Protein AF-A0A9J6EVU9-F1 (afdb_monomer_lite)

Secondary structure (DSSP, 8-state):
----HHHHHHHHHHHHHHHHHHHHHH-HHHHHHHHHHHHHHHHHHHHHHHHS--EEEPPB-S-EEEEESS-HHHHTTS-SEEEEES--HHHHHHHHHHHHHHHHT-SSSPPEEEE-SSHHHHHHHHHHHHHHHHHHHHHHHHHHHHHHHHHHHHHHTT-TTTHHHHHHHHHHHHHHHHHHHHHTTSS--STTTSGGG--SS--EEEEEESS-HHHH-EEEEE--TTTS--TT-----TTSS--TTTTT---TTT-HHHHHHHTSHHHHHHHHHHHHHHHHH-S-PPPP--EEEEPPB--EEE--HHHHHHHHHHHHHTTHHHHHHHHHHHHHHHHTTHHHHHHHTT--HHHHHHHHHHHHHHHHHHHHHHHHHHHHHTTSSTTS-HHHHHHHHHHHHHHHHHHHHHHGGG-SSHHHHHHHHHHHHHHHHHHHHHHHHHTTTS-HHHHHHHTTSHHHHHHHHHHHHHHHHHHT---GGGG-

Radius of gyration: 32.22 Å; chains: 1; bounding box: 67×65×93 Å

InterPro domains:
  IPR013525 ABC-2 type transporter, transmembrane domain [PF12698] (309-465)
  IPR026082 ABC transporter A [PTHR19229] (17-478)

Sequence (480 aa):
MAVPRRSMFWTQLMALIWRNYLLKKTEKAKTFWEVVMPLLMVASLMSIRSGLKPSSKPPHYTPIGHVRLVTPSHLSQLTNEIMAAPSTPQTRRFMQDVIGYLNANTYTSGFNYSMYNTSRDMEEVRHVICYAKLSIYLSIYLSIYLSIYLSIYLSIYLSIYIYIYIYIYIYIYCSYFYFALLSHACLRPLRAQAFRQNSTRSLVGVVFEGDDLTKNGSYQLRFPLRHLPSPELKDVGIEMCRVKHFVHSSDPTLCPAGSYYSSGFSVLQAAIDYTFIKLWTRSDVRLPEVVVRLLPKPGYVDPGTTWRTLVPLYLTLAFSPFVSVLCVNIVLEKERKIKEGMLMMGMMPSAYWTAWSVVEAIVVTNVAAIMTFMVYVLHILPNTDIFIVFVLSLLYGLTIVTFSFMATPFFNKSKVAGSVVGLMMLFFSFFYMLAVFLRGRVAAWVFYAVALLSPAAFTLGIEKVSQMDVRGAMHWADRL

pLDDT: mean 73.61, std 16.4, range [30.53, 93.69]

Structure (mmCIF, N/CA/C/O backbone):
data_AF-A0A9J6EVU9-F1
#
_entry.id   AF-A0A9J6EVU9-F1
#
loop_
_atom_site.group_PDB
_atom_site.id
_atom_site.type_symbol
_atom_site.label_atom_id
_atom_site.label_alt_id
_atom_site.label_comp_id
_atom_site.label_asym_id
_atom_site.label_entity_id
_atom_site.label_seq_id
_atom_site.pdbx_PDB_ins_code
_atom_site.Cartn_x
_atom_site.Cartn_y
_atom_site.Cartn_z
_atom_site.occupancy
_atom_site.B_iso_or_equiv
_atom_site.auth_seq_id
_atom_site.auth_comp_id
_atom_site.auth_asym_id
_atom_site.auth_atom_id
_atom_site.pdbx_PDB_model_num
ATOM 1 N N . MET A 1 1 ? -13.291 -30.890 46.977 1.00 45.00 1 MET A N 1
ATOM 2 C CA . MET A 1 1 ? -12.784 -31.338 45.660 1.00 45.00 1 MET A CA 1
ATOM 3 C C . MET A 1 1 ? -12.065 -30.169 45.005 1.00 45.00 1 MET A C 1
ATOM 5 O O . MET A 1 1 ? -12.699 -29.151 44.762 1.00 45.00 1 MET A O 1
ATOM 9 N N . ALA A 1 2 ? -10.749 -30.258 44.800 1.00 53.00 2 ALA A N 1
ATOM 10 C CA . ALA A 1 2 ? -9.992 -29.202 44.130 1.00 53.00 2 ALA A CA 1
ATOM 11 C C . ALA A 1 2 ? -10.266 -29.269 42.620 1.00 53.00 2 ALA A C 1
ATOM 13 O O . ALA A 1 2 ? -9.857 -30.211 41.946 1.00 53.00 2 ALA A O 1
ATOM 14 N N . VAL A 1 3 ? -11.002 -28.288 42.101 1.00 59.62 3 VAL A N 1
ATOM 15 C CA . VAL A 1 3 ? -11.264 -28.141 40.665 1.00 59.62 3 VAL A CA 1
ATOM 16 C C . VAL A 1 3 ? -9.919 -27.907 39.952 1.00 59.62 3 VAL A C 1
ATOM 18 O O . VAL A 1 3 ? -9.171 -27.015 40.363 1.00 59.62 3 VAL A O 1
ATOM 21 N N . PRO A 1 4 ? -9.551 -28.684 38.915 1.00 67.75 4 PRO A N 1
ATOM 22 C CA . PRO A 1 4 ? -8.242 -28.559 38.282 1.00 67.75 4 PRO A CA 1
ATOM 23 C C . PRO A 1 4 ? -8.056 -27.156 37.690 1.00 67.75 4 PRO A C 1
ATOM 25 O O . PRO A 1 4 ? -8.954 -26.634 37.028 1.00 67.75 4 PRO A O 1
ATOM 28 N N . ARG A 1 5 ? -6.873 -26.551 37.885 1.00 63.25 5 ARG A N 1
ATOM 29 C CA . ARG A 1 5 ? -6.535 -25.160 37.491 1.00 63.25 5 ARG A CA 1
ATOM 30 C C . ARG A 1 5 ? -6.947 -24.802 36.053 1.00 63.25 5 ARG A C 1
ATOM 32 O O . ARG A 1 5 ? -7.380 -23.684 35.797 1.00 63.25 5 ARG A O 1
ATOM 39 N N . ARG A 1 6 ? -6.861 -25.768 35.128 1.00 62.38 6 ARG A N 1
ATOM 40 C CA . ARG A 1 6 ? -7.272 -25.627 33.719 1.00 62.38 6 ARG A CA 1
ATOM 41 C C . ARG A 1 6 ? -8.788 -25.472 33.552 1.00 62.38 6 ARG A C 1
ATOM 43 O O . ARG A 1 6 ? -9.219 -24.679 32.728 1.00 62.38 6 ARG A O 1
ATOM 50 N N . SER A 1 7 ? -9.590 -26.186 34.340 1.00 68.06 7 SER A N 1
ATOM 51 C CA . SER A 1 7 ? -11.056 -26.078 34.303 1.00 68.06 7 SER A CA 1
ATOM 52 C C . SER A 1 7 ? -11.572 -24.777 34.931 1.00 68.06 7 SER A C 1
ATOM 54 O O . SER A 1 7 ? -12.549 -24.227 34.435 1.00 68.06 7 SER A O 1
ATOM 56 N N . MET A 1 8 ? -10.868 -24.223 35.930 1.00 79.44 8 MET A N 1
ATOM 57 C CA . MET A 1 8 ? -11.160 -22.886 36.473 1.00 79.44 8 MET A CA 1
ATOM 58 C C . MET A 1 8 ? -10.896 -21.762 35.464 1.00 79.44 8 MET A C 1
ATOM 60 O O . MET A 1 8 ? -11.650 -20.798 35.417 1.00 79.44 8 MET A O 1
ATOM 64 N N . PHE A 1 9 ? -9.852 -21.875 34.636 1.00 86.31 9 PHE A N 1
ATOM 65 C CA . PHE A 1 9 ? -9.556 -20.858 33.623 1.00 86.31 9 PHE A CA 1
ATOM 66 C C . PHE A 1 9 ? -10.694 -20.713 32.604 1.00 86.31 9 PHE A C 1
ATOM 68 O O . PHE A 1 9 ? -11.143 -19.602 32.340 1.00 86.31 9 PHE A O 1
ATOM 75 N N . TRP A 1 10 ? -11.190 -21.826 32.053 1.00 86.38 10 TRP A N 1
ATOM 76 C CA . TRP A 1 10 ? -12.245 -21.797 31.035 1.00 86.38 10 TRP A CA 1
ATOM 77 C C . TRP A 1 10 ? -13.593 -21.326 31.584 1.00 86.38 10 TRP A C 1
ATOM 79 O O . TRP A 1 10 ? -14.289 -20.573 30.907 1.00 86.38 10 TRP A O 1
ATOM 89 N N . THR A 1 11 ? -13.954 -21.710 32.812 1.00 88.00 11 THR A N 1
ATOM 90 C CA . THR A 1 11 ? -15.187 -21.222 33.451 1.00 88.00 11 THR A CA 1
ATOM 91 C C . THR A 1 11 ? -15.112 -19.727 33.748 1.00 88.00 11 THR A C 1
ATOM 93 O O . THR A 1 11 ? -16.052 -18.999 33.428 1.00 88.00 11 THR A O 1
ATOM 96 N N . GLN A 1 12 ? -13.977 -19.243 34.267 1.00 89.25 12 GLN A N 1
ATOM 97 C CA . GLN A 1 12 ? -13.734 -17.809 34.458 1.00 89.25 12 GLN A CA 1
ATOM 98 C C . GLN A 1 12 ? -13.762 -17.047 33.125 1.00 89.25 12 GLN A C 1
ATOM 100 O O . GLN A 1 12 ? -14.399 -15.999 33.033 1.00 89.25 12 GLN A O 1
ATOM 105 N N . LEU A 1 13 ? -13.123 -17.581 32.079 1.00 90.25 13 LEU A N 1
ATOM 106 C CA . LEU A 1 13 ? -13.093 -16.978 30.747 1.00 90.25 13 LEU A CA 1
ATOM 107 C C . LEU A 1 13 ? -14.503 -16.832 30.162 1.00 90.25 13 LEU A C 1
ATOM 109 O O . LEU A 1 13 ? -14.860 -15.745 29.718 1.00 90.25 13 LEU A O 1
ATOM 113 N N . MET A 1 14 ? -15.322 -17.886 30.196 1.00 90.75 14 MET A N 1
ATOM 114 C CA . MET A 1 14 ? -16.688 -17.837 29.659 1.00 90.75 14 MET A CA 1
ATOM 115 C C . MET A 1 14 ? -17.581 -16.866 30.435 1.00 90.75 14 MET A C 1
ATOM 117 O O . MET A 1 14 ? -18.326 -16.098 29.826 1.00 90.75 14 MET A O 1
ATOM 121 N N . ALA A 1 15 ? -17.461 -16.830 31.766 1.00 90.12 15 ALA A N 1
ATOM 122 C CA . ALA A 1 15 ? -18.184 -15.867 32.592 1.00 90.12 15 ALA A CA 1
ATOM 123 C C . ALA A 1 15 ? -17.786 -14.415 32.267 1.00 90.12 15 ALA A C 1
ATOM 125 O O . ALA A 1 15 ? -18.647 -13.539 32.167 1.00 90.12 15 ALA A O 1
ATOM 126 N N . LEU A 1 16 ? -16.491 -14.156 32.054 1.00 91.38 16 LEU A N 1
ATOM 127 C CA . LEU A 1 16 ? -15.986 -12.833 31.685 1.00 91.38 16 LEU A CA 1
ATOM 128 C C . LEU A 1 16 ? -16.382 -12.432 30.260 1.00 91.38 16 LEU A C 1
ATOM 130 O O . LEU A 1 16 ? -16.750 -11.280 30.048 1.00 91.38 16 LEU A O 1
ATOM 134 N N . ILE A 1 17 ? -16.373 -13.362 29.301 1.00 91.62 17 ILE A N 1
ATOM 135 C CA . ILE A 1 17 ? -16.881 -13.121 27.941 1.00 91.62 17 ILE A CA 1
ATOM 136 C C . ILE A 1 17 ? -18.357 -12.722 28.003 1.00 91.62 17 ILE A C 1
ATOM 138 O O . ILE A 1 17 ? -18.747 -11.714 27.416 1.00 91.62 17 ILE A O 1
ATOM 142 N N . TRP A 1 18 ? -19.169 -13.462 28.763 1.00 91.69 18 TRP A N 1
ATOM 143 C CA . TRP A 1 18 ? -20.586 -13.152 28.940 1.00 91.69 18 TRP A CA 1
ATOM 144 C C . TRP A 1 18 ? -20.800 -11.787 29.604 1.00 91.69 18 TRP A C 1
ATOM 146 O O . TRP A 1 18 ? -21.596 -10.982 29.121 1.00 91.69 18 TRP A O 1
ATOM 156 N N . ARG A 1 19 ? -20.039 -11.476 30.662 1.00 91.50 19 ARG A N 1
ATOM 157 C CA . ARG A 1 19 ? -20.039 -10.156 31.313 1.00 91.50 19 ARG A CA 1
ATOM 158 C C . ARG A 1 19 ? -19.705 -9.042 30.320 1.00 91.50 19 ARG A C 1
ATOM 160 O O . ARG A 1 19 ? -20.435 -8.059 30.251 1.00 91.50 19 ARG A O 1
ATOM 167 N N . ASN A 1 20 ? -18.632 -9.190 29.549 1.00 88.62 20 ASN A N 1
ATOM 168 C CA . ASN A 1 20 ? -18.175 -8.184 28.588 1.00 88.62 20 ASN A CA 1
ATOM 169 C C . ASN A 1 20 ? -19.189 -7.983 27.451 1.00 88.62 20 ASN A C 1
ATOM 171 O O . ASN A 1 20 ? -19.468 -6.851 27.053 1.00 88.62 20 ASN A O 1
ATOM 175 N N . TYR A 1 21 ? -19.811 -9.066 26.982 1.00 87.69 21 TYR A N 1
ATOM 176 C CA . TYR A 1 21 ? -20.920 -9.001 26.035 1.00 87.69 21 TYR A CA 1
ATOM 177 C C . TYR A 1 21 ? -22.127 -8.248 26.616 1.00 87.69 21 TYR A C 1
ATOM 179 O O . TYR A 1 21 ? -22.679 -7.360 25.962 1.00 87.69 21 TYR A O 1
ATOM 187 N N . LEU A 1 22 ? -22.513 -8.543 27.863 1.00 86.44 22 LEU A N 1
ATOM 188 C CA . LEU A 1 22 ? -23.588 -7.828 28.552 1.00 86.44 22 LEU A CA 1
ATOM 189 C C . LEU A 1 22 ? -23.268 -6.340 28.721 1.00 86.44 22 LEU A C 1
ATOM 191 O O . LEU A 1 22 ? -24.147 -5.518 28.472 1.00 86.44 22 LEU A O 1
ATOM 195 N N . LEU A 1 23 ? -22.027 -5.978 29.065 1.00 84.56 23 LEU A N 1
ATOM 196 C CA . LEU A 1 23 ? -21.601 -4.577 29.158 1.00 84.56 23 LEU A CA 1
ATOM 197 C C . LEU A 1 23 ? -21.850 -3.842 27.833 1.00 84.56 23 LEU A C 1
ATOM 199 O O . LEU A 1 23 ? -22.554 -2.829 27.818 1.00 84.56 23 LEU A O 1
ATOM 203 N N . LYS A 1 24 ? -21.402 -4.408 26.704 1.00 82.25 24 LYS A N 1
ATOM 204 C CA . LYS A 1 24 ? -21.670 -3.846 25.368 1.00 82.25 24 LYS A CA 1
ATOM 205 C C . LYS A 1 24 ? -23.164 -3.789 25.024 1.00 82.25 24 LYS A C 1
ATOM 207 O O . LYS A 1 24 ? -23.615 -2.818 24.415 1.00 82.25 24 LYS A O 1
ATOM 212 N N . LYS A 1 25 ? -23.948 -4.790 25.438 1.00 83.75 25 LYS A N 1
ATOM 213 C CA . LYS A 1 25 ? -25.409 -4.822 25.244 1.00 83.75 25 LYS A CA 1
ATOM 214 C C . LYS A 1 25 ? -26.134 -3.747 26.061 1.00 83.75 25 LYS A C 1
ATOM 216 O O . LYS A 1 25 ? -27.147 -3.219 25.604 1.00 83.75 25 LYS A O 1
ATOM 221 N N . THR A 1 26 ? -25.652 -3.435 27.264 1.00 81.50 26 THR A N 1
ATOM 222 C CA . THR A 1 26 ? -26.237 -2.394 28.124 1.00 81.50 26 THR A CA 1
ATOM 223 C C . THR A 1 26 ? -25.892 -0.988 27.643 1.00 81.50 26 THR A C 1
ATOM 225 O O . THR A 1 26 ? -26.759 -0.118 27.625 1.00 81.50 26 THR A O 1
ATOM 228 N N . GLU A 1 27 ? -24.671 -0.767 27.152 1.00 80.94 27 GLU A N 1
ATOM 229 C CA . GLU A 1 27 ? -24.222 0.524 26.623 1.00 80.94 27 GLU A CA 1
ATOM 230 C C . GLU A 1 27 ? -24.604 0.724 25.144 1.00 80.94 27 GLU A C 1
ATOM 232 O O . GLU A 1 27 ? -23.765 1.070 24.310 1.00 80.94 27 GLU A O 1
ATOM 237 N N . LYS A 1 28 ? -25.895 0.542 24.821 1.00 75.56 28 LYS A N 1
ATOM 238 C CA . LYS A 1 28 ? -26.439 0.559 23.446 1.00 75.56 28 LYS A CA 1
ATOM 239 C C . LYS A 1 28 ? -26.020 1.778 22.626 1.00 75.56 28 LYS A C 1
ATOM 241 O O . LYS A 1 28 ? -25.788 1.658 21.432 1.00 75.56 28 LYS A O 1
ATOM 246 N N . ALA A 1 29 ? -25.923 2.951 23.253 1.00 76.50 29 ALA A N 1
ATOM 247 C CA . ALA A 1 29 ? -25.532 4.175 22.560 1.00 76.50 29 ALA A CA 1
ATOM 248 C C . ALA A 1 29 ? -24.081 4.116 22.053 1.00 76.50 29 ALA A C 1
ATOM 250 O O . ALA A 1 29 ? -23.817 4.512 20.922 1.00 76.50 29 ALA A O 1
ATOM 251 N N . LYS A 1 30 ? -23.142 3.592 22.853 1.00 76.44 30 LYS A N 1
ATOM 252 C CA . LYS A 1 30 ? -21.733 3.492 22.444 1.00 76.44 30 LYS A CA 1
ATOM 253 C C . LYS A 1 30 ? -21.556 2.448 21.347 1.00 76.44 30 LYS A C 1
ATOM 255 O O . LYS A 1 30 ? -20.931 2.741 20.337 1.00 76.44 30 LYS A O 1
ATOM 260 N N . THR A 1 31 ? -22.160 1.272 21.511 1.00 76.69 31 THR A N 1
ATOM 261 C CA . THR A 1 31 ? -22.106 0.195 20.511 1.00 76.69 31 THR A CA 1
ATOM 262 C C . THR A 1 31 ? -22.823 0.556 19.212 1.00 76.69 31 THR A C 1
ATOM 264 O O . THR A 1 31 ? -22.361 0.186 18.136 1.00 76.69 31 THR A O 1
ATOM 267 N N . PHE A 1 32 ? -23.905 1.336 19.274 1.00 81.38 32 PHE A N 1
ATOM 268 C CA . PHE A 1 32 ? -24.546 1.886 18.081 1.00 81.38 32 PHE A CA 1
ATOM 269 C C . PHE A 1 32 ? -23.602 2.822 17.317 1.00 81.38 32 PHE A C 1
ATOM 271 O O . PHE A 1 32 ? -23.395 2.636 16.120 1.00 81.38 32 PHE A O 1
ATOM 278 N N . TRP A 1 33 ? -22.970 3.781 18.002 1.00 78.69 33 TRP A N 1
ATOM 279 C CA . TRP A 1 33 ? -22.018 4.697 17.368 1.00 78.69 33 TRP A CA 1
ATOM 280 C C . TRP A 1 33 ? -20.744 4.004 16.870 1.00 78.69 33 TRP A C 1
ATOM 282 O O . TRP A 1 33 ? -20.221 4.407 15.835 1.00 78.69 33 TRP A O 1
ATOM 292 N N . GLU A 1 34 ? -20.280 2.943 17.536 1.00 75.81 34 GLU A N 1
ATOM 293 C CA . GLU A 1 34 ? -19.181 2.094 17.052 1.00 75.81 34 GLU A CA 1
ATOM 294 C C . GLU A 1 34 ? -19.476 1.528 15.654 1.00 75.81 34 GLU A C 1
ATOM 296 O O . GLU A 1 34 ? -18.614 1.583 14.786 1.00 75.81 34 GLU A O 1
ATOM 301 N N . VAL A 1 35 ? -20.694 1.036 15.402 1.00 79.69 35 VAL A N 1
ATOM 302 C CA . VAL A 1 35 ? -21.071 0.435 14.107 1.00 79.69 35 VAL A CA 1
ATOM 303 C C . VAL A 1 35 ? -21.477 1.488 13.071 1.00 79.69 35 VAL A C 1
ATOM 305 O O . VAL A 1 35 ? -21.165 1.353 11.888 1.00 79.69 35 VAL A O 1
ATOM 308 N N . VAL A 1 36 ? -22.151 2.557 13.498 1.00 82.81 36 VAL A N 1
ATOM 309 C CA . VAL A 1 36 ? -22.648 3.613 12.602 1.00 82.81 36 VAL A CA 1
ATOM 310 C C . VAL A 1 36 ? -21.526 4.516 12.091 1.00 82.81 36 VAL A C 1
ATOM 312 O O . VAL A 1 36 ? -21.587 4.966 10.950 1.00 82.81 36 VAL A O 1
ATOM 315 N N . MET A 1 37 ? -20.474 4.762 12.875 1.00 80.62 37 MET A N 1
ATOM 316 C CA . MET A 1 37 ? -19.360 5.615 12.443 1.00 80.62 37 MET A CA 1
ATOM 317 C C . MET A 1 37 ? -18.631 5.105 11.185 1.00 80.62 37 MET A C 1
ATOM 319 O O . MET A 1 37 ? -18.444 5.907 10.269 1.00 80.62 37 MET A O 1
ATOM 323 N N . PRO A 1 38 ? -18.268 3.812 11.061 1.00 79.56 38 PRO A N 1
ATOM 324 C CA . PRO A 1 38 ? -17.772 3.245 9.809 1.00 79.56 38 PRO A CA 1
ATOM 325 C C . PRO A 1 38 ? -18.688 3.519 8.616 1.00 79.56 38 PRO A C 1
ATOM 327 O O . PRO A 1 38 ? -18.214 3.927 7.558 1.00 79.56 38 PRO A O 1
ATOM 330 N N . LEU A 1 39 ? -20.004 3.359 8.797 1.00 82.12 39 LEU A N 1
ATOM 331 C CA . LEU A 1 39 ? -20.989 3.615 7.745 1.00 82.12 39 LEU A CA 1
ATOM 332 C C . LEU A 1 39 ? -21.012 5.095 7.350 1.00 82.12 39 LEU A C 1
ATOM 334 O O . LEU A 1 39 ? -21.037 5.409 6.164 1.00 82.12 39 LEU A O 1
ATOM 338 N N . LEU A 1 40 ? -20.945 6.009 8.322 1.00 85.69 40 LEU A N 1
ATOM 339 C CA . LEU A 1 40 ? -20.868 7.449 8.066 1.00 85.69 40 LEU A CA 1
ATOM 340 C C . LEU A 1 40 ? -19.578 7.834 7.334 1.00 85.69 40 LEU A C 1
ATOM 342 O O . LEU A 1 40 ? -19.625 8.643 6.408 1.00 85.69 40 LEU A O 1
ATOM 346 N N . MET A 1 41 ? -18.440 7.237 7.699 1.00 85.56 41 MET A N 1
ATOM 347 C CA . MET A 1 41 ? -17.165 7.480 7.017 1.00 85.56 41 MET A CA 1
ATOM 348 C C . MET A 1 41 ? -17.235 7.046 5.553 1.00 85.56 41 MET A C 1
ATOM 350 O O . MET A 1 41 ? -16.895 7.825 4.664 1.00 85.56 41 MET A O 1
ATOM 354 N N . VAL A 1 42 ? -17.759 5.856 5.267 1.00 81.81 42 VAL A N 1
ATOM 355 C CA . VAL A 1 42 ? -17.906 5.394 3.881 1.00 81.81 42 VAL A CA 1
ATOM 356 C C . VAL A 1 42 ? -18.989 6.185 3.124 1.00 81.81 42 VAL A C 1
ATOM 358 O O . VAL A 1 42 ? -18.816 6.492 1.945 1.00 81.81 42 VAL A O 1
ATOM 361 N N . ALA A 1 43 ? -20.075 6.601 3.782 1.00 82.44 43 ALA A N 1
ATOM 362 C CA . ALA A 1 43 ? -21.088 7.466 3.173 1.00 82.44 43 ALA A CA 1
ATOM 363 C C . ALA A 1 43 ? -20.513 8.842 2.793 1.00 82.44 43 ALA A C 1
ATOM 365 O O . ALA A 1 43 ? -20.730 9.318 1.680 1.00 82.44 43 ALA A O 1
ATOM 366 N N . SER A 1 44 ? -19.719 9.457 3.675 1.00 85.06 44 SER A N 1
ATOM 367 C CA . SER A 1 44 ? -19.040 10.725 3.381 1.00 85.06 44 SER A CA 1
ATOM 368 C C . SER A 1 44 ? -18.052 10.599 2.217 1.00 85.06 44 SER A C 1
ATOM 370 O O . SER A 1 44 ? -17.975 11.493 1.374 1.00 85.06 44 SER A O 1
ATOM 372 N N . LEU A 1 45 ? -17.378 9.452 2.096 1.00 84.56 45 LEU A N 1
ATOM 373 C CA . LEU A 1 45 ? -16.528 9.142 0.953 1.00 84.56 45 LEU A CA 1
ATOM 374 C C . LEU A 1 45 ? -17.329 9.114 -0.364 1.00 84.56 45 LEU A C 1
ATOM 376 O O . LEU A 1 45 ? -16.858 9.637 -1.371 1.00 84.56 45 LEU A O 1
ATOM 380 N N . MET A 1 46 ? -18.561 8.598 -0.370 1.00 82.88 46 MET A N 1
ATOM 381 C CA . MET A 1 46 ? -19.432 8.642 -1.556 1.00 82.88 46 MET A CA 1
ATOM 382 C C . MET A 1 46 ? -19.919 10.050 -1.896 1.00 82.88 46 MET A C 1
ATOM 384 O O . MET A 1 46 ? -19.950 10.414 -3.073 1.00 82.88 46 MET A O 1
ATOM 388 N N . SER A 1 47 ? -20.225 10.871 -0.890 1.00 83.31 47 SER A N 1
ATOM 389 C CA . SER A 1 47 ? -20.522 12.290 -1.111 1.00 83.31 47 SER A CA 1
ATOM 390 C C . SER A 1 47 ? -19.342 12.997 -1.781 1.00 83.31 47 SER A C 1
ATOM 392 O O . SER A 1 47 ? -19.527 13.711 -2.765 1.00 83.31 47 SER A O 1
ATOM 394 N N . ILE A 1 48 ? -18.111 12.729 -1.333 1.00 83.56 48 ILE A N 1
ATOM 395 C CA . ILE A 1 48 ? -16.895 13.260 -1.966 1.00 83.56 48 ILE A CA 1
ATOM 396 C C . ILE A 1 48 ? -16.729 12.714 -3.392 1.00 83.56 48 ILE A C 1
ATOM 398 O O . ILE A 1 48 ? -16.395 13.477 -4.300 1.00 83.56 48 ILE A O 1
ATOM 402 N N . ARG A 1 49 ? -17.019 11.425 -3.625 1.00 80.88 49 ARG A N 1
ATOM 403 C CA . ARG A 1 49 ? -16.991 10.812 -4.966 1.00 80.88 49 ARG A CA 1
ATOM 404 C C . ARG A 1 49 ? -17.885 11.556 -5.948 1.00 80.88 49 ARG A C 1
ATOM 406 O O . ARG A 1 49 ? -17.480 11.776 -7.080 1.00 80.88 49 ARG A O 1
ATOM 413 N N . SER A 1 50 ? -19.082 11.951 -5.512 1.00 77.06 50 SER A N 1
ATOM 414 C CA . SER A 1 50 ? -20.050 12.658 -6.357 1.00 77.06 50 SER A CA 1
ATOM 415 C C . SER A 1 50 ? -19.536 14.018 -6.851 1.00 77.06 50 SER A C 1
ATOM 417 O O . SER A 1 50 ? -19.864 14.435 -7.960 1.00 77.06 50 SER A O 1
ATOM 419 N N . GLY A 1 51 ? -18.672 14.673 -6.067 1.00 75.94 51 GLY A N 1
ATOM 420 C CA . GLY A 1 51 ? -18.010 15.922 -6.448 1.00 75.94 51 GLY A CA 1
ATOM 421 C C . GLY A 1 51 ? -16.766 15.733 -7.324 1.00 75.94 51 GLY A C 1
ATOM 422 O O . GLY A 1 51 ? -16.388 16.642 -8.064 1.00 75.94 51 GLY A O 1
ATOM 423 N N . LEU A 1 52 ? -16.129 14.559 -7.278 1.00 78.12 52 LEU A N 1
ATOM 424 C CA . LEU A 1 52 ? -14.945 14.231 -8.072 1.00 78.12 52 LEU A CA 1
ATOM 425 C C . LEU A 1 52 ? -15.368 13.593 -9.403 1.00 78.12 52 LEU A C 1
ATOM 427 O O . LEU A 1 52 ? -15.661 12.402 -9.466 1.00 78.12 52 LEU A O 1
ATOM 431 N N . LYS A 1 53 ? -15.375 14.369 -10.496 1.00 69.88 53 LYS A N 1
ATOM 432 C CA . LYS A 1 53 ? -15.641 13.822 -11.839 1.00 69.88 53 LYS A CA 1
ATOM 433 C C . LYS A 1 53 ? -14.508 12.865 -12.255 1.00 69.88 53 LYS A C 1
ATOM 435 O O . LYS A 1 53 ? -13.378 13.334 -12.418 1.00 69.88 53 LYS A O 1
ATOM 440 N N . PRO A 1 54 ? -14.771 11.558 -12.452 1.00 69.38 54 PRO A N 1
ATOM 441 C CA . PRO A 1 54 ? -13.744 10.626 -12.900 1.00 69.38 54 PRO A CA 1
ATOM 442 C C . PRO A 1 54 ? -13.346 10.923 -14.351 1.00 69.38 54 PRO A C 1
ATOM 444 O O . PRO A 1 54 ? -14.180 11.307 -15.175 1.00 69.38 54 PRO A O 1
ATOM 447 N N . SER A 1 55 ? -12.067 10.736 -14.680 1.00 69.44 55 SER A N 1
ATOM 448 C CA . SER A 1 55 ? -11.560 10.974 -16.034 1.00 69.44 55 SER A CA 1
ATOM 449 C C . SER A 1 55 ? -11.675 9.694 -16.855 1.00 69.44 55 SER A C 1
ATOM 451 O O . SER A 1 55 ? -10.871 8.774 -16.716 1.00 69.44 55 SER A O 1
ATOM 453 N N . SER A 1 56 ? -12.705 9.609 -17.697 1.00 72.88 56 SER A N 1
ATOM 454 C CA . SER A 1 56 ? -12.880 8.474 -18.607 1.00 72.88 56 SER A CA 1
ATOM 455 C C . SER A 1 56 ? -11.972 8.622 -19.826 1.00 72.88 56 SER A C 1
ATOM 457 O O . SER A 1 56 ? -12.076 9.588 -20.584 1.00 72.88 56 SER A O 1
ATOM 459 N N . LYS A 1 57 ? -11.073 7.657 -20.024 1.00 73.31 57 LYS A N 1
ATOM 460 C CA . LYS A 1 57 ? -10.242 7.521 -21.220 1.00 73.31 57 LYS A CA 1
ATOM 461 C C . LYS A 1 57 ? -10.897 6.494 -22.155 1.00 73.31 57 LYS A C 1
ATOM 463 O O . LYS A 1 57 ? -11.121 5.353 -21.733 1.00 73.31 57 LYS A O 1
ATOM 468 N N . PRO A 1 58 ? -11.188 6.858 -23.418 1.00 73.44 58 PRO A N 1
ATOM 469 C CA . PRO A 1 58 ? -11.891 5.973 -24.335 1.00 73.44 58 PRO A CA 1
ATOM 470 C C . PRO A 1 58 ? -11.069 4.714 -24.667 1.00 73.44 58 PRO A C 1
ATOM 472 O O . PRO A 1 58 ? -9.834 4.741 -24.597 1.00 73.44 58 PRO A O 1
ATOM 475 N N . PRO A 1 59 ? -11.740 3.608 -25.035 1.00 75.19 59 PRO A N 1
ATOM 476 C CA . PRO A 1 59 ? -11.084 2.423 -25.573 1.00 75.19 59 PRO A CA 1
ATOM 477 C C . PRO A 1 59 ? -10.352 2.727 -26.884 1.00 75.19 59 PRO A C 1
ATOM 479 O O . PRO A 1 59 ? -10.725 3.608 -27.662 1.00 75.19 59 PRO A O 1
ATOM 482 N N . HIS A 1 60 ? -9.303 1.957 -27.135 1.00 71.00 60 HIS A N 1
ATOM 483 C CA . HIS A 1 60 ? -8.512 1.992 -28.353 1.00 71.00 60 HIS A CA 1
ATOM 484 C C . HIS A 1 60 ? -8.595 0.619 -29.010 1.00 71.00 60 HIS A C 1
ATOM 486 O O . HIS A 1 60 ? -7.927 -0.311 -28.571 1.00 71.00 60 HIS A O 1
ATOM 492 N N . TYR A 1 61 ? -9.440 0.492 -30.033 1.00 69.94 61 TYR A N 1
ATOM 493 C CA . TYR A 1 61 ? -9.682 -0.775 -30.735 1.00 69.94 61 TYR A CA 1
ATOM 494 C C . TYR A 1 61 ? -8.662 -1.058 -31.842 1.00 69.94 61 TYR A C 1
ATOM 496 O O . TYR A 1 61 ? -8.481 -2.201 -32.246 1.00 69.94 61 TYR A O 1
ATOM 504 N N . THR A 1 62 ? -7.969 -0.023 -32.314 1.00 71.81 62 THR A N 1
ATOM 505 C CA . THR A 1 62 ? -6.913 -0.126 -33.322 1.00 71.81 62 THR A CA 1
ATOM 506 C C . THR A 1 62 ? -5.561 0.210 -32.704 1.00 71.81 62 THR A C 1
ATOM 508 O O . THR A 1 62 ? -5.512 1.024 -31.777 1.00 71.81 62 THR A O 1
ATOM 511 N N . PRO A 1 63 ? -4.453 -0.342 -33.227 1.00 68.00 63 PRO A N 1
ATOM 512 C CA . PRO A 1 63 ? -3.124 0.064 -32.803 1.00 68.00 63 PRO A CA 1
ATOM 513 C C . PRO A 1 63 ? -2.925 1.574 -32.981 1.00 68.00 63 PRO A C 1
ATOM 515 O O . PRO A 1 63 ? -3.280 2.126 -34.025 1.00 68.00 63 PRO A O 1
ATOM 518 N N . ILE A 1 64 ? -2.383 2.246 -31.965 1.00 65.06 64 ILE A N 1
ATOM 519 C CA . ILE A 1 64 ? -2.235 3.709 -31.959 1.00 65.06 64 ILE A CA 1
ATOM 520 C C . ILE A 1 64 ? -0.791 4.114 -32.172 1.00 65.06 64 ILE A C 1
ATOM 522 O O . ILE A 1 64 ? 0.125 3.603 -31.527 1.00 65.06 64 ILE A O 1
ATOM 526 N N . GLY A 1 65 ? -0.641 5.111 -33.044 1.00 62.91 65 GLY A N 1
ATOM 527 C CA . GLY A 1 65 ? 0.633 5.677 -33.444 1.00 62.91 65 GLY A CA 1
ATOM 528 C C . GLY A 1 65 ? 1.437 4.699 -34.296 1.00 62.91 65 GLY A C 1
ATOM 529 O O . GLY A 1 65 ? 1.350 3.481 -34.165 1.00 62.91 65 GLY A O 1
ATOM 530 N N . HIS A 1 66 ? 2.192 5.255 -35.227 1.00 68.88 66 HIS A N 1
ATOM 531 C CA . HIS A 1 66 ? 3.163 4.520 -36.013 1.00 68.88 66 HIS A CA 1
ATOM 532 C C . HIS A 1 66 ? 4.463 5.283 -35.876 1.00 68.88 66 HIS A C 1
ATOM 534 O O . HIS A 1 66 ? 4.509 6.478 -36.157 1.00 68.88 66 HIS A O 1
ATOM 540 N N . VAL A 1 67 ? 5.500 4.608 -35.401 1.00 69.88 67 VAL A N 1
ATOM 541 C CA . VAL A 1 67 ? 6.830 5.198 -35.359 1.00 69.88 67 VAL A CA 1
ATOM 542 C C . VAL A 1 67 ? 7.788 4.280 -36.063 1.00 69.88 67 VAL A C 1
ATOM 544 O O . VAL A 1 67 ? 7.921 3.105 -35.724 1.00 69.88 67 VAL A O 1
ATOM 547 N N . ARG A 1 68 ? 8.425 4.852 -37.081 1.00 75.19 68 ARG A N 1
ATOM 548 C CA . ARG A 1 68 ? 9.572 4.257 -37.741 1.00 75.19 68 ARG A CA 1
ATOM 549 C C . ARG A 1 68 ? 10.717 4.280 -36.750 1.00 75.19 68 ARG A C 1
ATOM 551 O O . ARG A 1 68 ? 11.093 5.346 -36.262 1.00 75.19 68 ARG A O 1
ATOM 558 N N . LEU A 1 69 ? 11.241 3.097 -36.460 1.00 73.75 69 LEU A N 1
ATOM 559 C CA . LEU A 1 69 ? 12.304 2.921 -35.482 1.00 73.75 69 LEU A CA 1
ATOM 560 C C . LEU A 1 69 ? 13.525 3.779 -35.839 1.00 73.75 69 LEU A C 1
ATOM 562 O O . LEU A 1 69 ? 14.117 4.406 -34.972 1.00 73.75 69 LEU A O 1
ATOM 566 N N . VAL A 1 70 ? 13.835 3.901 -37.129 1.00 71.81 70 VAL A N 1
ATOM 567 C CA . VAL A 1 70 ? 14.910 4.758 -37.632 1.00 71.81 70 VAL A CA 1
ATOM 568 C C . VAL A 1 70 ? 14.314 6.086 -38.087 1.00 71.81 70 VAL A C 1
ATOM 570 O O . VAL A 1 70 ? 13.743 6.193 -39.171 1.00 71.81 70 VAL A O 1
ATOM 573 N N . THR A 1 71 ? 14.417 7.100 -37.233 1.00 68.31 71 THR A N 1
ATOM 574 C CA . THR A 1 71 ? 13.991 8.470 -37.534 1.00 68.31 71 THR A CA 1
ATOM 575 C C . THR A 1 71 ? 15.068 9.471 -37.099 1.00 68.31 71 THR A C 1
ATOM 577 O O . THR A 1 71 ? 15.579 9.375 -35.979 1.00 68.31 71 THR A O 1
ATOM 580 N N . PRO A 1 72 ? 15.411 10.463 -37.940 1.00 65.56 72 PRO A N 1
ATOM 581 C CA . PRO A 1 72 ? 16.502 11.408 -37.669 1.00 65.56 72 PRO A CA 1
ATOM 582 C C . PRO A 1 72 ? 16.359 12.193 -36.354 1.00 65.56 72 PRO A C 1
ATOM 584 O O . PRO A 1 72 ? 17.355 12.502 -35.708 1.00 65.56 72 PRO A O 1
ATOM 587 N N . SER A 1 73 ? 15.124 12.455 -35.911 1.00 66.06 73 SER A N 1
ATOM 588 C CA . SER A 1 73 ? 14.816 13.148 -34.650 1.00 66.06 73 SER A CA 1
ATOM 589 C C . SER A 1 73 ? 15.150 12.347 -33.385 1.00 66.06 73 SER A C 1
ATOM 591 O O . SER A 1 73 ? 15.334 12.928 -32.318 1.00 66.06 73 SER A O 1
ATOM 593 N N . HIS A 1 74 ? 15.199 11.017 -33.478 1.00 66.75 74 HIS A N 1
ATOM 594 C CA . HIS A 1 74 ? 15.556 10.137 -32.360 1.00 66.75 74 HIS A CA 1
ATOM 595 C C . HIS A 1 74 ? 17.065 9.943 -32.268 1.00 66.75 74 HIS A C 1
ATOM 597 O O . HIS A 1 74 ? 17.626 9.882 -31.176 1.00 66.75 74 HIS A O 1
ATOM 603 N N . LEU A 1 75 ? 17.729 9.922 -33.422 1.00 67.81 75 LEU A N 1
ATOM 604 C CA . LEU A 1 75 ? 19.181 9.858 -33.501 1.00 67.81 75 LEU A CA 1
ATOM 605 C C . LEU A 1 75 ? 19.832 11.116 -32.912 1.00 67.81 75 LEU A C 1
ATOM 607 O O . LEU A 1 75 ? 20.821 10.993 -32.204 1.00 67.81 75 LEU A O 1
ATOM 611 N N . SER A 1 76 ? 19.232 12.302 -33.074 1.00 63.22 76 SER A N 1
ATOM 612 C CA . SER A 1 76 ? 19.739 13.534 -32.447 1.00 63.22 76 SER A CA 1
ATOM 613 C C . SER A 1 76 ? 19.694 13.545 -30.909 1.00 63.22 76 SER A C 1
ATOM 615 O O . SER A 1 76 ? 20.270 14.442 -30.301 1.00 63.22 76 SER A O 1
ATOM 617 N N . GLN A 1 77 ? 18.995 12.597 -30.266 1.00 65.75 77 GLN A N 1
ATOM 618 C CA . GLN A 1 77 ? 18.990 12.455 -28.799 1.00 65.75 77 GLN A CA 1
ATOM 619 C C . GLN A 1 77 ? 20.105 11.533 -28.283 1.00 65.75 77 GLN A C 1
ATOM 621 O O . GLN A 1 77 ? 20.425 11.561 -27.091 1.00 65.75 77 GLN A O 1
ATOM 626 N N . LEU A 1 78 ? 20.696 10.719 -29.162 1.00 69.00 78 LEU A N 1
ATOM 627 C CA . LEU A 1 78 ? 21.840 9.879 -28.834 1.00 69.00 78 LEU A CA 1
ATOM 628 C C . LEU A 1 78 ? 23.106 10.750 -28.789 1.00 69.00 78 LEU A C 1
ATOM 630 O O . LEU A 1 78 ? 23.236 11.710 -29.546 1.00 69.00 78 LEU A O 1
ATOM 634 N N . THR A 1 79 ? 24.060 10.442 -27.909 1.00 66.62 79 THR A N 1
ATOM 635 C CA . THR A 1 79 ? 25.339 11.161 -27.924 1.00 66.62 79 THR A CA 1
ATOM 636 C C . THR A 1 79 ? 26.115 10.839 -29.186 1.00 66.62 79 THR A C 1
ATOM 638 O O . THR A 1 79 ? 26.227 9.677 -29.565 1.00 66.62 79 THR A O 1
ATOM 641 N N . ASN A 1 80 ? 26.764 11.851 -29.758 1.00 70.56 80 ASN A N 1
ATOM 642 C CA . ASN A 1 80 ? 27.668 11.679 -30.895 1.00 70.56 80 ASN A CA 1
ATOM 643 C C . ASN A 1 80 ? 28.897 10.810 -30.573 1.00 70.56 80 ASN A C 1
ATOM 645 O O . ASN A 1 80 ? 29.686 10.543 -31.467 1.00 70.56 80 ASN A O 1
ATOM 649 N N . GLU A 1 81 ? 29.100 10.395 -29.321 1.00 76.00 81 GLU A N 1
ATOM 650 C CA . GLU A 1 81 ? 30.180 9.496 -28.918 1.00 76.00 81 GLU A CA 1
ATOM 651 C C . GLU A 1 81 ? 29.607 8.248 -28.231 1.00 76.00 81 GLU A C 1
ATOM 653 O O . GLU A 1 81 ? 28.868 8.365 -27.246 1.00 76.00 81 GLU A O 1
ATOM 658 N N . ILE A 1 82 ? 29.944 7.065 -28.758 1.00 80.50 82 ILE A N 1
ATOM 659 C CA . ILE A 1 82 ? 29.546 5.749 -28.233 1.00 80.50 82 ILE A CA 1
ATOM 660 C C . ILE A 1 82 ? 30.791 4.999 -27.751 1.00 80.50 82 ILE A C 1
ATOM 662 O O . ILE A 1 82 ? 31.753 4.825 -28.494 1.00 80.50 82 ILE A O 1
ATOM 666 N N . MET A 1 83 ? 30.772 4.512 -26.515 1.00 84.50 83 MET A N 1
ATOM 667 C CA . MET A 1 83 ? 31.887 3.762 -25.931 1.00 84.50 83 MET A CA 1
ATOM 668 C C . MET A 1 83 ? 31.688 2.259 -26.163 1.00 84.50 83 MET A C 1
ATOM 670 O O . MET A 1 83 ? 30.596 1.756 -25.914 1.00 84.50 83 MET A O 1
ATOM 674 N N . ALA A 1 84 ? 32.716 1.518 -26.581 1.00 84.81 84 ALA A N 1
ATOM 675 C CA . ALA A 1 84 ? 32.634 0.070 -26.818 1.00 84.81 84 ALA A CA 1
ATOM 676 C C . ALA A 1 84 ? 33.828 -0.721 -26.233 1.00 84.81 84 ALA A C 1
ATOM 678 O O . ALA A 1 84 ? 34.946 -0.216 -26.167 1.00 84.81 84 ALA A O 1
ATOM 679 N N . ALA A 1 85 ? 33.578 -1.932 -25.720 1.00 84.44 85 ALA A N 1
ATOM 680 C CA . ALA A 1 85 ? 34.580 -2.821 -25.111 1.00 84.44 85 ALA A CA 1
ATOM 681 C C . ALA A 1 85 ? 34.184 -4.296 -25.303 1.00 84.44 85 ALA A C 1
ATOM 683 O O . ALA A 1 85 ? 32.985 -4.581 -25.328 1.00 84.44 85 ALA A O 1
ATOM 684 N N . PRO A 1 86 ? 35.142 -5.243 -25.378 1.00 86.38 86 PRO A N 1
ATOM 685 C CA . PRO A 1 86 ? 36.598 -5.047 -25.358 1.00 86.38 86 PRO A CA 1
ATOM 686 C C . PRO A 1 86 ? 37.157 -4.566 -26.709 1.00 86.38 86 PRO A C 1
ATOM 688 O O . PRO A 1 86 ? 36.552 -4.790 -27.756 1.00 86.38 86 PRO A O 1
ATOM 691 N N . SER A 1 87 ? 38.329 -3.922 -26.705 1.00 84.38 87 SER A N 1
ATOM 692 C CA . SER A 1 87 ? 39.031 -3.434 -27.906 1.00 84.38 87 SER A CA 1
ATOM 693 C C . SER A 1 87 ? 39.760 -4.577 -28.621 1.00 84.38 87 SER A C 1
ATOM 695 O O . SER A 1 87 ? 40.978 -4.723 -28.531 1.00 84.38 87 SER A O 1
ATOM 697 N N . THR A 1 88 ? 39.015 -5.411 -29.344 1.00 86.69 88 THR A N 1
ATOM 698 C CA . THR A 1 88 ? 39.577 -6.440 -30.225 1.00 86.69 88 THR A CA 1
ATOM 699 C C . THR A 1 88 ? 39.488 -5.989 -31.688 1.00 86.69 88 THR A C 1
ATOM 701 O O . THR A 1 88 ? 38.666 -5.137 -32.043 1.00 86.69 88 THR A O 1
ATOM 704 N N . PRO A 1 89 ? 40.317 -6.537 -32.595 1.00 86.44 89 PRO A N 1
ATOM 705 C CA . PRO A 1 89 ? 40.199 -6.239 -34.023 1.00 86.44 89 PRO A CA 1
ATOM 706 C C . PRO A 1 89 ? 38.816 -6.586 -34.593 1.00 86.44 89 PRO A C 1
ATOM 708 O O . PRO A 1 89 ? 38.335 -5.899 -35.493 1.00 86.44 89 PRO A O 1
ATOM 711 N N . GLN A 1 90 ? 38.170 -7.626 -34.052 1.00 85.81 90 GLN A N 1
ATOM 712 C CA . GLN A 1 90 ? 36.825 -8.043 -34.447 1.00 85.81 90 GLN A CA 1
ATOM 713 C C . GLN A 1 90 ? 35.764 -7.023 -33.999 1.00 85.81 90 GLN A C 1
ATOM 715 O O . GLN A 1 90 ? 34.995 -6.546 -34.833 1.00 85.81 90 GLN A O 1
ATOM 720 N N . THR A 1 91 ? 35.757 -6.622 -32.720 1.00 86.38 91 THR A N 1
ATOM 721 C CA . THR A 1 91 ? 34.789 -5.638 -32.199 1.00 86.38 91 THR A CA 1
ATOM 722 C C . THR A 1 91 ? 34.976 -4.263 -32.839 1.00 86.38 91 THR A C 1
ATOM 724 O O . THR A 1 91 ? 34.007 -3.532 -33.021 1.00 86.38 91 THR A O 1
ATOM 727 N N . ARG A 1 92 ? 36.205 -3.897 -33.235 1.00 88.19 92 ARG A N 1
ATOM 728 C CA . ARG A 1 92 ? 36.481 -2.634 -33.938 1.00 88.19 92 ARG A CA 1
ATOM 729 C C . ARG A 1 92 ? 35.831 -2.579 -35.311 1.00 88.19 92 ARG A C 1
ATOM 731 O O . ARG A 1 92 ? 35.182 -1.586 -35.619 1.00 88.19 92 ARG A O 1
ATOM 738 N N . ARG A 1 93 ? 35.971 -3.643 -36.104 1.00 87.88 93 ARG A N 1
ATOM 739 C CA . ARG A 1 93 ? 35.293 -3.748 -37.406 1.00 87.88 93 ARG A CA 1
ATOM 740 C C . ARG A 1 93 ? 33.779 -3.744 -37.230 1.00 87.88 93 ARG A C 1
ATOM 742 O O . ARG A 1 93 ? 33.090 -2.999 -37.912 1.00 87.88 93 ARG A O 1
ATOM 749 N N . PHE A 1 94 ? 33.287 -4.487 -36.242 1.00 89.19 94 PHE A N 1
ATOM 750 C CA . PHE A 1 94 ? 31.868 -4.514 -35.908 1.00 89.19 94 PHE A CA 1
ATOM 751 C C . PHE A 1 94 ? 31.323 -3.113 -35.580 1.00 89.19 94 PHE A C 1
ATOM 753 O O . PHE A 1 94 ? 30.329 -2.675 -36.150 1.00 89.19 94 PHE A O 1
ATOM 760 N N . MET A 1 95 ? 32.008 -2.362 -34.714 1.00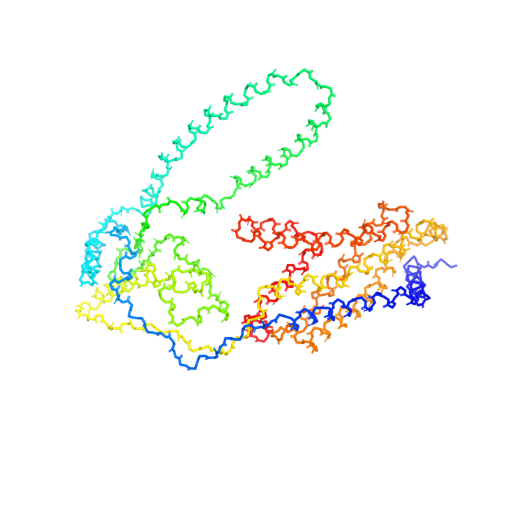 89.44 95 MET A N 1
ATOM 761 C CA . MET A 1 95 ? 31.601 -0.999 -34.364 1.00 89.44 95 MET A CA 1
ATOM 762 C C . MET A 1 95 ? 31.702 -0.024 -35.542 1.00 89.44 95 MET A C 1
ATOM 764 O O . MET A 1 95 ? 30.878 0.882 -35.636 1.00 89.44 95 MET A O 1
ATOM 768 N N . GLN A 1 96 ? 32.659 -0.203 -36.459 1.00 89.00 96 GLN A N 1
ATOM 769 C CA . GLN A 1 96 ? 32.724 0.593 -37.691 1.00 89.00 96 GLN A CA 1
ATOM 770 C C . GLN A 1 96 ? 31.473 0.400 -38.554 1.00 89.00 96 GLN A C 1
ATOM 772 O O . GLN A 1 96 ? 30.923 1.391 -39.034 1.00 89.00 96 GLN A O 1
ATOM 777 N N . ASP A 1 97 ? 30.985 -0.835 -38.687 1.00 87.62 97 ASP A N 1
ATOM 778 C CA . ASP A 1 97 ? 29.755 -1.129 -39.428 1.00 87.62 97 ASP A CA 1
ATOM 779 C C . ASP A 1 97 ? 28.519 -0.519 -38.744 1.00 87.62 97 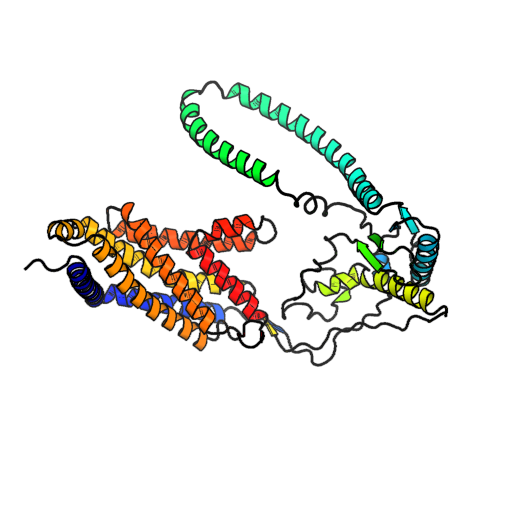ASP A C 1
ATOM 781 O O . ASP A 1 97 ? 27.672 0.081 -39.412 1.00 87.62 97 ASP A O 1
ATOM 785 N N . VAL A 1 98 ? 28.440 -0.597 -37.408 1.00 87.94 98 VAL A N 1
ATOM 786 C CA . VAL A 1 98 ? 27.355 0.020 -36.621 1.00 87.94 98 VAL A CA 1
ATOM 787 C C . VAL A 1 98 ? 27.332 1.539 -36.813 1.00 87.94 98 VAL A C 1
ATOM 789 O O . VAL A 1 98 ? 26.283 2.115 -37.092 1.00 87.94 98 VAL A O 1
ATOM 792 N N . ILE A 1 99 ? 28.483 2.204 -36.693 1.00 87.44 99 ILE A N 1
ATOM 793 C CA . ILE A 1 99 ? 28.582 3.660 -36.860 1.00 87.44 99 ILE A CA 1
ATOM 794 C C . ILE A 1 99 ? 28.313 4.081 -38.306 1.00 87.44 99 ILE A C 1
ATOM 796 O O . ILE A 1 99 ? 27.612 5.068 -38.529 1.00 87.44 99 ILE A O 1
ATOM 800 N N . GLY A 1 100 ? 28.821 3.331 -39.287 1.00 85.31 100 GLY A N 1
ATOM 801 C CA . GLY A 1 100 ? 28.539 3.574 -40.702 1.00 85.31 100 GLY A CA 1
ATOM 802 C C . GLY A 1 100 ? 27.039 3.544 -40.989 1.00 85.31 100 GLY A C 1
ATOM 803 O O . GLY A 1 100 ? 26.519 4.416 -41.684 1.00 85.31 100 GLY A O 1
ATOM 804 N N . TYR A 1 101 ? 26.327 2.602 -40.370 1.00 80.94 101 TYR A N 1
ATOM 805 C CA . TYR A 1 101 ? 24.875 2.521 -40.452 1.00 80.94 101 TYR A CA 1
ATOM 806 C C . TYR A 1 101 ? 24.157 3.706 -39.786 1.00 80.94 101 TYR A C 1
ATOM 808 O O . TYR A 1 101 ? 23.208 4.251 -40.356 1.00 80.94 101 TYR A O 1
ATOM 816 N N . LEU A 1 102 ? 24.592 4.122 -38.593 1.00 81.44 102 LEU A N 1
ATOM 817 C CA . LEU A 1 102 ? 23.995 5.269 -37.904 1.00 81.44 102 LEU A CA 1
ATOM 818 C C . LEU A 1 102 ? 24.181 6.550 -38.725 1.00 81.44 102 LEU A C 1
ATOM 820 O O . LEU A 1 102 ? 23.204 7.242 -38.993 1.00 81.44 102 LEU A O 1
ATOM 824 N N . ASN A 1 103 ? 25.398 6.805 -39.210 1.00 82.94 103 ASN A N 1
ATOM 825 C CA . ASN A 1 103 ? 25.731 8.002 -39.985 1.00 82.94 103 ASN A CA 1
ATOM 826 C C . ASN A 1 103 ? 24.978 8.094 -41.318 1.00 82.94 103 ASN A C 1
ATOM 828 O O . ASN A 1 103 ? 24.644 9.194 -41.755 1.00 82.94 103 ASN A O 1
ATOM 832 N N . ALA A 1 104 ? 24.657 6.959 -41.947 1.00 79.38 104 ALA A N 1
ATOM 833 C CA . ALA A 1 104 ? 23.869 6.931 -43.180 1.00 79.38 104 ALA A CA 1
ATOM 834 C C . ALA A 1 104 ? 22.426 7.442 -42.995 1.00 79.38 104 ALA A C 1
ATOM 836 O O . ALA A 1 104 ? 21.794 7.863 -43.961 1.00 79.38 104 ALA A O 1
ATOM 837 N N . ASN A 1 105 ? 21.904 7.417 -41.764 1.00 74.44 105 ASN A N 1
ATOM 838 C CA . ASN A 1 105 ? 20.510 7.737 -41.450 1.00 74.44 105 ASN A CA 1
ATOM 839 C C . ASN A 1 105 ? 20.344 9.055 -40.665 1.00 74.44 105 ASN A C 1
ATOM 841 O O . ASN A 1 105 ? 19.257 9.338 -40.154 1.00 74.44 105 ASN A O 1
ATOM 845 N N . THR A 1 106 ? 21.403 9.864 -40.542 1.00 70.56 106 THR A N 1
ATOM 846 C CA . THR A 1 106 ? 21.439 11.060 -39.680 1.00 70.56 106 THR A CA 1
ATOM 847 C C . THR A 1 106 ? 21.719 12.335 -40.462 1.00 70.56 106 THR A C 1
ATOM 849 O O . THR A 1 106 ? 22.558 12.336 -41.354 1.00 70.56 106 THR A O 1
ATOM 852 N N . TYR A 1 107 ? 21.075 13.443 -40.079 1.00 59.03 107 TYR A N 1
ATOM 853 C CA . TYR A 1 107 ? 21.308 14.770 -40.678 1.00 59.03 107 TYR A CA 1
ATOM 854 C C . TYR A 1 107 ? 22.304 15.647 -39.892 1.00 59.03 107 TYR A C 1
ATOM 856 O O . TYR A 1 107 ? 22.615 16.756 -40.319 1.00 59.03 107 TYR A O 1
ATOM 864 N N . THR A 1 108 ? 22.774 15.188 -38.729 1.00 59.25 108 THR A N 1
ATOM 865 C CA . THR A 1 108 ? 23.669 15.925 -37.817 1.00 59.25 108 THR A CA 1
ATOM 866 C C . THR A 1 108 ? 25.112 15.422 -37.905 1.00 59.25 108 THR A C 1
ATOM 868 O O . THR A 1 108 ? 25.385 14.440 -38.591 1.00 59.25 108 THR A O 1
ATOM 871 N N . SER A 1 109 ? 26.048 16.096 -37.219 1.00 61.56 109 SER A N 1
ATOM 872 C CA . SER A 1 109 ? 27.454 15.677 -37.134 1.00 61.56 109 SER A CA 1
ATOM 873 C C . SER A 1 109 ? 27.575 14.188 -36.795 1.00 61.56 109 SER A C 1
ATOM 875 O O . SER A 1 109 ? 26.891 13.700 -35.897 1.00 61.56 109 SER A O 1
ATOM 877 N N . GLY A 1 110 ? 28.415 13.479 -37.554 1.00 70.56 110 GLY A N 1
ATOM 878 C CA . GLY A 1 110 ? 28.523 12.025 -37.488 1.00 70.56 110 GLY A CA 1
ATOM 879 C C . GLY A 1 110 ? 28.847 11.502 -36.088 1.00 70.56 110 GLY A C 1
ATOM 880 O O . GLY A 1 110 ? 29.553 12.140 -35.304 1.00 70.56 110 GLY A O 1
ATOM 881 N N . PHE A 1 111 ? 28.324 10.319 -35.795 1.00 78.75 111 PHE A N 1
ATOM 882 C CA . PHE A 1 111 ? 28.651 9.537 -34.618 1.00 78.75 111 PHE A CA 1
ATOM 883 C C . PHE A 1 111 ? 30.097 9.048 -34.700 1.00 78.75 111 PHE A C 1
ATOM 885 O O . PHE A 1 111 ? 30.535 8.509 -35.716 1.00 78.75 111 PHE A O 1
ATOM 892 N N . ASN A 1 112 ? 30.811 9.208 -33.594 1.00 81.00 112 ASN A N 1
ATOM 893 C CA . ASN A 1 112 ? 32.128 8.661 -33.326 1.00 81.00 112 ASN A CA 1
ATOM 894 C C . ASN A 1 112 ? 32.022 7.571 -32.256 1.00 81.00 112 ASN A C 1
ATOM 896 O O . ASN A 1 112 ? 31.075 7.530 -31.466 1.00 81.00 112 ASN A O 1
ATOM 900 N N . TYR A 1 113 ? 33.021 6.695 -32.204 1.00 83.75 113 TYR A N 1
ATOM 901 C CA . TYR A 1 113 ? 33.113 5.672 -31.171 1.00 83.75 113 TYR A CA 1
ATOM 902 C C . TYR A 1 113 ? 34.498 5.650 -30.527 1.00 83.75 113 TYR A C 1
ATOM 904 O O . TYR A 1 113 ? 35.506 5.901 -31.189 1.00 83.75 113 TYR A O 1
ATOM 912 N N . SER A 1 114 ? 34.541 5.333 -29.236 1.00 83.88 114 SER A N 1
ATOM 913 C CA . SER A 1 114 ? 35.767 5.147 -28.461 1.00 83.88 114 SER A CA 1
ATOM 914 C C . SER A 1 114 ? 35.832 3.718 -27.924 1.00 83.88 114 SER A C 1
ATOM 916 O O . SER A 1 114 ? 34.855 3.184 -27.400 1.00 83.88 114 SER A O 1
ATOM 918 N N . MET A 1 115 ? 36.982 3.068 -28.107 1.00 82.69 115 MET A N 1
ATOM 919 C CA . MET A 1 115 ? 37.197 1.674 -27.714 1.00 82.69 115 MET A CA 1
ATOM 920 C C . MET A 1 115 ? 37.996 1.574 -26.420 1.00 82.69 115 MET A C 1
ATOM 922 O O . MET A 1 115 ? 39.002 2.262 -26.261 1.00 82.69 115 MET A O 1
ATOM 926 N N . TYR A 1 116 ? 37.586 0.663 -25.541 1.00 83.38 116 TYR A N 1
ATOM 927 C CA . TYR A 1 116 ? 38.220 0.397 -24.251 1.00 83.38 116 TYR A CA 1
ATOM 928 C C . TYR A 1 116 ? 38.612 -1.074 -24.127 1.00 83.38 116 TYR A C 1
ATOM 930 O O . TYR A 1 116 ? 37.957 -1.953 -24.688 1.00 83.38 116 TYR A O 1
ATOM 938 N N . ASN A 1 117 ? 39.691 -1.354 -23.394 1.00 80.94 117 ASN A N 1
ATOM 939 C CA . ASN A 1 117 ? 40.200 -2.716 -23.234 1.00 80.94 117 ASN A CA 1
ATOM 940 C C . ASN A 1 117 ? 39.272 -3.548 -22.343 1.00 80.94 117 ASN A C 1
ATOM 942 O O . ASN A 1 117 ? 38.940 -4.674 -22.704 1.00 80.94 117 ASN A O 1
ATOM 946 N N . THR A 1 118 ? 38.796 -2.968 -21.238 1.00 78.81 118 THR A N 1
ATOM 947 C CA . THR A 1 118 ? 37.905 -3.639 -20.285 1.00 78.81 118 THR A CA 1
ATOM 948 C C . THR A 1 118 ? 36.632 -2.831 -20.039 1.00 78.81 118 THR A C 1
ATOM 950 O O . THR A 1 118 ? 36.625 -1.603 -20.112 1.00 78.81 118 THR A O 1
ATOM 953 N N . SER A 1 119 ? 35.545 -3.505 -19.652 1.00 71.25 119 SER A N 1
ATOM 954 C CA . SER A 1 119 ? 34.307 -2.842 -19.218 1.00 71.25 119 SER A CA 1
ATOM 955 C C . SER A 1 119 ? 34.480 -1.957 -17.967 1.00 71.25 119 SER A C 1
ATOM 957 O O . SER A 1 119 ? 33.697 -1.026 -17.786 1.00 71.25 119 SER A O 1
ATOM 959 N N . ARG A 1 120 ? 35.510 -2.189 -17.130 1.00 67.94 120 ARG A N 1
ATOM 960 C CA . ARG A 1 120 ? 35.879 -1.313 -15.995 1.00 67.94 120 ARG A CA 1
ATOM 961 C C . ARG A 1 120 ? 36.469 0.023 -16.438 1.00 67.94 120 ARG A C 1
ATOM 963 O O . ARG A 1 120 ? 36.133 1.042 -15.848 1.00 67.94 120 ARG A O 1
ATOM 970 N N . ASP A 1 121 ? 37.273 0.042 -17.495 1.00 68.12 121 ASP A N 1
ATOM 971 C CA . ASP A 1 121 ? 37.933 1.266 -17.977 1.00 68.12 121 ASP A CA 1
ATOM 972 C C . ASP A 1 121 ? 36.884 2.289 -18.457 1.00 68.12 121 ASP A C 1
ATOM 974 O O . ASP A 1 121 ? 37.013 3.497 -18.263 1.00 68.12 121 ASP A O 1
ATOM 978 N N . MET A 1 122 ? 35.766 1.789 -18.994 1.00 65.75 122 MET A N 1
ATOM 979 C CA . MET A 1 122 ? 34.588 2.593 -19.339 1.00 65.75 122 MET A CA 1
ATOM 980 C C . MET A 1 122 ? 33.900 3.211 -18.113 1.00 65.75 122 MET A C 1
ATOM 982 O O . MET A 1 122 ? 33.328 4.300 -18.189 1.00 65.75 122 MET A O 1
ATOM 986 N N . GLU A 1 123 ? 33.902 2.502 -16.981 1.00 63.81 123 GLU A N 1
ATOM 987 C CA . GLU A 1 123 ? 33.338 2.990 -15.721 1.00 63.81 123 GLU A CA 1
ATOM 988 C C . GLU A 1 123 ? 34.254 4.044 -15.089 1.00 63.81 123 GLU A C 1
ATOM 990 O O . GLU A 1 123 ? 33.764 5.046 -14.569 1.00 63.81 123 GLU A O 1
ATOM 995 N N . GLU A 1 124 ? 35.574 3.883 -15.192 1.00 58.94 124 GLU A N 1
ATOM 996 C CA . GLU A 1 124 ? 36.545 4.845 -14.667 1.00 58.94 124 GLU A CA 1
ATOM 997 C C . GLU A 1 124 ? 36.462 6.205 -15.367 1.00 58.94 124 GLU A C 1
ATOM 999 O O . GLU A 1 124 ? 36.416 7.229 -14.685 1.00 58.94 124 GLU A O 1
ATOM 1004 N N . VAL A 1 125 ? 36.303 6.255 -16.695 1.00 54.38 125 VAL A N 1
ATOM 1005 C CA . VAL A 1 125 ? 36.088 7.524 -17.427 1.00 54.38 125 VAL A CA 1
ATOM 1006 C C . VAL A 1 125 ? 34.820 8.248 -16.951 1.00 54.38 125 VAL A C 1
ATOM 1008 O O . VAL A 1 125 ? 34.795 9.476 -16.837 1.00 54.38 125 VAL A O 1
ATOM 1011 N N . ARG A 1 126 ? 33.779 7.494 -16.573 1.00 51.03 126 ARG A N 1
ATOM 1012 C CA . ARG A 1 126 ? 32.559 8.039 -15.954 1.00 51.03 126 ARG A CA 1
ATOM 1013 C C . ARG A 1 126 ? 32.814 8.567 -14.532 1.00 51.03 126 ARG A C 1
ATOM 1015 O O . ARG A 1 126 ? 32.151 9.516 -14.112 1.00 51.03 126 ARG A O 1
ATOM 1022 N N . HIS A 1 127 ? 33.758 7.980 -13.795 1.00 41.69 127 HIS A N 1
ATOM 1023 C CA . HIS A 1 127 ? 34.115 8.372 -12.429 1.00 41.69 127 HIS A CA 1
ATOM 1024 C C . HIS A 1 127 ? 35.083 9.569 -12.356 1.00 41.69 127 HIS A C 1
ATOM 1026 O O . HIS A 1 127 ? 34.895 10.444 -11.504 1.00 41.69 127 HIS A O 1
ATOM 1032 N N . VAL A 1 128 ? 36.064 9.664 -13.260 1.00 36.47 128 VAL A N 1
ATOM 1033 C CA . VAL A 1 128 ? 37.117 10.704 -13.272 1.00 36.47 128 VAL A CA 1
ATOM 1034 C C . VAL A 1 128 ? 36.544 12.117 -13.451 1.00 36.47 128 VAL A C 1
ATOM 1036 O O . VAL A 1 128 ? 36.959 13.043 -12.754 1.00 36.47 128 VAL A O 1
ATOM 1039 N N . ILE A 1 129 ? 35.505 12.283 -14.277 1.00 38.88 129 ILE A N 1
ATOM 1040 C CA . ILE A 1 129 ? 34.824 13.579 -14.487 1.00 38.88 129 ILE A CA 1
ATOM 1041 C C . ILE A 1 129 ? 34.167 14.101 -13.192 1.00 38.88 129 ILE A C 1
ATOM 1043 O O . ILE A 1 129 ? 33.957 15.303 -13.023 1.00 38.88 129 ILE A O 1
ATOM 1047 N N . CYS A 1 130 ? 33.865 13.220 -12.239 1.00 31.69 130 CYS A N 1
ATOM 1048 C CA . CYS A 1 130 ? 33.162 13.593 -11.021 1.00 31.69 130 CYS A CA 1
ATOM 1049 C C . CYS A 1 130 ? 34.075 13.803 -9.809 1.00 31.69 130 CYS A C 1
ATOM 1051 O O . CYS A 1 130 ? 33.755 14.634 -8.959 1.00 31.69 130 CYS A O 1
ATOM 1053 N N . TYR A 1 131 ? 35.234 13.137 -9.749 1.00 34.41 131 TYR A N 1
ATOM 1054 C CA . TYR A 1 131 ? 36.258 13.457 -8.746 1.00 34.41 131 TYR A CA 1
ATOM 1055 C C . TYR A 1 131 ? 36.722 14.914 -8.869 1.00 34.41 131 TYR A C 1
ATOM 1057 O O . TYR A 1 131 ? 36.869 15.593 -7.855 1.00 34.41 131 TYR A O 1
ATOM 1065 N N . ALA A 1 132 ? 36.827 15.427 -10.100 1.00 32.75 132 ALA A N 1
ATOM 1066 C CA . ALA A 1 132 ? 37.160 16.826 -10.365 1.00 32.75 132 ALA A CA 1
ATOM 1067 C C . ALA A 1 132 ? 36.072 17.823 -9.911 1.00 32.75 132 ALA A C 1
ATOM 1069 O O . ALA A 1 132 ? 36.378 18.972 -9.617 1.00 32.75 132 ALA A O 1
ATOM 1070 N N . LYS A 1 133 ? 34.799 17.406 -9.829 1.00 32.44 133 LYS A N 1
ATOM 1071 C CA . LYS A 1 133 ? 33.673 18.281 -9.443 1.00 32.44 133 LYS A CA 1
ATOM 1072 C C . LYS A 1 133 ? 33.381 18.232 -7.937 1.00 32.44 133 LYS A C 1
ATOM 1074 O O . LYS A 1 133 ? 32.989 19.242 -7.356 1.00 32.44 133 LYS A O 1
ATOM 1079 N N . LEU A 1 134 ? 33.615 17.081 -7.297 1.00 35.91 134 LEU A N 1
ATOM 1080 C CA . LEU A 1 134 ? 33.484 16.895 -5.847 1.00 35.91 134 LEU A CA 1
ATOM 1081 C C . LEU A 1 134 ? 34.621 17.586 -5.075 1.00 35.91 134 LEU A C 1
ATOM 1083 O O . LEU A 1 134 ? 34.369 18.144 -4.010 1.00 35.91 134 LEU A O 1
ATOM 1087 N N . SER A 1 135 ? 35.844 17.606 -5.619 1.00 42.72 135 SER A N 1
ATOM 1088 C CA . SER A 1 135 ? 36.991 18.279 -4.992 1.00 42.72 135 SER A CA 1
ATOM 1089 C C . SER A 1 135 ? 36.820 19.801 -4.918 1.00 42.72 135 SER A C 1
ATOM 1091 O O . SER A 1 135 ? 37.176 20.404 -3.909 1.00 42.72 135 SER A O 1
ATOM 1093 N N . ILE A 1 136 ? 36.212 20.411 -5.942 1.00 43.72 136 ILE A N 1
ATOM 1094 C CA . ILE A 1 136 ? 35.960 21.860 -6.009 1.00 43.72 136 ILE A CA 1
ATOM 1095 C C . ILE A 1 136 ? 34.788 22.267 -5.099 1.00 43.72 136 ILE A C 1
ATOM 1097 O O . ILE A 1 136 ? 34.828 23.316 -4.466 1.00 43.72 136 ILE A O 1
ATOM 1101 N N . TYR A 1 137 ? 33.747 21.437 -4.980 1.00 36.38 137 TYR A N 1
ATOM 1102 C CA . TYR A 1 137 ? 32.611 21.733 -4.098 1.00 36.38 137 TYR A CA 1
ATOM 1103 C C . TYR A 1 137 ? 32.960 21.546 -2.611 1.00 36.38 137 TYR A C 1
ATOM 1105 O O . TYR A 1 137 ? 32.566 22.355 -1.771 1.00 36.38 137 TYR A O 1
ATOM 1113 N N . LEU A 1 138 ? 33.737 20.506 -2.281 1.00 43.75 138 LEU A N 1
ATOM 1114 C CA . LEU A 1 138 ? 34.142 20.210 -0.905 1.00 43.75 138 LEU A CA 1
ATOM 1115 C C . LEU A 1 138 ? 35.116 21.260 -0.348 1.00 43.75 138 LEU A C 1
ATOM 1117 O O . LEU A 1 138 ? 35.025 21.598 0.829 1.00 43.75 138 LEU A O 1
ATOM 1121 N N . SER A 1 139 ? 35.998 21.827 -1.178 1.00 47.75 139 SER A N 1
ATOM 1122 C CA . SER A 1 139 ? 36.936 22.878 -0.757 1.00 47.75 139 SER A CA 1
ATOM 1123 C C . SER A 1 139 ? 36.242 24.218 -0.467 1.00 47.75 139 SER A C 1
ATOM 1125 O O . SER A 1 139 ? 36.589 24.908 0.496 1.00 47.75 139 SER A O 1
ATOM 1127 N N . ILE A 1 140 ? 35.208 24.563 -1.238 1.00 45.09 140 ILE A N 1
ATOM 1128 C CA . ILE A 1 140 ? 34.424 25.794 -1.050 1.00 45.09 140 ILE A CA 1
ATOM 1129 C C . ILE A 1 140 ? 33.471 25.656 0.150 1.00 45.09 140 ILE A C 1
ATOM 1131 O O . ILE A 1 140 ? 33.343 26.575 0.952 1.00 45.09 140 ILE A O 1
ATOM 1135 N N . TYR A 1 141 ? 32.846 24.490 0.341 1.00 41.94 141 TYR A N 1
ATOM 1136 C CA . TYR A 1 141 ? 31.945 24.259 1.476 1.00 41.94 141 TYR A CA 1
ATOM 1137 C C . TYR A 1 141 ? 32.689 24.212 2.822 1.00 41.94 141 TYR A C 1
ATOM 1139 O O . TYR A 1 141 ? 32.230 24.788 3.808 1.00 41.94 141 TYR A O 1
ATO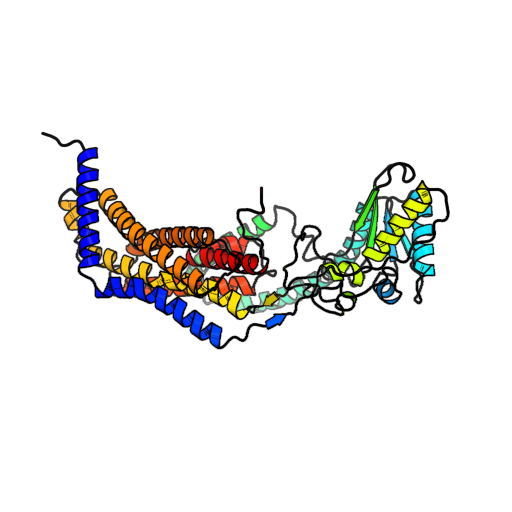M 1147 N N . LEU A 1 142 ? 33.864 23.570 2.869 1.00 48.56 142 LEU A N 1
ATOM 1148 C CA . LEU A 1 142 ? 34.635 23.420 4.107 1.00 48.56 142 LEU A CA 1
ATOM 1149 C C . LEU A 1 142 ? 35.253 24.746 4.587 1.00 48.56 142 LEU A C 1
ATOM 1151 O O . LEU A 1 142 ? 35.358 24.970 5.790 1.00 48.56 142 LEU A O 1
ATOM 1155 N N . SER A 1 143 ? 35.600 25.653 3.668 1.00 50.47 143 SER A N 1
ATOM 1156 C CA . SER A 1 143 ? 36.152 26.977 4.001 1.00 50.47 143 SER A CA 1
ATOM 1157 C C . SER A 1 143 ? 35.095 27.960 4.527 1.00 50.47 143 SER A C 1
ATOM 1159 O O . SER A 1 143 ? 35.365 28.739 5.446 1.00 50.47 14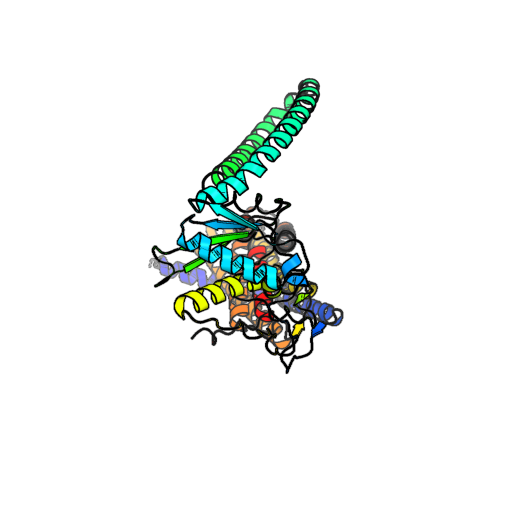3 SER A O 1
ATOM 1161 N N . ILE A 1 144 ? 33.864 27.887 4.014 1.00 47.31 144 ILE A N 1
ATOM 1162 C CA . ILE A 1 144 ? 32.748 28.745 4.447 1.00 47.31 144 ILE A CA 1
ATOM 1163 C C . ILE A 1 144 ? 32.136 28.240 5.765 1.00 47.31 144 ILE A C 1
ATOM 1165 O O . ILE A 1 144 ? 31.794 29.030 6.640 1.00 47.31 144 ILE A O 1
ATOM 1169 N N . TYR A 1 145 ? 32.040 26.922 5.958 1.00 43.81 145 TYR A N 1
ATOM 1170 C CA . TYR A 1 145 ? 31.455 26.351 7.176 1.00 43.81 145 TYR A CA 1
ATOM 1171 C C . TYR A 1 145 ? 32.364 26.525 8.406 1.00 43.81 145 TYR A C 1
ATOM 1173 O O . TYR A 1 145 ? 31.884 26.829 9.498 1.00 43.81 145 TYR A O 1
ATOM 1181 N N . LEU A 1 146 ? 33.686 26.390 8.237 1.00 49.91 146 LEU A N 1
ATOM 1182 C CA . LEU A 1 146 ? 34.643 26.486 9.346 1.00 49.91 146 LEU A CA 1
ATOM 1183 C C . LEU A 1 146 ? 34.808 27.925 9.871 1.00 49.91 146 LEU A C 1
ATOM 1185 O O . LEU A 1 146 ? 35.044 28.120 11.061 1.00 49.91 146 LEU A O 1
ATOM 1189 N N . SER A 1 147 ? 34.625 28.935 9.015 1.00 50.69 147 SER A N 1
ATOM 1190 C CA . SER A 1 147 ? 34.726 30.356 9.386 1.00 50.69 147 SER A CA 1
ATOM 1191 C C . SER A 1 147 ? 33.489 30.878 10.132 1.00 50.69 147 SER A C 1
ATOM 1193 O O . SER A 1 147 ? 33.606 31.671 11.071 1.00 50.69 147 SER A O 1
ATOM 1195 N N . ILE A 1 148 ? 32.298 30.392 9.774 1.00 49.19 148 ILE A N 1
ATOM 1196 C CA . ILE A 1 148 ? 31.032 30.802 10.401 1.00 49.19 148 ILE A CA 1
ATOM 1197 C C . ILE A 1 148 ? 30.799 30.056 11.726 1.00 49.19 148 ILE A C 1
ATOM 1199 O O . ILE A 1 148 ? 30.301 30.633 12.690 1.00 49.19 148 ILE A O 1
ATOM 1203 N N . TYR A 1 149 ? 31.204 28.786 11.822 1.00 45.00 149 TYR A N 1
ATOM 1204 C CA . TYR A 1 149 ? 30.991 27.995 13.038 1.00 45.00 149 TYR A CA 1
ATOM 1205 C C . TYR A 1 149 ? 31.910 28.433 14.194 1.00 45.00 149 TYR A C 1
ATOM 1207 O O . TYR A 1 149 ? 31.477 28.484 15.344 1.00 45.00 149 TYR A O 1
ATOM 1215 N N . LEU A 1 150 ? 33.159 28.817 13.900 1.00 49.53 150 LEU A N 1
ATOM 1216 C CA . LEU A 1 150 ? 34.134 29.215 14.924 1.00 49.53 150 LEU A CA 1
ATOM 1217 C C . LEU A 1 150 ? 33.848 30.605 15.527 1.00 49.53 150 LEU A C 1
ATOM 1219 O O . LEU A 1 150 ? 34.197 30.860 16.677 1.00 49.53 150 LEU A O 1
ATOM 1223 N N . SER A 1 151 ? 33.169 31.484 14.783 1.00 51.44 151 SER A N 1
ATOM 1224 C CA . SER A 1 151 ? 32.812 32.839 15.233 1.00 51.44 151 SER A CA 1
ATOM 1225 C C . SER A 1 151 ? 31.563 32.878 16.122 1.00 51.44 151 SER A C 1
ATOM 1227 O O . SER A 1 151 ? 31.467 33.723 17.009 1.00 51.44 151 SER A O 1
ATOM 1229 N N . ILE A 1 152 ? 30.629 31.939 15.938 1.00 50.62 152 ILE A N 1
ATOM 1230 C CA . ILE A 1 152 ? 29.371 31.874 16.704 1.00 50.62 152 ILE A CA 1
ATOM 1231 C C . ILE A 1 152 ? 29.532 31.036 17.984 1.00 50.62 152 ILE A C 1
ATOM 1233 O O . ILE A 1 152 ? 28.892 31.311 18.997 1.00 50.62 152 ILE A O 1
ATOM 1237 N N . TYR A 1 153 ? 30.419 30.034 17.982 1.00 44.34 153 TYR A N 1
ATOM 1238 C CA . TYR A 1 153 ? 30.579 29.122 19.121 1.00 44.34 153 TYR A CA 1
ATOM 1239 C C . TYR A 1 153 ? 31.333 29.747 20.311 1.00 44.34 153 TYR A C 1
ATOM 1241 O O . TYR A 1 153 ? 31.116 29.349 21.455 1.00 44.34 153 TYR A O 1
ATOM 1249 N N . LEU A 1 154 ? 32.180 30.758 20.073 1.00 47.84 154 LEU A N 1
ATOM 1250 C CA . LEU A 1 154 ? 32.997 31.385 21.122 1.00 47.84 154 LEU A CA 1
ATOM 1251 C C . LEU A 1 154 ? 32.249 32.461 21.936 1.00 47.84 154 LEU A C 1
ATOM 1253 O O . LEU A 1 154 ? 32.695 32.820 23.021 1.00 47.84 154 LEU A O 1
ATOM 1257 N N . SER A 1 155 ? 31.099 32.954 21.463 1.00 50.06 155 SER A N 1
ATOM 1258 C CA . SER A 1 155 ? 30.340 34.030 22.126 1.00 50.06 155 SER A CA 1
ATOM 1259 C C . SER A 1 155 ? 29.200 33.543 23.029 1.00 50.06 155 SER A C 1
ATOM 1261 O O . SER A 1 155 ? 28.735 34.292 23.883 1.00 50.06 155 SER A O 1
ATOM 1263 N N . ILE A 1 156 ? 28.763 32.287 22.891 1.00 52.69 156 ILE A N 1
ATOM 1264 C CA . ILE A 1 156 ? 27.565 31.765 23.580 1.00 52.69 156 ILE A CA 1
ATOM 1265 C C . ILE A 1 156 ? 27.935 30.832 24.754 1.00 52.69 156 ILE A C 1
ATOM 1267 O O . ILE A 1 156 ? 27.105 30.520 25.611 1.00 52.69 156 ILE A O 1
ATOM 1271 N N . TYR A 1 157 ? 29.212 30.452 24.870 1.00 43.62 157 TYR A N 1
ATOM 1272 C CA . TYR A 1 157 ? 29.698 29.466 25.843 1.00 43.62 157 TYR A CA 1
ATOM 1273 C C . TYR A 1 157 ? 29.798 29.973 27.296 1.00 43.62 157 TYR A C 1
ATOM 1275 O O . TYR A 1 157 ? 30.301 29.249 28.142 1.00 43.62 157 TYR A O 1
ATOM 1283 N N . LEU A 1 158 ? 29.291 31.167 27.635 1.00 47.88 158 LEU A N 1
ATOM 1284 C CA . LEU A 1 158 ? 29.186 31.655 29.023 1.00 47.88 158 LEU A CA 1
ATOM 1285 C C . LEU A 1 158 ? 27.736 31.639 29.553 1.00 47.88 158 LEU A C 1
ATOM 1287 O O . LEU A 1 158 ? 27.312 32.520 30.291 1.00 47.88 158 LEU A O 1
ATOM 1291 N N . SER A 1 159 ? 26.957 30.620 29.184 1.00 48.84 159 SER A N 1
ATOM 1292 C CA . SER A 1 159 ? 25.644 30.322 29.791 1.00 48.84 159 SER A CA 1
ATOM 1293 C C . SER A 1 159 ? 25.477 28.809 30.031 1.00 48.84 159 SER A C 1
ATOM 1295 O O . SER A 1 159 ? 24.467 28.180 29.729 1.00 48.84 159 SER A O 1
ATOM 1297 N N . ILE A 1 160 ? 26.543 28.222 30.589 1.00 54.06 160 ILE A N 1
ATOM 1298 C CA . ILE A 1 160 ? 26.886 26.787 30.678 1.00 54.06 160 ILE A CA 1
ATOM 1299 C C . ILE A 1 160 ? 25.882 25.904 31.448 1.00 54.06 160 ILE A C 1
ATOM 1301 O O . ILE A 1 160 ? 25.971 24.680 31.381 1.00 54.06 160 ILE A O 1
ATOM 1305 N N . TYR A 1 161 ? 24.883 26.440 32.146 1.00 43.31 161 TYR A N 1
ATOM 1306 C CA . TYR A 1 161 ? 24.177 25.630 33.149 1.00 43.31 161 TYR A CA 1
ATOM 1307 C C . TYR A 1 161 ? 22.955 24.830 32.648 1.00 43.31 161 TYR A C 1
ATOM 1309 O O . TYR A 1 161 ? 22.559 23.862 33.288 1.00 43.31 161 TYR A O 1
ATOM 1317 N N . ILE A 1 162 ? 22.390 25.146 31.475 1.00 47.75 162 ILE A N 1
ATOM 1318 C CA . ILE A 1 162 ? 21.271 24.375 30.871 1.00 47.75 162 ILE A CA 1
ATOM 1319 C C . ILE A 1 162 ? 21.777 23.337 29.844 1.00 47.75 162 ILE A C 1
ATOM 1321 O O . ILE A 1 162 ? 21.058 22.415 29.451 1.00 47.75 162 ILE A O 1
ATOM 1325 N N . TYR A 1 163 ? 23.054 23.422 29.456 1.00 50.72 163 TYR A N 1
ATOM 1326 C CA . TYR A 1 163 ? 23.634 22.607 28.390 1.00 50.72 163 TYR A CA 1
ATOM 1327 C C . TYR A 1 163 ? 23.815 21.135 28.780 1.00 50.72 163 TYR A C 1
ATOM 1329 O O . TYR A 1 163 ? 23.613 20.268 27.941 1.00 50.72 163 TYR A O 1
ATOM 1337 N N . ILE A 1 164 ? 24.104 20.809 30.045 1.00 51.38 164 ILE A N 1
ATOM 1338 C CA . ILE A 1 164 ? 24.374 19.416 30.459 1.00 51.38 164 ILE A CA 1
ATOM 1339 C C . ILE A 1 164 ? 23.131 18.519 30.296 1.00 51.38 164 ILE A C 1
ATOM 1341 O O . ILE A 1 164 ? 23.252 17.360 29.896 1.00 51.38 164 ILE A O 1
ATOM 1345 N N . TYR A 1 165 ? 21.929 19.059 30.521 1.00 44.09 165 TYR A N 1
ATOM 1346 C CA . TYR A 1 165 ? 20.688 18.282 30.421 1.00 44.09 165 TYR A CA 1
ATOM 1347 C C . TYR A 1 165 ? 20.282 18.014 28.962 1.00 44.09 165 TYR A C 1
ATOM 1349 O O . TYR A 1 165 ? 19.821 16.925 28.620 1.00 44.09 165 TYR A O 1
ATOM 1357 N N . ILE A 1 166 ? 20.530 18.981 28.074 1.00 51.06 166 ILE A N 1
ATOM 1358 C CA . ILE A 1 166 ? 20.314 18.842 26.629 1.00 51.06 166 ILE A CA 1
ATOM 1359 C C . ILE A 1 166 ? 21.436 18.008 25.984 1.00 51.06 166 ILE A C 1
ATOM 1361 O O . ILE A 1 166 ? 21.169 17.239 25.064 1.00 51.06 166 ILE A O 1
ATOM 1365 N N . TYR A 1 167 ? 22.669 18.073 26.497 1.00 51.81 167 TYR A N 1
ATOM 1366 C CA . TYR A 1 167 ? 23.820 17.335 25.971 1.00 51.81 167 TYR A CA 1
ATOM 1367 C C . TYR A 1 167 ? 23.651 15.819 26.107 1.00 51.81 167 TYR A C 1
ATOM 1369 O O . TYR A 1 167 ? 23.953 15.102 25.163 1.00 51.81 167 TYR A O 1
ATOM 1377 N N . ILE A 1 168 ? 23.087 15.314 27.211 1.00 49.75 168 ILE A N 1
ATOM 1378 C CA . ILE A 1 168 ? 22.815 13.871 27.368 1.00 49.75 168 ILE A CA 1
ATOM 1379 C C . ILE A 1 168 ? 21.705 13.406 26.407 1.00 49.75 168 ILE A C 1
ATOM 1381 O O . ILE A 1 168 ? 21.825 12.347 25.791 1.00 49.75 168 ILE A O 1
ATOM 1385 N N . TYR A 1 169 ? 20.658 14.216 26.213 1.00 47.03 169 TYR A N 1
ATOM 1386 C CA . TYR A 1 169 ? 19.553 13.884 25.305 1.00 47.03 169 TYR A CA 1
ATOM 1387 C C . TYR A 1 169 ? 19.980 13.938 23.826 1.00 47.03 169 TYR A C 1
ATOM 1389 O O . TYR A 1 169 ? 19.627 13.059 23.039 1.00 47.03 169 TYR A O 1
ATOM 1397 N N . ILE A 1 170 ? 20.812 14.920 23.458 1.00 51.06 170 ILE A N 1
ATOM 1398 C CA . ILE A 1 170 ? 21.386 15.058 22.115 1.00 51.06 170 ILE A CA 1
ATOM 1399 C C . ILE A 1 170 ? 22.475 14.013 21.862 1.00 51.06 170 ILE A C 1
ATOM 1401 O O . ILE A 1 170 ? 22.531 13.498 20.756 1.00 51.06 170 ILE A O 1
ATOM 1405 N N . TYR A 1 171 ? 23.298 13.625 22.841 1.00 54.84 171 TYR A N 1
ATOM 1406 C CA . TYR A 1 171 ? 24.344 12.609 22.643 1.00 54.84 171 TYR A CA 1
ATOM 1407 C C . TYR A 1 171 ? 23.754 11.216 22.370 1.00 54.84 171 TYR A C 1
ATOM 1409 O O . TYR A 1 171 ? 24.274 10.483 21.530 1.00 54.84 171 TYR A O 1
ATOM 1417 N N . ILE A 1 172 ? 22.623 10.872 22.998 1.00 51.19 172 ILE A N 1
ATOM 1418 C CA . ILE A 1 172 ? 21.891 9.623 22.726 1.00 51.19 172 ILE A CA 1
ATOM 1419 C C . ILE A 1 172 ? 21.218 9.664 21.341 1.00 51.19 172 ILE A C 1
ATOM 1421 O O . ILE A 1 172 ? 21.261 8.674 20.614 1.00 51.19 172 ILE A O 1
ATOM 1425 N N . TYR A 1 173 ? 20.662 10.809 20.925 1.00 49.19 173 TYR A N 1
ATOM 1426 C CA . TYR A 1 173 ? 20.081 10.965 19.582 1.00 49.19 173 TYR A CA 1
ATOM 1427 C C . TYR A 1 173 ? 21.148 11.032 18.471 1.00 49.19 173 TYR A C 1
ATOM 1429 O O . TYR A 1 173 ? 20.969 10.445 17.404 1.00 49.19 173 TYR A O 1
ATOM 1437 N N . CYS A 1 174 ? 22.286 11.687 18.722 1.00 41.41 174 CYS A N 1
ATOM 1438 C CA . CYS A 1 174 ? 23.426 11.769 17.806 1.00 41.41 174 CYS A CA 1
ATOM 1439 C C . CYS A 1 174 ? 24.179 10.444 17.697 1.00 41.41 174 CYS A C 1
ATOM 1441 O O . CYS A 1 174 ? 24.643 10.133 16.606 1.00 41.41 174 CYS A O 1
ATOM 1443 N N . SER A 1 175 ? 24.281 9.635 18.759 1.00 51.81 175 SER A N 1
ATOM 1444 C CA . SER A 1 175 ? 24.877 8.296 18.652 1.00 51.81 175 SER A CA 1
ATOM 1445 C C . SER A 1 175 ? 23.981 7.349 17.849 1.00 51.81 175 SER A C 1
ATOM 1447 O O . SER A 1 175 ? 24.499 6.599 17.025 1.00 51.81 175 SER A O 1
ATOM 1449 N N . TYR A 1 176 ? 22.650 7.462 17.970 1.00 53.75 176 TYR A N 1
ATOM 1450 C CA . TYR A 1 176 ? 21.691 6.742 17.121 1.00 53.75 176 TYR A CA 1
ATOM 1451 C C . TYR A 1 176 ? 21.743 7.210 15.658 1.00 53.75 176 TYR A C 1
ATOM 1453 O O . TYR A 1 176 ? 21.706 6.387 14.746 1.00 53.75 176 TYR A O 1
ATOM 1461 N N . PHE A 1 177 ? 21.895 8.516 15.415 1.00 46.16 177 PHE A N 1
ATOM 1462 C CA . PHE A 1 177 ? 22.050 9.074 14.067 1.00 46.16 177 PHE A CA 1
ATOM 1463 C C . PHE A 1 177 ? 23.408 8.710 13.437 1.00 46.16 177 PHE A C 1
ATOM 1465 O O . PHE A 1 177 ? 23.477 8.414 12.246 1.00 46.16 177 PHE A O 1
ATOM 1472 N N . TYR A 1 178 ? 24.478 8.640 14.235 1.00 46.44 178 TYR A N 1
ATOM 1473 C CA . TYR A 1 178 ? 25.817 8.218 13.813 1.00 46.44 178 TYR A CA 1
ATOM 1474 C C . TYR A 1 178 ? 25.884 6.705 13.541 1.00 46.44 178 TYR A C 1
ATOM 1476 O O . TYR A 1 178 ? 26.457 6.302 12.532 1.00 46.44 178 TYR A O 1
ATOM 1484 N N . PHE A 1 179 ? 25.217 5.861 14.343 1.00 48.00 179 PHE A N 1
ATOM 1485 C CA . PHE A 1 179 ? 25.055 4.425 14.056 1.00 48.00 179 PHE A CA 1
ATOM 1486 C C . PHE A 1 179 ? 24.120 4.159 12.863 1.00 48.00 179 PHE A C 1
ATOM 1488 O O . PHE A 1 179 ? 24.360 3.225 12.096 1.00 48.00 179 PHE A O 1
ATOM 1495 N N . ALA A 1 180 ? 23.099 4.994 12.636 1.00 47.50 180 ALA A N 1
ATOM 1496 C CA . ALA A 1 180 ? 22.278 4.954 11.422 1.00 47.50 180 ALA A CA 1
ATOM 1497 C C . ALA A 1 180 ? 23.086 5.359 10.171 1.00 47.50 180 ALA A C 1
ATOM 1499 O O . ALA A 1 180 ? 22.953 4.741 9.118 1.00 47.50 180 ALA A O 1
ATOM 1500 N N . LEU A 1 181 ? 23.997 6.331 10.287 1.00 44.22 181 LEU A N 1
ATOM 1501 C CA . LEU A 1 181 ? 24.928 6.714 9.219 1.00 44.22 181 LEU A CA 1
ATOM 1502 C C . LEU A 1 181 ? 26.025 5.663 8.968 1.00 44.22 181 LEU A C 1
ATOM 1504 O O . LEU A 1 181 ? 26.376 5.433 7.813 1.00 44.22 181 LEU A O 1
ATOM 1508 N N . LEU A 1 182 ? 26.526 4.978 10.002 1.00 40.66 182 LEU A N 1
ATOM 1509 C CA . LEU A 1 182 ? 27.527 3.906 9.877 1.00 40.66 182 LEU A CA 1
ATOM 1510 C C . LEU A 1 182 ? 26.940 2.576 9.381 1.00 40.66 182 LEU A C 1
ATOM 1512 O O . LEU A 1 182 ? 27.592 1.880 8.603 1.00 40.66 182 LEU A O 1
ATOM 1516 N N . SER A 1 183 ? 25.691 2.252 9.727 1.00 36.75 183 SER A N 1
ATOM 1517 C CA . SER A 1 183 ? 24.977 1.100 9.150 1.00 36.75 183 SER A CA 1
ATOM 1518 C C . SER A 1 183 ? 24.520 1.353 7.706 1.00 36.75 183 SER A C 1
ATOM 1520 O O . SER A 1 183 ? 24.517 0.426 6.900 1.00 36.75 183 SER A O 1
ATOM 1522 N N . HIS A 1 184 ? 24.273 2.610 7.316 1.00 39.88 184 HIS A N 1
ATOM 1523 C CA . HIS A 1 184 ? 24.136 3.002 5.906 1.00 39.88 184 HIS A CA 1
ATOM 1524 C C . HIS A 1 184 ? 25.472 3.125 5.149 1.00 39.88 184 HIS A C 1
ATOM 1526 O O . HIS A 1 184 ? 25.469 3.166 3.916 1.00 39.88 184 HIS A O 1
ATOM 1532 N N . ALA A 1 185 ? 26.612 3.138 5.848 1.00 39.97 185 ALA A N 1
ATOM 1533 C CA . ALA A 1 185 ? 27.943 3.149 5.241 1.00 39.97 185 ALA A CA 1
ATOM 1534 C C . ALA A 1 185 ? 28.523 1.743 4.995 1.00 39.97 185 ALA A C 1
ATOM 1536 O O . ALA A 1 185 ? 29.502 1.620 4.258 1.00 39.97 185 ALA A O 1
ATOM 1537 N N . CYS A 1 186 ? 27.910 0.679 5.526 1.00 35.84 186 CYS A N 1
ATOM 1538 C CA . CYS A 1 186 ? 28.382 -0.696 5.351 1.00 35.84 186 CYS A CA 1
ATOM 1539 C C . CYS A 1 186 ? 27.280 -1.647 4.857 1.00 35.84 186 CYS A C 1
ATOM 1541 O O . CYS A 1 186 ? 26.955 -2.630 5.506 1.00 35.84 186 CYS A O 1
ATOM 1543 N N . LEU A 1 187 ? 26.704 -1.347 3.690 1.00 34.66 187 LEU A N 1
ATOM 1544 C CA . LEU A 1 187 ? 26.194 -2.329 2.722 1.00 34.66 187 LEU A CA 1
ATOM 1545 C C . LEU A 1 187 ? 25.898 -1.582 1.412 1.00 34.66 187 LEU A C 1
ATOM 1547 O O . LEU A 1 187 ? 25.005 -0.742 1.321 1.00 34.66 187 LEU A O 1
ATOM 1551 N N . ARG A 1 188 ? 26.712 -1.850 0.385 1.00 36.09 188 ARG A N 1
ATOM 1552 C CA . ARG A 1 188 ? 26.469 -1.427 -1.007 1.00 36.09 188 ARG A CA 1
ATOM 1553 C C . ARG A 1 188 ? 25.033 -1.844 -1.401 1.00 36.09 188 ARG A C 1
ATOM 1555 O O . ARG A 1 188 ? 24.673 -2.961 -1.039 1.00 36.09 188 ARG A O 1
ATOM 1562 N N . PRO A 1 189 ? 24.237 -1.046 -2.154 1.00 42.19 189 PRO A N 1
ATOM 1563 C CA . PRO A 1 189 ? 24.670 -0.162 -3.240 1.00 42.19 189 PRO A CA 1
ATOM 1564 C C . PRO A 1 189 ? 23.874 1.170 -3.331 1.00 42.19 189 PRO A C 1
ATOM 1566 O O . PRO A 1 189 ? 22.811 1.221 -3.939 1.00 42.19 189 PRO A O 1
ATOM 1569 N N . LEU A 1 190 ? 24.399 2.294 -2.820 1.00 36.69 190 LEU A N 1
ATOM 1570 C CA . LEU A 1 190 ? 23.798 3.632 -3.056 1.00 36.69 190 LEU A CA 1
ATOM 1571 C C . LEU A 1 190 ? 24.736 4.664 -3.703 1.00 36.69 190 LEU A C 1
ATOM 1573 O O . LEU A 1 190 ? 24.271 5.697 -4.185 1.00 36.69 190 LEU A O 1
ATOM 1577 N N . ARG A 1 191 ? 26.031 4.356 -3.873 1.00 35.03 191 ARG A N 1
ATOM 1578 C CA . ARG A 1 191 ? 26.942 5.200 -4.679 1.00 35.03 191 ARG A CA 1
ATOM 1579 C C . ARG A 1 191 ? 26.575 5.255 -6.163 1.00 35.03 191 ARG A C 1
ATOM 1581 O O . ARG A 1 191 ? 27.008 6.162 -6.862 1.00 35.03 191 ARG A O 1
ATOM 1588 N N . ALA A 1 192 ? 25.734 4.338 -6.637 1.00 37.62 192 ALA A N 1
ATOM 1589 C CA . ALA A 1 192 ? 25.297 4.343 -8.019 1.00 37.62 192 ALA A CA 1
ATOM 1590 C C . ALA A 1 192 ? 24.164 5.351 -8.295 1.00 37.62 192 ALA A C 1
ATOM 1592 O O . ALA A 1 192 ? 24.080 5.820 -9.417 1.00 37.62 192 ALA A O 1
ATOM 1593 N N . GLN A 1 193 ? 23.303 5.727 -7.338 1.00 36.00 193 GLN A N 1
ATOM 1594 C CA . GLN A 1 193 ? 22.062 6.464 -7.657 1.00 36.00 193 GLN A CA 1
ATOM 1595 C C . GLN A 1 193 ? 22.163 7.997 -7.569 1.00 36.00 193 GLN A C 1
ATOM 1597 O O . GLN A 1 193 ? 21.677 8.666 -8.476 1.00 36.00 193 GLN A O 1
ATOM 1602 N N . ALA A 1 194 ? 22.845 8.575 -6.574 1.00 30.53 194 ALA A N 1
ATOM 1603 C CA . ALA A 1 194 ? 22.988 10.041 -6.477 1.00 30.53 194 ALA A CA 1
ATOM 1604 C C . ALA A 1 194 ? 23.987 10.625 -7.504 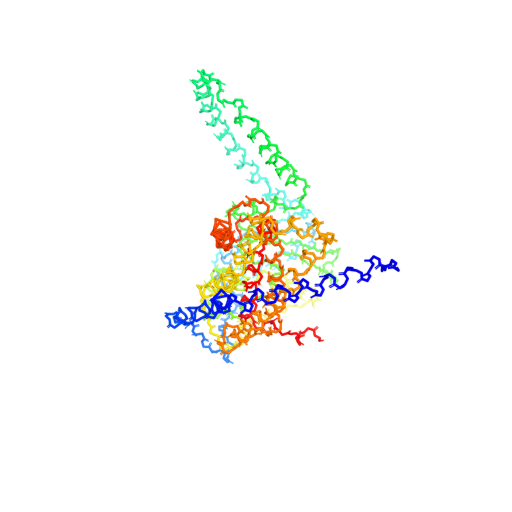1.00 30.53 194 ALA A C 1
ATOM 1606 O O . ALA A 1 194 ? 23.874 11.768 -7.935 1.00 30.53 194 ALA A O 1
ATOM 1607 N N . PHE A 1 195 ? 24.931 9.804 -7.964 1.00 37.75 195 PHE A N 1
ATOM 1608 C CA . PHE A 1 195 ? 25.941 10.157 -8.965 1.00 37.75 195 PHE A CA 1
ATOM 1609 C C . PHE A 1 195 ? 25.415 10.081 -10.415 1.00 37.75 195 PHE A C 1
ATOM 1611 O O . PHE A 1 195 ? 25.967 10.693 -11.326 1.00 37.75 195 PHE A O 1
ATOM 1618 N N . ARG A 1 196 ? 24.302 9.358 -10.636 1.00 40.41 196 ARG A N 1
ATOM 1619 C CA . ARG A 1 196 ? 23.651 9.129 -11.944 1.00 40.41 196 ARG A CA 1
ATOM 1620 C C . ARG A 1 196 ? 22.888 10.338 -12.501 1.00 40.41 196 ARG A C 1
ATOM 1622 O O . ARG A 1 196 ? 22.411 10.263 -13.630 1.00 40.41 196 ARG A O 1
ATOM 1629 N N . GLN A 1 197 ? 22.744 11.431 -11.747 1.00 36.12 197 GLN A N 1
ATOM 1630 C CA . GLN A 1 197 ? 21.871 12.544 -12.135 1.00 36.12 197 GLN A CA 1
ATOM 1631 C C . GLN A 1 197 ? 22.557 13.711 -12.857 1.00 36.12 197 GLN A C 1
ATOM 1633 O O . GLN A 1 197 ? 21.832 14.498 -13.457 1.00 36.12 197 GLN A O 1
ATOM 1638 N N . ASN A 1 198 ? 23.892 13.836 -12.863 1.00 36.44 198 ASN A N 1
ATOM 1639 C CA . ASN A 1 198 ? 24.529 15.101 -13.273 1.00 36.44 198 ASN A CA 1
ATOM 1640 C C . ASN A 1 198 ? 25.686 15.002 -14.291 1.00 36.44 198 ASN A C 1
ATOM 1642 O O . ASN A 1 198 ? 26.512 15.913 -14.372 1.00 36.44 198 ASN A O 1
ATOM 1646 N N . SER A 1 199 ? 25.741 13.931 -15.091 1.00 42.84 199 SER A N 1
ATOM 1647 C CA . SER A 1 199 ? 26.572 13.918 -16.304 1.00 42.84 199 SER A CA 1
ATOM 1648 C C . SER A 1 199 ? 25.834 14.656 -17.419 1.00 42.84 199 SER A C 1
ATOM 1650 O O . SER A 1 199 ? 24.834 14.164 -17.933 1.00 42.84 199 SER A O 1
ATOM 1652 N N . THR A 1 200 ? 26.324 15.835 -17.795 1.00 41.25 200 THR A N 1
ATOM 1653 C CA . THR A 1 200 ? 25.798 16.667 -18.893 1.00 41.25 200 THR A CA 1
ATOM 1654 C C . THR A 1 200 ? 26.064 16.078 -20.285 1.00 41.25 200 THR A C 1
ATOM 1656 O O . THR A 1 200 ? 25.654 16.660 -21.283 1.00 41.25 200 THR A O 1
ATOM 1659 N N . ARG A 1 201 ? 26.718 14.911 -20.363 1.00 48.19 201 ARG A N 1
ATOM 1660 C CA . ARG A 1 201 ? 26.817 14.080 -21.569 1.00 48.19 201 ARG A CA 1
ATOM 1661 C C . ARG A 1 201 ? 26.296 12.679 -21.244 1.00 48.19 201 ARG A C 1
ATOM 1663 O O . ARG A 1 201 ? 26.825 12.000 -20.361 1.00 48.19 201 ARG A O 1
ATOM 1670 N N . SER A 1 202 ? 25.223 12.263 -21.906 1.00 56.12 202 SER A N 1
ATOM 1671 C CA . SER A 1 202 ? 24.583 10.949 -21.777 1.00 56.12 202 SER A CA 1
ATOM 1672 C C . SER A 1 202 ? 25.415 9.861 -22.465 1.00 56.12 202 SER A C 1
ATOM 1674 O O . SER A 1 202 ? 24.987 9.283 -23.448 1.00 56.12 202 SER A O 1
ATOM 1676 N N . LEU A 1 203 ? 26.620 9.591 -21.958 1.00 66.69 203 LEU A N 1
ATOM 1677 C CA . LEU A 1 203 ? 27.526 8.590 -22.528 1.00 66.69 203 LEU A CA 1
ATOM 1678 C C . LEU A 1 203 ? 26.866 7.202 -22.574 1.00 66.69 203 LEU A C 1
ATOM 1680 O O . LEU A 1 203 ? 26.497 6.647 -21.529 1.00 66.69 203 LEU A O 1
ATOM 1684 N N . VAL A 1 204 ? 26.740 6.656 -23.783 1.00 77.12 204 VAL A N 1
ATOM 1685 C CA . VAL A 1 204 ? 26.215 5.313 -24.056 1.00 77.12 204 VAL A CA 1
ATOM 1686 C C . VAL A 1 204 ? 27.376 4.334 -24.206 1.00 77.12 204 VAL A C 1
ATOM 1688 O O . VAL A 1 204 ? 28.346 4.625 -24.903 1.00 77.12 204 VAL A O 1
ATOM 1691 N N . GLY A 1 205 ? 27.284 3.183 -23.538 1.00 80.62 205 GLY A N 1
ATOM 1692 C CA . GLY A 1 205 ? 28.290 2.122 -23.598 1.00 80.62 205 GLY A CA 1
ATOM 1693 C C . GLY A 1 205 ? 27.742 0.820 -24.179 1.00 80.62 205 GLY A C 1
ATOM 1694 O O . GLY A 1 205 ? 26.624 0.428 -23.849 1.00 80.62 205 GLY A O 1
ATOM 1695 N N . VAL A 1 206 ? 28.543 0.130 -24.985 1.00 84.06 206 VAL A N 1
ATOM 1696 C CA . VAL A 1 206 ? 28.278 -1.208 -25.529 1.00 84.06 206 VAL A CA 1
ATOM 1697 C C . VAL A 1 206 ? 29.357 -2.160 -25.018 1.00 84.06 206 VAL A C 1
ATOM 1699 O O . VAL A 1 206 ? 30.546 -1.921 -25.217 1.00 84.06 206 VAL A O 1
ATOM 1702 N N . VAL A 1 207 ? 28.959 -3.231 -24.338 1.00 84.88 207 VAL A N 1
ATOM 1703 C CA . VAL A 1 207 ? 29.880 -4.266 -23.853 1.00 84.88 207 VAL A CA 1
ATOM 1704 C C . VAL A 1 207 ? 29.579 -5.555 -24.594 1.00 84.88 207 VAL A C 1
ATOM 1706 O O . VAL A 1 207 ? 28.467 -6.060 -24.496 1.00 84.88 207 VAL A O 1
ATOM 1709 N N . PHE A 1 208 ? 30.547 -6.074 -25.336 1.00 85.19 208 PHE A N 1
ATOM 1710 C CA . PHE A 1 208 ? 30.435 -7.365 -26.006 1.00 85.19 208 PHE A CA 1
ATOM 1711 C C . PHE A 1 208 ? 30.906 -8.485 -25.074 1.00 85.19 208 PHE A C 1
ATOM 1713 O O . PHE A 1 208 ? 31.919 -8.349 -24.388 1.00 85.19 208 PHE A O 1
ATOM 1720 N N . GLU A 1 209 ? 30.169 -9.591 -25.065 1.00 79.56 209 GLU A N 1
ATOM 1721 C CA . GLU A 1 209 ? 30.428 -10.791 -24.274 1.00 79.56 209 GLU A CA 1
ATOM 1722 C C . GLU A 1 209 ? 30.526 -12.006 -25.213 1.00 79.56 209 GLU A C 1
ATOM 1724 O O . GLU A 1 209 ? 29.595 -12.302 -25.970 1.00 79.56 209 GLU A O 1
ATOM 1729 N N . GLY A 1 210 ? 31.669 -12.697 -25.170 1.00 70.75 210 GLY A N 1
ATOM 1730 C CA . GLY A 1 210 ? 31.989 -13.866 -25.999 1.00 70.75 210 GLY A CA 1
ATOM 1731 C C . GLY A 1 210 ? 33.345 -13.739 -26.705 1.00 70.75 210 GLY A C 1
ATOM 1732 O O . GLY A 1 210 ? 33.718 -12.652 -27.142 1.00 70.75 210 GLY A O 1
ATOM 1733 N N . ASP A 1 211 ? 34.072 -14.856 -26.820 1.00 67.88 211 ASP A N 1
ATOM 1734 C CA . ASP A 1 211 ? 35.421 -14.892 -27.414 1.00 67.88 211 ASP A CA 1
ATOM 1735 C C . ASP A 1 211 ? 35.403 -14.690 -28.941 1.00 67.88 211 ASP A C 1
ATOM 1737 O O . ASP A 1 211 ? 36.306 -14.065 -29.495 1.00 67.88 211 ASP A O 1
ATOM 1741 N N . ASP A 1 212 ? 34.342 -15.161 -29.612 1.00 76.00 212 ASP A N 1
ATOM 1742 C CA . ASP A 1 212 ? 34.121 -15.016 -31.055 1.00 76.00 212 ASP A CA 1
ATOM 1743 C C . ASP A 1 212 ? 32.695 -14.515 -31.353 1.00 76.00 212 ASP A C 1
ATOM 1745 O O . ASP A 1 212 ? 31.707 -15.254 -31.258 1.00 76.00 212 ASP A O 1
ATOM 1749 N N . LEU A 1 213 ? 32.591 -13.269 -31.830 1.00 78.19 213 LEU A N 1
ATOM 1750 C CA . LEU A 1 213 ? 31.323 -12.629 -32.229 1.00 78.19 213 LEU A CA 1
ATOM 1751 C C . LEU A 1 213 ? 30.603 -13.363 -33.376 1.00 78.19 213 LEU A C 1
ATOM 1753 O O . LEU A 1 213 ? 29.396 -13.218 -33.568 1.00 78.19 213 LEU A O 1
ATOM 1757 N N . THR A 1 214 ? 31.344 -14.150 -34.155 1.00 75.50 214 THR A N 1
ATOM 1758 C CA . THR A 1 214 ? 30.851 -14.829 -35.362 1.00 75.50 214 THR A CA 1
ATOM 1759 C C . THR A 1 214 ? 30.042 -16.094 -35.083 1.00 75.50 214 THR A C 1
ATOM 1761 O O . THR A 1 214 ? 29.330 -16.543 -35.977 1.00 75.50 214 THR A O 1
ATOM 1764 N N . LYS A 1 215 ? 30.146 -16.674 -33.879 1.00 72.75 215 LYS A N 1
ATOM 1765 C CA . LYS A 1 215 ? 29.482 -17.942 -33.526 1.00 72.75 215 LYS A CA 1
ATOM 1766 C C . LYS A 1 215 ? 28.438 -17.792 -32.427 1.00 72.75 215 LYS A C 1
ATOM 1768 O O . LYS A 1 215 ? 27.368 -18.373 -32.545 1.00 72.75 215 LYS A O 1
ATOM 1773 N N . ASN A 1 216 ? 28.750 -17.056 -31.360 1.00 74.12 216 ASN A N 1
ATOM 1774 C CA . ASN A 1 216 ? 27.838 -16.885 -30.227 1.00 74.12 216 ASN A CA 1
ATOM 1775 C C . ASN A 1 216 ? 28.135 -15.573 -29.483 1.00 74.12 216 ASN A C 1
ATOM 1777 O O . ASN A 1 216 ? 28.503 -15.571 -28.309 1.00 74.12 216 ASN A O 1
ATOM 1781 N N . GLY A 1 217 ? 28.068 -14.458 -30.211 1.00 76.62 217 GLY A N 1
ATOM 1782 C CA . GLY A 1 217 ? 28.275 -13.129 -29.644 1.00 76.62 217 GLY A CA 1
ATOM 1783 C C . GLY A 1 217 ? 27.041 -12.651 -28.884 1.00 76.62 217 GLY A C 1
ATOM 1784 O O . GLY A 1 217 ? 25.935 -12.678 -29.418 1.00 76.62 217 GLY A O 1
ATOM 1785 N N . SER A 1 218 ? 27.240 -12.174 -27.660 1.00 82.50 218 SER A N 1
ATOM 1786 C CA . SER A 1 218 ? 26.223 -11.473 -26.875 1.00 82.50 218 SER A CA 1
ATOM 1787 C C . SER A 1 218 ? 26.686 -10.050 -26.573 1.00 82.50 218 SER A C 1
ATOM 1789 O O . SER A 1 218 ? 27.873 -9.732 -26.680 1.00 82.50 218 SER A O 1
ATOM 1791 N N . TYR A 1 219 ? 25.757 -9.152 -26.257 1.00 86.69 219 TYR A N 1
ATOM 1792 C CA . TYR A 1 219 ? 26.093 -7.771 -25.933 1.00 86.69 219 TYR A CA 1
ATOM 1793 C C . TYR A 1 219 ? 25.206 -7.224 -24.818 1.00 86.69 219 TYR A C 1
ATOM 1795 O O . TYR A 1 219 ? 24.064 -7.639 -24.629 1.00 86.69 219 TYR A O 1
ATOM 1803 N N . GLN A 1 220 ? 25.737 -6.243 -24.098 1.00 83.50 220 GLN A N 1
ATOM 1804 C CA . GLN A 1 220 ? 25.044 -5.504 -23.059 1.00 83.50 220 GLN A CA 1
ATOM 1805 C C . GLN A 1 220 ? 25.118 -4.008 -23.352 1.00 83.50 220 GLN A C 1
ATOM 1807 O O . GLN A 1 220 ? 26.195 -3.431 -23.521 1.00 83.50 220 GLN A O 1
ATOM 1812 N N . LEU A 1 221 ? 23.954 -3.364 -23.368 1.00 82.81 221 LEU A N 1
ATOM 1813 C CA . LEU A 1 221 ? 23.832 -1.919 -23.525 1.00 82.81 221 LEU A CA 1
ATOM 1814 C C . LEU A 1 221 ? 23.799 -1.228 -22.166 1.00 82.81 221 LEU A C 1
ATOM 1816 O O . LEU A 1 221 ? 23.010 -1.562 -21.284 1.00 82.81 221 LEU A O 1
ATOM 1820 N N . ARG A 1 222 ? 24.638 -0.207 -22.009 1.00 79.12 222 ARG A N 1
ATOM 1821 C CA . ARG A 1 222 ? 24.764 0.582 -20.786 1.00 79.12 222 ARG A CA 1
ATOM 1822 C C . ARG A 1 222 ? 24.333 2.013 -21.051 1.00 79.12 222 ARG A C 1
ATOM 1824 O O . ARG A 1 222 ? 25.069 2.801 -21.639 1.00 79.12 222 ARG A O 1
ATOM 1831 N N . PHE A 1 223 ? 23.163 2.362 -20.532 1.00 75.69 223 PHE A N 1
ATOM 1832 C CA . PHE A 1 223 ? 22.585 3.698 -20.642 1.00 75.69 223 PHE A CA 1
ATOM 1833 C C . PHE A 1 223 ? 22.435 4.381 -19.272 1.00 75.69 223 PHE A C 1
ATOM 1835 O O . PHE A 1 223 ? 22.396 3.715 -18.231 1.00 75.69 223 PHE A O 1
ATOM 1842 N N . PRO A 1 224 ? 22.345 5.722 -19.230 1.00 67.81 224 PRO A N 1
ATOM 1843 C CA . PRO A 1 224 ? 22.046 6.442 -17.999 1.00 67.81 224 PRO A CA 1
ATOM 1844 C C . PRO A 1 224 ? 20.600 6.185 -17.540 1.00 67.81 224 PRO A C 1
ATOM 1846 O O . PRO A 1 224 ? 19.650 6.501 -18.253 1.00 67.81 224 PRO A O 1
ATOM 1849 N N . LEU A 1 225 ? 20.421 5.727 -16.293 1.00 61.34 225 LEU A N 1
ATOM 1850 C CA . LEU A 1 225 ? 19.095 5.449 -15.702 1.00 61.34 225 LEU A CA 1
ATOM 1851 C C . LEU A 1 225 ? 18.179 6.678 -15.560 1.00 61.34 225 LEU A C 1
ATOM 1853 O O . LEU A 1 225 ? 17.031 6.544 -15.159 1.00 61.34 225 LEU A O 1
ATOM 1857 N N . ARG A 1 226 ? 18.667 7.889 -15.849 1.00 60.47 226 ARG A N 1
ATOM 1858 C CA . ARG A 1 226 ? 17.825 9.093 -15.851 1.00 60.47 226 ARG A CA 1
ATOM 1859 C C . ARG A 1 226 ? 16.888 9.141 -17.065 1.00 60.47 226 ARG A C 1
ATOM 1861 O O . ARG A 1 226 ? 15.826 9.739 -16.964 1.00 60.47 226 ARG A O 1
ATOM 1868 N N . HIS A 1 227 ? 17.286 8.525 -18.179 1.00 61.19 227 HIS A N 1
ATOM 1869 C CA . HIS A 1 227 ? 16.555 8.585 -19.450 1.00 61.19 227 HIS A CA 1
ATOM 1870 C C . HIS A 1 227 ? 15.816 7.290 -19.786 1.00 61.19 227 HIS A C 1
ATOM 1872 O O . HIS A 1 227 ? 14.986 7.296 -20.687 1.00 61.19 227 HIS A O 1
ATOM 1878 N N . LEU A 1 228 ? 16.102 6.194 -19.077 1.00 69.31 228 LEU A N 1
ATOM 1879 C CA . LEU A 1 228 ? 15.468 4.898 -19.295 1.00 69.31 228 LEU A CA 1
ATOM 1880 C C . LEU A 1 228 ? 14.906 4.341 -17.985 1.00 69.31 228 LEU A C 1
ATOM 1882 O O . LEU A 1 228 ? 15.589 4.412 -16.958 1.00 69.31 228 LEU A O 1
ATOM 1886 N N . PRO A 1 229 ? 13.683 3.784 -18.005 1.00 68.06 229 PRO A N 1
ATOM 1887 C CA . PRO A 1 229 ? 13.132 3.091 -16.850 1.00 68.06 229 PRO A CA 1
ATOM 1888 C C . PRO A 1 229 ? 13.957 1.838 -16.515 1.00 68.06 229 PRO A C 1
ATOM 1890 O O . PRO A 1 229 ? 14.712 1.321 -17.339 1.00 68.06 229 PRO A O 1
ATOM 1893 N N . SER A 1 230 ? 13.822 1.355 -15.276 1.00 66.62 230 SER A N 1
ATOM 1894 C CA . SER A 1 230 ? 14.495 0.123 -14.846 1.00 66.62 230 SER A CA 1
ATOM 1895 C C . SER A 1 230 ? 13.991 -1.075 -15.662 1.00 66.62 230 SER A C 1
ATOM 1897 O O . SER A 1 230 ? 12.774 -1.211 -15.800 1.00 66.62 230 SER A O 1
ATOM 1899 N N . PRO A 1 231 ? 14.872 -1.983 -16.122 1.00 65.56 231 PRO A N 1
ATOM 1900 C CA . PRO A 1 231 ? 14.460 -3.228 -16.778 1.00 65.56 231 PRO A CA 1
ATOM 1901 C C . PRO A 1 231 ? 13.657 -4.164 -15.856 1.00 65.56 231 PRO A C 1
ATOM 1903 O O . PRO A 1 231 ? 12.993 -5.081 -16.327 1.00 65.56 231 PRO A O 1
ATOM 1906 N N . GLU A 1 232 ? 13.674 -3.929 -14.540 1.00 64.50 232 GLU A N 1
ATOM 1907 C CA . GLU A 1 232 ? 12.837 -4.647 -13.569 1.00 64.50 232 GLU A CA 1
ATOM 1908 C C . GLU A 1 232 ? 11.360 -4.212 -13.617 1.00 64.50 232 GLU A C 1
ATOM 1910 O O . GLU A 1 232 ? 10.485 -4.915 -13.108 1.00 64.50 232 GLU A O 1
ATOM 1915 N N . LEU A 1 233 ? 11.058 -3.061 -14.231 1.00 65.12 233 LEU A N 1
ATOM 1916 C CA . LEU A 1 233 ? 9.701 -2.544 -14.381 1.00 65.12 233 LEU A CA 1
ATOM 1917 C C . LEU A 1 233 ? 9.001 -3.238 -15.560 1.00 65.12 233 LEU A C 1
ATOM 1919 O O . LEU A 1 233 ? 8.873 -2.669 -16.642 1.00 65.12 233 LEU A O 1
ATOM 1923 N N . LYS A 1 234 ? 8.560 -4.480 -15.338 1.00 57.38 234 LYS A N 1
ATOM 1924 C CA . LYS A 1 234 ? 7.866 -5.291 -16.352 1.00 57.38 234 LYS A CA 1
ATOM 1925 C C . LYS A 1 234 ? 6.473 -4.757 -16.690 1.00 57.38 234 LYS A C 1
ATOM 1927 O O . LYS A 1 234 ? 6.097 -4.731 -17.858 1.00 57.38 234 LYS A O 1
ATOM 1932 N N . ASP A 1 235 ? 5.759 -4.259 -15.680 1.00 58.66 235 ASP A N 1
ATOM 1933 C CA . ASP A 1 235 ? 4.363 -3.849 -15.818 1.00 58.66 235 ASP A CA 1
ATOM 1934 C C . ASP A 1 235 ? 4.185 -2.349 -15.591 1.00 58.66 235 ASP A C 1
ATOM 1936 O O . ASP A 1 235 ? 4.638 -1.773 -14.594 1.00 58.66 235 ASP A O 1
ATOM 1940 N N . VAL A 1 236 ? 3.448 -1.720 -16.503 1.00 64.56 236 VAL A N 1
ATOM 1941 C CA . VAL A 1 236 ? 3.010 -0.329 -16.387 1.00 64.56 236 VAL A CA 1
ATOM 1942 C C . VAL A 1 236 ? 1.489 -0.322 -16.247 1.00 64.56 236 VAL A C 1
ATOM 1944 O O . VAL A 1 236 ? 0.801 -1.114 -16.885 1.00 64.56 236 VAL A O 1
ATOM 1947 N N . GLY A 1 237 ? 0.953 0.555 -15.396 1.00 62.97 237 GLY A N 1
ATOM 1948 C CA . GLY A 1 237 ? -0.487 0.616 -15.162 1.00 62.97 237 GLY A CA 1
ATOM 1949 C C . GLY A 1 237 ? -1.297 0.923 -16.427 1.00 62.97 237 GLY A C 1
ATOM 1950 O O . GLY A 1 237 ? -0.819 1.592 -17.348 1.00 62.97 237 GLY A O 1
ATOM 1951 N N . ILE A 1 238 ? -2.539 0.429 -16.466 1.00 66.06 238 ILE A N 1
ATOM 1952 C CA . ILE A 1 238 ? -3.476 0.563 -17.596 1.00 66.06 238 ILE A CA 1
ATOM 1953 C C . ILE A 1 238 ? -3.724 2.039 -17.953 1.00 66.06 238 ILE A C 1
ATOM 1955 O O . ILE A 1 238 ? -4.040 2.362 -19.101 1.00 66.06 238 ILE A O 1
ATOM 1959 N N . GLU A 1 239 ? -3.551 2.947 -16.993 1.00 65.44 239 GLU A N 1
ATOM 1960 C CA . GLU A 1 239 ? -3.665 4.395 -17.142 1.00 65.44 239 GLU A CA 1
ATOM 1961 C C . GLU A 1 239 ? -2.572 5.029 -18.018 1.00 65.44 239 GLU A C 1
ATOM 1963 O O . GLU A 1 239 ? -2.805 6.099 -18.598 1.00 65.44 239 GLU A O 1
ATOM 1968 N N . MET A 1 240 ? -1.409 4.378 -18.116 1.00 70.62 240 MET A N 1
ATOM 1969 C CA . MET A 1 240 ? -0.205 4.877 -18.782 1.00 70.62 240 MET A CA 1
ATOM 1970 C C . MET A 1 240 ? -0.165 4.481 -20.263 1.00 70.62 240 MET A C 1
ATOM 1972 O O . MET A 1 240 ? -0.812 3.525 -20.705 1.00 70.62 240 MET A O 1
ATOM 1976 N N . CYS A 1 241 ? 0.636 5.200 -21.058 1.00 72.25 241 CYS A N 1
ATOM 1977 C CA . CYS A 1 241 ? 0.818 4.934 -22.490 1.00 72.25 241 CYS A CA 1
ATOM 1978 C C . CYS A 1 241 ? -0.514 4.909 -23.276 1.00 72.25 241 CYS A C 1
ATOM 1980 O O . CYS A 1 241 ? -0.785 3.958 -24.012 1.00 72.25 241 CYS A O 1
ATOM 1982 N N . ARG A 1 242 ? -1.374 5.920 -23.076 1.00 69.44 242 ARG A N 1
ATOM 1983 C CA . ARG A 1 242 ? -2.648 6.133 -23.810 1.00 69.44 242 ARG A CA 1
ATOM 1984 C C . ARG A 1 242 ? -2.645 7.392 -24.686 1.00 69.44 242 ARG A C 1
ATOM 1986 O O . ARG A 1 242 ? -3.687 7.867 -25.123 1.00 69.44 242 ARG A O 1
ATOM 1993 N N . VAL A 1 243 ? -1.474 7.983 -24.898 1.00 66.88 243 VAL A N 1
ATOM 1994 C CA . VAL A 1 243 ? -1.333 9.256 -25.612 1.00 66.88 243 VAL A CA 1
ATOM 1995 C C . VAL A 1 243 ? -1.092 8.993 -27.093 1.00 66.88 243 VAL A C 1
ATOM 1997 O O . VAL A 1 243 ? -0.282 8.139 -27.444 1.00 66.88 243 VAL A O 1
ATOM 2000 N N . LYS A 1 244 ? -1.774 9.747 -27.967 1.00 58.72 244 LYS A N 1
ATOM 2001 C CA . LYS A 1 244 ? -1.638 9.625 -29.432 1.00 58.72 244 LYS A CA 1
ATOM 2002 C C . LYS A 1 244 ? -0.202 9.883 -29.921 1.00 58.72 244 LYS A C 1
ATOM 2004 O O . LYS A 1 244 ? 0.228 9.257 -30.881 1.00 58.72 244 LYS A O 1
ATOM 2009 N N . HIS A 1 245 ? 0.550 10.738 -29.222 1.00 61.31 245 HIS A N 1
ATOM 2010 C CA . HIS A 1 245 ? 1.962 11.053 -29.481 1.00 61.31 245 HIS A CA 1
ATOM 2011 C C . HIS A 1 245 ? 2.892 10.432 -28.428 1.00 61.31 245 HIS A C 1
ATOM 2013 O O . HIS A 1 245 ? 3.681 11.128 -27.792 1.00 61.31 245 HIS A O 1
ATOM 2019 N N . PHE A 1 246 ? 2.800 9.117 -28.215 1.00 61.41 246 PHE A N 1
ATOM 2020 C CA . PHE A 1 246 ? 3.605 8.415 -27.205 1.00 61.41 246 PHE A CA 1
ATOM 2021 C C . PHE A 1 246 ? 5.129 8.515 -27.414 1.00 61.41 246 PHE A C 1
ATOM 2023 O O . PHE A 1 246 ? 5.881 8.223 -26.493 1.00 61.41 246 PHE A O 1
ATOM 2030 N N . VAL A 1 247 ? 5.575 8.931 -28.605 1.00 55.19 247 VAL A N 1
ATOM 2031 C CA . VAL A 1 247 ? 6.992 9.001 -28.999 1.00 55.19 247 VAL A CA 1
ATOM 2032 C C . VAL A 1 247 ? 7.621 10.385 -28.834 1.00 55.19 247 VAL A C 1
ATOM 2034 O O . VAL A 1 247 ? 8.824 10.479 -28.607 1.00 55.19 247 VAL A O 1
ATOM 2037 N N . HIS A 1 248 ? 6.828 11.459 -28.881 1.00 53.69 248 HIS A N 1
ATOM 2038 C CA . HIS A 1 248 ? 7.328 12.822 -28.639 1.00 53.69 248 HIS A CA 1
ATOM 2039 C C . HIS A 1 248 ? 7.221 13.247 -27.174 1.00 53.69 248 HIS A C 1
ATOM 2041 O O . HIS A 1 248 ? 7.773 14.272 -26.786 1.00 53.69 248 HIS A O 1
ATOM 2047 N N . SER A 1 249 ? 6.525 12.464 -26.349 1.00 53.09 249 SER A N 1
ATOM 2048 C CA . SER A 1 249 ? 6.520 12.677 -24.909 1.00 53.09 249 SER A CA 1
ATOM 2049 C C . SER A 1 249 ? 7.808 12.100 -24.325 1.00 53.09 249 SER A C 1
ATOM 2051 O O . SER A 1 249 ? 7.925 10.900 -24.098 1.00 53.09 249 SER A O 1
ATOM 2053 N N . SER A 1 250 ? 8.785 12.973 -24.088 1.00 49.16 250 SER A N 1
ATOM 2054 C CA . SER A 1 250 ? 10.009 12.664 -23.340 1.00 49.16 250 SER A CA 1
ATOM 2055 C C . SER A 1 250 ? 9.756 12.443 -21.844 1.00 49.16 250 SER A C 1
ATOM 2057 O O . SER A 1 250 ? 10.705 12.195 -21.105 1.00 49.16 250 SER A O 1
ATOM 2059 N N . ASP A 1 251 ? 8.503 12.553 -21.387 1.00 54.62 251 ASP A N 1
ATOM 2060 C CA . ASP A 1 251 ? 8.133 12.391 -19.988 1.00 54.62 251 ASP A CA 1
ATOM 2061 C C . ASP A 1 251 ? 8.005 10.900 -19.625 1.00 54.62 251 ASP A C 1
ATOM 2063 O O . ASP A 1 251 ? 7.022 10.243 -19.997 1.00 54.62 251 ASP A O 1
ATOM 2067 N N . PRO A 1 252 ? 8.942 10.347 -18.826 1.00 53.97 252 PRO A N 1
ATOM 2068 C CA . PRO A 1 252 ? 8.896 8.947 -18.394 1.00 53.97 252 PRO A CA 1
ATOM 2069 C C . PRO A 1 252 ? 7.685 8.647 -17.495 1.00 53.97 252 PRO A C 1
ATOM 2071 O O . PRO A 1 252 ? 7.375 7.489 -17.230 1.00 53.97 252 PRO A O 1
ATOM 2074 N N . THR A 1 253 ? 6.986 9.683 -17.026 1.00 57.72 253 THR A N 1
ATOM 2075 C CA . THR A 1 253 ? 5.768 9.598 -16.213 1.00 57.72 253 THR A CA 1
ATOM 2076 C C . THR A 1 253 ? 4.518 9.281 -17.032 1.00 57.72 253 THR A C 1
ATOM 2078 O O . THR A 1 253 ? 3.550 8.782 -16.467 1.00 57.72 253 THR A O 1
ATOM 2081 N N . LEU A 1 254 ? 4.525 9.547 -18.344 1.00 65.44 254 LEU A N 1
ATOM 2082 C CA . LEU A 1 254 ? 3.371 9.365 -19.229 1.00 65.44 254 LEU A CA 1
ATOM 2083 C C . LEU A 1 254 ? 3.383 7.987 -19.900 1.00 65.44 254 LEU A C 1
ATOM 2085 O O . LEU A 1 254 ? 2.349 7.323 -20.036 1.00 65.44 254 LEU A O 1
ATOM 2089 N N . CYS A 1 255 ? 4.569 7.568 -20.343 1.00 73.06 255 CYS A N 1
ATOM 2090 C CA . CYS A 1 255 ? 4.807 6.253 -20.910 1.00 73.06 255 CYS A CA 1
ATOM 2091 C C . CYS A 1 255 ? 6.284 5.849 -20.760 1.00 73.06 255 CYS A C 1
ATOM 2093 O O . CYS A 1 255 ? 7.093 6.206 -21.616 1.00 73.06 255 CYS A O 1
ATOM 2095 N N . PRO A 1 256 ? 6.641 5.051 -19.737 1.00 73.12 256 PRO A N 1
ATOM 2096 C CA . PRO A 1 256 ? 8.012 4.570 -19.551 1.00 73.12 256 PRO A CA 1
ATOM 2097 C C . PRO A 1 256 ? 8.554 3.828 -20.780 1.00 73.12 256 PRO A C 1
ATOM 2099 O O . PRO A 1 256 ? 9.714 3.985 -21.147 1.00 73.12 256 PRO A O 1
ATOM 2102 N N . ALA A 1 257 ? 7.697 3.060 -21.463 1.00 72.75 257 ALA A N 1
ATOM 2103 C CA . ALA A 1 257 ? 8.068 2.351 -22.687 1.00 72.75 257 ALA A CA 1
ATOM 2104 C C . ALA A 1 257 ? 8.464 3.308 -23.830 1.00 72.75 257 ALA A C 1
ATOM 2106 O O . ALA A 1 257 ? 9.348 2.989 -24.620 1.00 72.75 257 ALA A O 1
ATOM 2107 N N . GLY A 1 258 ? 7.857 4.500 -23.888 1.00 73.75 258 GLY A N 1
ATOM 2108 C CA . GLY A 1 258 ? 8.202 5.553 -24.846 1.00 73.75 258 GLY A CA 1
ATOM 2109 C C . GLY A 1 258 ? 9.646 6.034 -24.695 1.00 73.75 258 GLY A C 1
ATOM 2110 O O . GLY A 1 258 ? 10.297 6.347 -25.689 1.00 73.75 258 GLY A O 1
ATOM 2111 N N . SER A 1 259 ? 10.188 5.997 -23.474 1.00 75.06 259 SER A N 1
ATOM 2112 C CA . SER A 1 259 ? 11.552 6.439 -23.184 1.00 75.06 259 SER A CA 1
ATOM 2113 C C . SER A 1 259 ? 12.627 5.594 -23.881 1.00 75.06 259 SER A C 1
ATOM 2115 O O . SER A 1 259 ? 13.679 6.126 -24.226 1.00 75.06 259 SER A O 1
ATOM 2117 N N . TYR A 1 260 ? 12.371 4.312 -24.179 1.00 78.00 260 TYR A N 1
ATOM 2118 C CA . TYR A 1 260 ? 13.277 3.474 -24.989 1.00 78.00 260 TYR A CA 1
ATOM 2119 C C . TYR A 1 260 ? 13.351 3.916 -26.462 1.00 78.00 260 TYR A C 1
ATOM 2121 O O . TYR A 1 260 ? 14.335 3.642 -27.155 1.00 78.00 260 TYR A O 1
ATOM 2129 N N . TYR A 1 261 ? 12.321 4.613 -26.947 1.00 74.88 261 TYR A N 1
ATOM 2130 C CA . TYR A 1 261 ? 12.278 5.181 -28.293 1.00 74.88 261 TYR A CA 1
ATOM 2131 C C . TYR A 1 261 ? 12.836 6.597 -28.315 1.00 74.88 261 TYR A C 1
ATOM 2133 O O . TYR A 1 261 ? 13.676 6.910 -29.155 1.00 74.88 261 TYR A O 1
ATOM 2141 N N . SER A 1 262 ? 12.422 7.451 -27.375 1.00 72.81 262 SER A N 1
ATOM 2142 C CA . SER A 1 262 ? 12.919 8.827 -27.314 1.00 72.81 262 SER A CA 1
ATOM 2143 C C . SER A 1 262 ? 14.433 8.856 -27.083 1.00 72.81 262 SER A C 1
ATOM 2145 O O . SER A 1 262 ? 15.135 9.518 -27.831 1.00 72.81 262 SER A O 1
ATOM 2147 N N . SER A 1 263 ? 14.959 8.042 -26.157 1.00 74.56 263 SER A N 1
ATOM 2148 C CA . SER A 1 263 ? 16.395 8.013 -25.818 1.00 74.56 263 SER A CA 1
ATOM 2149 C C . SER A 1 263 ? 17.331 7.458 -26.903 1.00 74.56 263 SER A C 1
ATOM 2151 O O . SER A 1 263 ? 18.543 7.446 -26.695 1.00 74.56 263 SER A O 1
ATOM 2153 N N . GLY A 1 264 ? 16.806 6.943 -28.021 1.00 78.19 264 GLY A N 1
ATOM 2154 C CA . GLY A 1 264 ? 17.604 6.310 -29.077 1.00 78.19 264 GLY A CA 1
ATOM 2155 C C . GLY A 1 264 ? 18.093 4.890 -28.754 1.00 78.19 264 GLY A C 1
ATOM 2156 O O . GLY A 1 264 ? 18.761 4.276 -29.585 1.00 78.19 264 GLY A O 1
ATOM 2157 N N . PHE A 1 265 ? 17.730 4.333 -27.590 1.00 81.81 265 PHE A N 1
ATOM 2158 C CA . PHE A 1 265 ? 18.100 2.973 -27.175 1.00 81.81 265 PHE A CA 1
ATOM 2159 C C . PHE A 1 265 ? 17.682 1.913 -28.198 1.00 81.81 265 PHE A C 1
ATOM 2161 O O . PHE A 1 265 ? 18.513 1.131 -28.649 1.00 81.81 265 PHE A O 1
ATOM 2168 N N . SER A 1 266 ? 16.407 1.918 -28.596 1.00 81.81 266 SER A N 1
ATOM 2169 C CA . SER A 1 266 ? 15.857 0.953 -29.560 1.00 81.81 266 SER A CA 1
ATOM 2170 C C . SER A 1 266 ? 16.531 1.034 -30.933 1.00 81.81 266 SER A C 1
ATOM 2172 O O . SER A 1 266 ? 16.708 0.011 -31.588 1.00 81.81 266 SER A O 1
ATOM 2174 N N . VAL A 1 267 ? 16.960 2.232 -31.346 1.00 81.88 267 VAL A N 1
ATOM 2175 C CA . VAL A 1 267 ? 17.666 2.464 -32.618 1.00 81.88 267 VAL A CA 1
ATOM 2176 C C . VAL A 1 267 ? 19.067 1.871 -32.582 1.00 81.88 267 VAL A C 1
ATOM 2178 O O . VAL A 1 267 ? 19.457 1.162 -33.507 1.00 81.88 267 VAL A O 1
ATOM 2181 N N . LEU A 1 268 ? 19.808 2.126 -31.500 1.00 83.44 268 LEU A N 1
ATOM 2182 C CA . LEU A 1 268 ? 21.135 1.549 -31.304 1.00 83.44 268 LEU A CA 1
ATOM 2183 C C . LEU A 1 268 ? 21.064 0.022 -31.191 1.00 83.44 268 LEU A C 1
ATOM 2185 O O . LEU A 1 268 ? 21.881 -0.671 -31.791 1.00 83.44 268 LEU A O 1
ATOM 2189 N N . GLN A 1 269 ? 20.067 -0.496 -30.469 1.00 86.69 269 GLN A N 1
ATOM 2190 C CA . GLN A 1 269 ? 19.834 -1.931 -30.347 1.00 86.69 269 GLN A CA 1
ATOM 2191 C C . GLN A 1 269 ? 19.580 -2.568 -31.720 1.00 86.69 269 GLN A C 1
ATOM 2193 O O . GLN A 1 269 ? 20.263 -3.516 -32.089 1.00 86.69 269 GLN A O 1
ATOM 2198 N N . ALA A 1 270 ? 18.683 -1.990 -32.524 1.00 83.44 270 ALA A N 1
ATOM 2199 C CA . ALA A 1 270 ? 18.403 -2.493 -33.865 1.00 83.44 270 ALA A CA 1
ATOM 2200 C C . ALA A 1 270 ? 19.620 -2.417 -34.803 1.00 83.44 270 ALA A C 1
ATOM 2202 O O . ALA A 1 270 ? 19.806 -3.311 -35.624 1.00 83.44 270 ALA A O 1
ATOM 2203 N N . ALA A 1 271 ? 20.460 -1.382 -34.686 1.00 84.31 271 ALA A N 1
ATOM 2204 C CA . ALA A 1 271 ? 21.697 -1.267 -35.463 1.00 84.31 271 ALA A CA 1
ATOM 2205 C C . ALA A 1 271 ? 22.708 -2.379 -35.115 1.00 84.31 271 ALA A C 1
ATOM 2207 O O . ALA A 1 271 ? 23.347 -2.948 -36.004 1.00 84.31 271 ALA A O 1
ATOM 2208 N N . ILE A 1 272 ? 22.833 -2.716 -33.830 1.00 87.88 272 ILE A N 1
ATOM 2209 C CA . ILE A 1 272 ? 23.697 -3.804 -33.351 1.00 87.88 272 ILE A CA 1
ATOM 2210 C C . ILE A 1 272 ? 23.128 -5.168 -33.764 1.00 87.88 272 ILE A C 1
ATOM 2212 O O . ILE A 1 272 ? 23.846 -5.986 -34.331 1.00 87.88 272 ILE A O 1
ATOM 2216 N N . ASP A 1 273 ? 21.832 -5.405 -33.565 1.00 86.56 273 ASP A N 1
ATOM 2217 C CA . ASP A 1 273 ? 21.184 -6.664 -33.954 1.00 86.56 273 ASP A CA 1
ATOM 2218 C C . ASP A 1 273 ? 21.292 -6.899 -35.466 1.00 86.56 273 ASP A C 1
ATOM 2220 O O . ASP A 1 273 ? 21.607 -7.995 -35.926 1.00 86.56 273 ASP A O 1
ATOM 2224 N N . TYR A 1 274 ? 21.108 -5.845 -36.257 1.00 83.81 274 TYR A N 1
ATOM 2225 C CA . TYR A 1 274 ? 21.280 -5.907 -37.700 1.00 83.81 274 TYR A CA 1
ATOM 2226 C C . TYR A 1 274 ? 22.718 -6.236 -38.117 1.00 83.81 274 TYR A C 1
ATOM 2228 O O . TYR A 1 274 ? 22.927 -7.059 -39.009 1.00 83.81 274 TYR A O 1
ATOM 2236 N N . THR A 1 275 ? 23.716 -5.620 -37.482 1.00 85.25 275 THR A N 1
ATOM 2237 C CA . THR A 1 275 ? 25.125 -5.918 -37.783 1.00 85.25 275 THR A CA 1
ATOM 2238 C C . THR A 1 275 ? 25.496 -7.346 -37.386 1.00 85.25 275 THR A C 1
ATOM 2240 O O . THR A 1 275 ? 26.224 -7.996 -38.135 1.00 85.25 275 THR A O 1
ATOM 2243 N N . PHE A 1 276 ? 24.917 -7.898 -36.313 1.00 87.00 276 PHE A N 1
ATOM 2244 C CA . PHE A 1 276 ? 25.012 -9.330 -36.002 1.00 87.00 276 PHE A CA 1
ATOM 2245 C C . PHE A 1 276 ? 24.374 -10.213 -37.077 1.00 87.00 276 PHE A C 1
ATOM 2247 O O . PHE A 1 276 ? 25.015 -11.148 -37.555 1.00 87.00 276 PHE A O 1
ATOM 2254 N N . ILE A 1 277 ? 23.151 -9.900 -37.519 1.00 85.31 277 ILE A N 1
ATOM 2255 C CA . ILE A 1 277 ? 22.469 -10.653 -38.585 1.00 85.31 277 ILE A CA 1
ATOM 2256 C C . ILE A 1 277 ? 23.299 -10.628 -39.873 1.00 85.31 277 ILE A C 1
ATOM 2258 O O . ILE A 1 277 ? 23.497 -11.672 -40.499 1.00 85.31 277 ILE A O 1
ATOM 2262 N N . LYS A 1 278 ? 23.835 -9.464 -40.253 1.00 84.88 278 LYS A N 1
ATOM 2263 C CA . LYS A 1 278 ? 24.728 -9.312 -41.410 1.00 84.88 278 LYS A CA 1
ATOM 2264 C C . LYS A 1 278 ? 26.003 -10.145 -41.249 1.00 84.88 278 LYS A C 1
ATOM 2266 O O . LYS A 1 278 ? 26.409 -10.826 -42.192 1.00 84.88 278 LYS A O 1
ATOM 2271 N N . LEU A 1 279 ? 26.606 -10.137 -40.059 1.00 85.75 279 LEU A N 1
ATOM 2272 C CA . LEU A 1 279 ? 27.818 -10.897 -39.753 1.00 85.75 279 LEU A CA 1
ATOM 2273 C C . LEU A 1 279 ? 27.592 -12.415 -39.846 1.00 85.75 279 LEU A C 1
ATOM 2275 O O . LEU A 1 279 ? 28.418 -13.122 -40.424 1.00 85.75 279 LEU A O 1
ATOM 2279 N N . TRP A 1 280 ? 26.479 -12.919 -39.307 1.00 86.06 280 TRP A N 1
ATOM 2280 C CA . TRP A 1 280 ? 26.165 -14.351 -39.292 1.00 86.06 280 TRP A CA 1
ATOM 2281 C C . TRP A 1 280 ? 25.673 -14.868 -40.645 1.00 86.06 280 TRP A C 1
ATOM 2283 O O . TRP A 1 280 ? 26.051 -15.963 -41.056 1.00 86.06 280 TRP A O 1
ATOM 2293 N N . THR A 1 281 ? 24.886 -14.069 -41.370 1.00 84.94 281 THR A N 1
ATOM 2294 C CA . THR A 1 281 ? 24.313 -14.464 -42.671 1.00 84.94 281 THR A CA 1
ATOM 2295 C C . THR A 1 281 ? 25.307 -14.273 -43.824 1.00 84.94 281 THR A C 1
ATOM 2297 O O . THR A 1 281 ? 25.141 -14.867 -44.886 1.00 84.94 281 THR A O 1
ATOM 2300 N N . ARG A 1 282 ? 26.367 -13.466 -43.630 1.00 82.31 282 ARG A N 1
ATOM 2301 C CA . ARG A 1 282 ? 27.380 -13.107 -44.650 1.00 82.31 282 ARG A CA 1
ATOM 2302 C C . ARG A 1 282 ? 26.788 -12.515 -45.939 1.00 82.31 282 ARG A C 1
ATOM 2304 O O . ARG A 1 282 ? 27.415 -12.561 -46.994 1.00 82.31 282 ARG A O 1
ATOM 2311 N N . SER A 1 283 ? 25.592 -11.943 -45.848 1.00 81.12 283 SER A N 1
ATOM 2312 C CA . SER A 1 283 ? 24.863 -11.319 -46.950 1.00 81.12 283 SER A CA 1
ATOM 2313 C C . SER A 1 283 ? 24.450 -9.902 -46.567 1.00 81.12 283 SER A C 1
ATOM 2315 O O . SER A 1 283 ? 24.056 -9.670 -45.421 1.00 81.12 283 SER A O 1
ATOM 2317 N N . ASP A 1 284 ? 24.469 -8.973 -47.525 1.00 75.56 284 ASP A N 1
ATOM 2318 C CA . ASP A 1 284 ? 23.898 -7.634 -47.343 1.00 75.56 284 ASP A CA 1
ATOM 2319 C C . ASP A 1 284 ? 22.364 -7.717 -47.323 1.00 75.56 284 ASP A C 1
ATOM 2321 O O . ASP A 1 284 ? 21.678 -7.590 -48.337 1.00 75.56 284 ASP A O 1
ATOM 2325 N N . VAL A 1 285 ? 21.814 -7.972 -46.139 1.00 72.81 285 VAL A N 1
ATOM 2326 C CA . VAL A 1 285 ? 20.379 -7.849 -45.870 1.00 72.81 285 VAL A CA 1
ATOM 2327 C C . VAL A 1 285 ? 20.075 -6.361 -45.759 1.00 72.81 285 VAL A C 1
ATOM 2329 O O . VAL A 1 285 ? 20.787 -5.679 -45.052 1.00 72.81 285 VAL A O 1
ATOM 2332 N N . ARG A 1 286 ? 19.050 -5.810 -46.414 1.00 69.06 286 ARG A N 1
ATOM 2333 C CA . ARG A 1 286 ? 18.611 -4.427 -46.129 1.00 69.06 286 ARG A CA 1
ATOM 2334 C C . ARG A 1 286 ? 17.703 -4.439 -44.903 1.00 69.06 286 ARG A C 1
ATOM 2336 O O . ARG A 1 286 ? 16.853 -5.324 -44.814 1.00 69.06 286 ARG A O 1
ATOM 2343 N N . LEU A 1 287 ? 17.844 -3.478 -43.981 1.00 67.00 287 LEU A N 1
ATOM 2344 C CA . LEU A 1 287 ? 16.900 -3.391 -42.862 1.00 67.00 287 LEU A CA 1
ATOM 2345 C C . LEU A 1 287 ? 15.472 -3.231 -43.398 1.00 67.00 287 LEU A C 1
ATOM 2347 O O . LEU A 1 287 ? 15.224 -2.320 -44.196 1.00 67.00 287 LEU A O 1
ATOM 2351 N N . PRO A 1 288 ? 14.527 -4.064 -42.941 1.00 70.56 288 PRO A N 1
ATOM 2352 C CA . PRO A 1 288 ? 13.124 -3.795 -43.175 1.00 70.56 288 PRO A CA 1
ATOM 2353 C C . PRO A 1 288 ? 12.715 -2.528 -42.418 1.00 70.56 288 PRO A C 1
ATOM 2355 O O . PRO A 1 288 ? 13.261 -2.200 -41.362 1.00 70.56 288 PRO A O 1
ATOM 2358 N N . GLU A 1 289 ? 11.724 -1.815 -42.946 1.00 75.69 289 GLU A N 1
ATOM 2359 C CA . GLU A 1 289 ? 11.120 -0.689 -42.243 1.00 75.69 289 GLU A CA 1
ATOM 2360 C C . GLU A 1 289 ? 10.392 -1.208 -40.992 1.00 75.69 289 GLU A C 1
ATOM 2362 O O . GLU A 1 289 ? 9.268 -1.707 -41.063 1.00 75.69 289 GLU A O 1
ATOM 2367 N N . VAL A 1 290 ? 11.048 -1.118 -39.832 1.00 79.31 290 VAL A N 1
ATOM 2368 C CA . VAL A 1 290 ? 10.449 -1.522 -38.557 1.00 79.31 290 VAL A CA 1
ATOM 2369 C C . VAL A 1 290 ? 9.552 -0.399 -38.055 1.00 79.31 290 VAL A C 1
ATOM 2371 O O . VAL A 1 290 ? 10.017 0.682 -37.679 1.00 79.31 290 VAL A O 1
ATOM 2374 N N . VAL A 1 291 ? 8.250 -0.674 -38.040 1.00 80.62 291 VAL A N 1
ATOM 2375 C CA . VAL A 1 291 ? 7.234 0.227 -37.498 1.00 80.62 291 VAL A CA 1
ATOM 2376 C C . VAL A 1 291 ? 6.725 -0.331 -36.183 1.00 80.62 291 VAL A C 1
ATOM 2378 O O . VAL A 1 291 ? 6.206 -1.443 -36.118 1.00 80.62 291 VAL A O 1
ATOM 2381 N N . VAL A 1 292 ? 6.814 0.481 -35.139 1.00 77.56 292 VAL A N 1
ATOM 2382 C CA . VAL A 1 292 ? 6.265 0.155 -33.827 1.00 77.56 292 VAL A CA 1
ATOM 2383 C C . VAL A 1 292 ? 4.897 0.802 -33.674 1.00 77.56 292 VAL A C 1
ATOM 2385 O O . VAL A 1 292 ? 4.702 1.972 -34.021 1.00 77.56 292 VAL A O 1
ATOM 2388 N N . ARG A 1 293 ? 3.947 0.035 -33.133 1.00 77.12 293 ARG A N 1
ATOM 2389 C CA . ARG A 1 293 ? 2.599 0.496 -32.793 1.00 77.12 293 ARG A CA 1
ATOM 2390 C C . ARG A 1 293 ? 2.247 0.074 -31.374 1.00 77.12 293 ARG A C 1
ATOM 2392 O O . ARG A 1 293 ? 2.624 -1.012 -30.939 1.00 77.12 293 ARG A O 1
ATOM 2399 N N . LEU A 1 294 ? 1.497 0.911 -30.664 1.00 75.69 294 LEU A N 1
ATOM 2400 C CA . LEU A 1 294 ? 0.918 0.510 -29.385 1.00 75.69 294 LEU A CA 1
ATOM 2401 C C . LEU A 1 294 ? -0.233 -0.458 -29.638 1.00 75.69 294 LEU A C 1
ATOM 2403 O O . LEU A 1 294 ? -1.109 -0.164 -30.451 1.00 75.69 294 LEU A O 1
ATOM 2407 N N . LEU A 1 295 ? -0.244 -1.580 -28.921 1.00 77.94 295 LEU A N 1
ATOM 2408 C CA . LEU A 1 295 ? -1.361 -2.520 -28.948 1.00 77.94 295 LEU A CA 1
ATOM 2409 C C . LEU A 1 295 ? -2.668 -1.844 -28.493 1.00 77.94 295 LEU A C 1
ATOM 2411 O O . LEU A 1 295 ? -2.627 -0.904 -27.687 1.00 77.94 295 LEU A O 1
ATOM 2415 N N . PRO A 1 296 ? -3.823 -2.310 -29.002 1.00 79.44 296 PRO A N 1
ATOM 2416 C CA . PRO A 1 296 ? -5.126 -1.827 -28.564 1.00 79.44 296 PRO A CA 1
ATOM 2417 C C . PRO A 1 296 ? -5.300 -2.003 -27.050 1.00 79.44 296 PRO A C 1
ATOM 2419 O O . PRO A 1 296 ? -4.773 -2.937 -26.446 1.00 79.44 296 PRO A O 1
ATOM 2422 N N . LYS A 1 297 ? -6.037 -1.079 -26.427 1.00 76.12 297 LYS A N 1
ATOM 2423 C CA . LYS A 1 297 ? -6.270 -1.045 -24.977 1.00 76.12 297 LYS A CA 1
ATOM 2424 C C . LYS A 1 297 ? -7.756 -0.856 -24.675 1.00 76.12 297 LYS A C 1
ATOM 2426 O O . LYS A 1 297 ? -8.390 -0.015 -25.318 1.00 76.12 297 LYS A O 1
ATOM 2431 N N . PRO A 1 298 ? -8.310 -1.553 -23.667 1.00 75.88 298 PRO A N 1
ATOM 2432 C CA . PRO A 1 298 ? -9.707 -1.384 -23.269 1.00 75.88 298 PRO A CA 1
ATOM 2433 C C . PRO A 1 298 ? -9.965 0.027 -22.726 1.00 75.88 298 PRO A C 1
ATOM 2435 O O . PRO A 1 298 ? -9.026 0.768 -22.429 1.00 75.88 298 PRO A O 1
ATOM 2438 N N . GLY A 1 299 ? -11.230 0.428 -22.595 1.00 73.62 299 GLY A N 1
ATOM 2439 C CA . GLY A 1 299 ? -11.593 1.697 -21.956 1.00 73.62 299 GLY A CA 1
ATOM 2440 C C . GLY A 1 299 ? -11.100 1.734 -20.511 1.00 73.62 299 GLY A C 1
ATOM 2441 O O . GLY A 1 299 ? -10.997 0.694 -19.865 1.00 73.62 299 GLY A O 1
ATOM 2442 N N . TYR A 1 300 ? -10.740 2.914 -20.015 1.00 74.56 300 TYR A N 1
ATOM 2443 C CA . TYR A 1 300 ? -10.221 3.056 -18.658 1.00 74.56 300 TYR A CA 1
ATOM 2444 C C . TYR A 1 300 ? -10.780 4.302 -17.997 1.00 74.56 300 TYR A C 1
ATOM 2446 O O . TYR A 1 300 ? -10.611 5.405 -18.508 1.00 74.56 300 TYR A O 1
ATOM 2454 N N . VAL A 1 301 ? -11.408 4.129 -16.841 1.00 74.25 301 VAL A N 1
ATOM 2455 C CA . VAL A 1 301 ? -11.870 5.241 -16.019 1.00 74.25 301 VAL A CA 1
ATOM 2456 C C . VAL A 1 301 ? -10.814 5.495 -14.958 1.00 74.25 301 VAL A C 1
ATOM 2458 O O . VAL A 1 301 ? -10.581 4.649 -14.101 1.00 74.25 301 VAL A O 1
ATOM 2461 N N . ASP A 1 302 ? -10.158 6.651 -15.028 1.00 72.75 302 ASP A N 1
ATOM 2462 C CA . ASP A 1 302 ? -9.230 7.077 -13.994 1.00 72.75 302 ASP A CA 1
ATOM 2463 C C . ASP A 1 302 ? -10.026 7.653 -12.815 1.00 72.75 302 ASP A C 1
ATOM 2465 O O . ASP A 1 302 ? -10.657 8.709 -12.967 1.00 72.75 302 ASP A O 1
ATOM 2469 N N . PRO A 1 303 ? -10.002 7.010 -11.634 1.00 68.38 303 PRO A N 1
ATOM 2470 C CA . PRO A 1 303 ? -10.647 7.564 -10.450 1.00 68.38 303 PRO A CA 1
ATOM 2471 C C . PRO A 1 303 ? -9.966 8.852 -9.947 1.00 68.38 303 PRO A C 1
ATOM 2473 O O . PRO A 1 303 ? -10.522 9.553 -9.107 1.00 68.38 303 PRO A O 1
ATOM 2476 N N . GLY A 1 304 ? -8.776 9.190 -10.457 1.00 75.06 304 GLY A N 1
ATOM 2477 C CA . GLY A 1 304 ? -8.000 10.353 -10.044 1.00 75.06 304 GLY A CA 1
ATOM 2478 C C . GLY A 1 304 ? -7.124 10.072 -8.823 1.00 75.06 304 GLY A C 1
ATOM 2479 O O . GLY A 1 304 ? -7.432 9.239 -7.969 1.00 75.06 304 GLY A O 1
ATOM 2480 N N . THR A 1 305 ? -5.999 10.782 -8.725 1.00 75.44 305 THR A N 1
ATOM 2481 C CA . THR A 1 305 ? -5.037 10.631 -7.619 1.00 75.44 305 THR A CA 1
ATOM 2482 C C . THR A 1 305 ? -5.658 10.975 -6.267 1.00 75.44 305 THR A C 1
ATOM 2484 O O . THR A 1 305 ? -5.406 10.279 -5.288 1.00 75.44 305 THR A O 1
ATOM 2487 N N . THR A 1 306 ? -6.526 11.988 -6.216 1.00 78.38 306 THR A N 1
ATOM 2488 C CA . THR A 1 306 ? -7.241 12.393 -4.998 1.00 78.38 306 THR A CA 1
ATOM 2489 C C . THR A 1 306 ? -8.107 11.264 -4.445 1.00 78.38 306 THR A C 1
ATOM 2491 O O . THR A 1 306 ? -8.003 10.946 -3.264 1.00 78.38 306 THR A O 1
ATOM 2494 N N . TRP A 1 307 ? -8.903 10.596 -5.289 1.00 82.19 307 TRP A N 1
ATOM 2495 C CA . TRP A 1 307 ? -9.725 9.457 -4.865 1.00 82.19 307 TRP A CA 1
ATOM 2496 C C . TRP A 1 307 ? -8.869 8.316 -4.315 1.00 82.19 307 TRP A C 1
ATOM 2498 O O . TRP A 1 307 ? -9.130 7.804 -3.227 1.00 82.19 307 TRP A O 1
ATOM 2508 N N . ARG A 1 308 ? -7.791 7.967 -5.030 1.00 79.44 308 ARG A N 1
ATOM 2509 C CA . ARG A 1 308 ? -6.875 6.885 -4.635 1.00 79.44 308 ARG A CA 1
ATOM 2510 C C . ARG A 1 308 ? -6.198 7.142 -3.291 1.00 79.44 308 ARG A C 1
ATOM 2512 O O . ARG A 1 308 ? -5.918 6.189 -2.575 1.00 79.44 308 ARG A O 1
ATOM 2519 N N . THR A 1 309 ? -5.948 8.402 -2.950 1.00 81.00 309 THR A N 1
ATOM 2520 C CA . THR A 1 309 ? -5.334 8.781 -1.672 1.00 81.00 309 THR A CA 1
ATOM 2521 C C . THR A 1 309 ? -6.357 8.867 -0.536 1.00 81.00 309 THR A C 1
ATOM 2523 O O . THR A 1 309 ? -6.028 8.524 0.598 1.00 81.00 309 THR A O 1
ATOM 2526 N N . LEU A 1 310 ? -7.599 9.283 -0.816 1.00 85.19 310 LEU A N 1
ATOM 2527 C CA . LEU A 1 310 ? -8.648 9.420 0.200 1.00 85.19 310 LEU A CA 1
ATOM 2528 C C . LEU A 1 310 ? -9.245 8.075 0.633 1.00 85.19 310 LEU A C 1
ATOM 2530 O O . LEU A 1 310 ? -9.500 7.894 1.821 1.00 85.19 310 LEU A O 1
ATOM 2534 N N . VAL A 1 311 ? -9.432 7.119 -0.285 1.00 88.38 311 VAL A N 1
ATOM 2535 C CA . VAL A 1 311 ? -10.029 5.806 0.034 1.00 88.38 311 VAL A CA 1
ATOM 2536 C C . VAL A 1 311 ? -9.290 5.073 1.169 1.00 88.38 311 VAL A C 1
ATOM 2538 O O . VAL A 1 311 ? -9.942 4.748 2.164 1.00 88.38 311 VAL A O 1
ATOM 2541 N N . PRO A 1 312 ? -7.958 4.860 1.114 1.00 90.06 312 PRO A N 1
ATOM 2542 C CA . PRO A 1 312 ? -7.227 4.201 2.199 1.00 90.06 312 PRO A CA 1
ATOM 2543 C C . PRO A 1 312 ? -7.340 4.934 3.538 1.00 90.06 312 PRO A C 1
ATOM 2545 O O . PRO A 1 312 ? -7.481 4.301 4.586 1.00 90.06 312 PRO A O 1
ATOM 2548 N N . LEU A 1 313 ? -7.309 6.271 3.508 1.00 88.69 313 LEU A N 1
ATOM 2549 C CA . LEU A 1 313 ? -7.401 7.103 4.705 1.00 88.69 313 LEU A CA 1
ATOM 2550 C C . LEU A 1 313 ? -8.765 6.931 5.387 1.00 88.69 313 LEU A C 1
ATOM 2552 O O . LEU A 1 313 ? -8.819 6.603 6.567 1.00 88.69 313 LEU A O 1
ATOM 2556 N N . TYR A 1 314 ? -9.865 7.081 4.648 1.00 88.69 314 TYR A N 1
ATOM 2557 C CA . TYR A 1 314 ? -11.221 6.965 5.198 1.00 88.69 314 TYR A CA 1
ATOM 2558 C C . TYR A 1 314 ? -11.534 5.555 5.710 1.00 88.69 314 TYR A C 1
ATOM 2560 O O . TYR A 1 314 ? -12.144 5.414 6.769 1.00 88.69 314 TYR A O 1
ATOM 2568 N N . LEU A 1 315 ? -11.069 4.512 5.011 1.00 89.62 315 LEU A N 1
ATOM 2569 C CA . LEU A 1 315 ? -11.225 3.125 5.466 1.00 89.62 315 LEU A CA 1
ATOM 2570 C C . LEU A 1 315 ? -10.463 2.847 6.770 1.00 89.62 315 LEU A C 1
ATOM 2572 O O . LEU A 1 315 ? -10.914 2.050 7.586 1.00 89.62 315 LEU A O 1
ATOM 2576 N N . THR A 1 316 ? -9.343 3.532 6.999 1.00 90.50 316 THR A N 1
ATOM 2577 C CA . THR A 1 316 ? -8.580 3.438 8.254 1.00 90.50 316 THR A CA 1
ATOM 2578 C C . THR A 1 316 ? -9.278 4.198 9.378 1.00 90.50 316 THR A C 1
ATOM 2580 O O . THR A 1 316 ? -9.471 3.669 10.473 1.00 90.50 316 THR A O 1
ATOM 2583 N N . LEU A 1 317 ? -9.724 5.427 9.099 1.00 86.94 317 LEU A N 1
ATOM 2584 C CA . LEU A 1 317 ? -10.418 6.274 10.071 1.00 86.94 317 LEU A CA 1
ATOM 2585 C C . LEU A 1 317 ? -11.747 5.677 10.543 1.00 86.94 317 LEU A C 1
ATOM 2587 O O . LEU A 1 317 ? -12.129 5.902 11.693 1.00 86.94 317 LEU A O 1
ATOM 2591 N N . ALA A 1 318 ? -12.401 4.862 9.712 1.00 88.19 318 ALA A N 1
ATOM 2592 C CA . ALA A 1 318 ? -13.592 4.106 10.083 1.00 88.19 318 ALA A CA 1
ATOM 2593 C C . ALA A 1 318 ? -13.397 3.268 11.362 1.00 88.19 318 ALA A C 1
ATOM 2595 O O . ALA A 1 318 ? -14.333 3.137 12.147 1.00 88.19 318 ALA A O 1
ATOM 2596 N N . PHE A 1 319 ? -12.189 2.755 11.625 1.00 87.62 319 PHE A N 1
ATOM 2597 C CA . PHE A 1 319 ? -11.916 1.945 12.816 1.00 87.62 319 PHE A CA 1
ATOM 2598 C C . PHE A 1 319 ? -11.479 2.745 14.060 1.00 87.62 319 PHE A C 1
ATOM 2600 O O . PHE A 1 319 ? -11.366 2.178 15.149 1.00 87.62 319 PHE A O 1
ATOM 2607 N N . SER A 1 320 ? -11.252 4.058 13.946 1.00 85.50 320 SER A N 1
ATOM 2608 C CA . SER A 1 320 ? -10.770 4.901 15.058 1.00 85.50 320 SER A CA 1
ATOM 2609 C C . SER A 1 320 ? -11.659 4.869 16.324 1.00 85.50 320 SER A C 1
ATOM 2611 O O . SER A 1 320 ? -11.120 4.771 17.439 1.00 85.50 320 SER A O 1
ATOM 2613 N N . PRO A 1 321 ? -13.007 4.875 16.221 1.00 84.12 321 PRO A N 1
ATOM 2614 C CA . PRO A 1 321 ? -13.875 4.844 17.400 1.00 84.12 321 PRO A CA 1
ATOM 2615 C C . PRO A 1 321 ? -13.709 3.586 18.260 1.00 84.12 321 PRO A C 1
ATOM 2617 O O . PRO A 1 321 ? -13.751 3.691 19.486 1.00 84.12 321 PRO A O 1
ATOM 2620 N N . PHE A 1 322 ? -13.453 2.419 17.656 1.00 84.62 322 PHE A N 1
ATOM 2621 C CA . PHE A 1 322 ? -13.319 1.149 18.386 1.00 84.62 322 PHE A CA 1
ATOM 2622 C C . PHE A 1 322 ? -12.165 1.179 19.384 1.00 84.62 322 PHE A C 1
ATOM 2624 O O . PHE A 1 322 ? -12.313 0.766 20.533 1.00 84.62 322 PHE A O 1
ATOM 2631 N N . VAL A 1 323 ? -11.025 1.736 18.969 1.00 85.88 323 VAL A N 1
ATOM 2632 C CA . VAL A 1 323 ? -9.835 1.876 19.819 1.00 85.88 323 VAL A CA 1
ATOM 2633 C C . VAL A 1 323 ? -10.161 2.730 21.041 1.00 85.88 323 VAL A C 1
ATOM 2635 O O . VAL A 1 323 ? -9.792 2.394 22.170 1.00 85.88 323 VAL A O 1
ATOM 2638 N N . SER A 1 324 ? -10.857 3.841 20.787 1.00 87.19 324 SER A N 1
ATOM 2639 C CA . SER A 1 324 ? -11.175 4.865 21.774 1.00 87.19 324 SER A CA 1
ATOM 2640 C C . SER A 1 324 ? -12.163 4.336 22.810 1.00 87.19 324 SER A C 1
ATOM 2642 O O . SER A 1 324 ? -11.926 4.487 24.006 1.00 87.19 324 SER A O 1
ATOM 2644 N N . VAL A 1 325 ? -13.234 3.660 22.378 1.00 87.69 325 VAL A N 1
ATOM 2645 C CA . VAL A 1 325 ? -14.242 3.103 23.293 1.00 87.69 325 VAL A CA 1
ATOM 2646 C C . VAL A 1 325 ? -13.674 1.948 24.117 1.00 87.69 325 VAL A C 1
ATOM 2648 O O . VAL A 1 325 ? -13.869 1.923 25.334 1.00 87.69 325 VAL A O 1
ATOM 2651 N N . LEU A 1 326 ? -12.910 1.040 23.502 1.00 89.62 326 LEU A N 1
ATOM 2652 C CA . LEU A 1 326 ? -12.250 -0.050 24.222 1.00 89.62 326 LEU A CA 1
ATOM 2653 C C . LEU A 1 326 ? -11.302 0.483 25.307 1.00 89.62 326 LEU A C 1
ATOM 2655 O O . LEU A 1 326 ? -11.353 0.041 26.457 1.00 89.62 326 LEU A O 1
ATOM 2659 N N . CYS A 1 327 ? -10.485 1.486 24.969 1.00 91.00 327 CYS A N 1
ATOM 2660 C CA . CYS A 1 327 ? -9.566 2.106 25.920 1.00 91.00 327 CYS A CA 1
ATOM 2661 C C . CYS A 1 327 ? -10.328 2.773 27.077 1.00 91.00 327 CYS A C 1
ATOM 2663 O O . CYS A 1 327 ? -9.988 2.562 28.242 1.00 91.00 327 CYS A O 1
ATOM 2665 N N . VAL A 1 328 ? -11.407 3.511 26.780 1.00 91.38 328 VAL A N 1
ATOM 2666 C CA . VAL A 1 328 ? -12.282 4.119 27.798 1.00 91.38 328 VAL A CA 1
ATOM 2667 C C . VAL A 1 328 ? -12.836 3.060 28.741 1.00 91.38 328 VAL A C 1
ATOM 2669 O O . VAL A 1 328 ? -12.776 3.261 29.950 1.00 91.38 328 VAL A O 1
ATOM 2672 N N . ASN A 1 329 ? -13.344 1.942 28.222 1.00 89.62 329 ASN A N 1
ATOM 2673 C CA . ASN A 1 329 ? -13.959 0.897 29.039 1.00 89.62 329 ASN A CA 1
ATOM 2674 C C . ASN A 1 329 ? -12.940 0.232 29.975 1.00 89.62 329 ASN A C 1
ATOM 2676 O O . ASN A 1 329 ? -13.208 0.079 31.166 1.00 89.62 329 ASN A O 1
ATOM 2680 N N . ILE A 1 330 ? -11.736 -0.077 29.489 1.00 91.56 330 ILE A N 1
ATOM 2681 C CA . ILE A 1 330 ? -10.693 -0.692 30.324 1.00 91.56 330 ILE A CA 1
ATOM 2682 C C . ILE A 1 330 ? -10.152 0.298 31.358 1.00 91.56 330 ILE A C 1
ATOM 2684 O O . ILE A 1 330 ? -9.971 -0.057 32.525 1.00 91.56 330 ILE A O 1
ATOM 2688 N N . VAL A 1 331 ? -9.911 1.551 30.965 1.00 93.69 331 VAL A N 1
ATOM 2689 C CA . VAL A 1 331 ? -9.444 2.584 31.898 1.00 93.69 331 VAL A CA 1
ATOM 2690 C C . VAL A 1 331 ? -10.542 2.946 32.899 1.00 93.69 331 VAL A C 1
ATOM 2692 O O . VAL A 1 331 ? -10.225 3.272 34.034 1.00 93.69 331 VAL A O 1
ATOM 2695 N N . LEU A 1 332 ? -11.824 2.822 32.545 1.00 91.81 332 LEU A N 1
ATOM 2696 C CA . LEU A 1 332 ? -12.942 2.978 33.479 1.00 91.81 332 LEU A CA 1
ATOM 2697 C C . LEU A 1 332 ? -12.965 1.851 34.523 1.00 91.81 332 LEU A C 1
ATOM 2699 O O . LEU A 1 332 ? -13.159 2.121 35.709 1.00 91.81 332 LEU A O 1
ATOM 2703 N N . GLU A 1 333 ? -12.723 0.601 34.120 1.00 91.62 333 GLU A N 1
ATOM 2704 C CA . GLU A 1 333 ? -12.583 -0.514 35.069 1.00 91.62 333 GLU A CA 1
ATOM 2705 C C . GLU A 1 333 ? -11.361 -0.351 35.983 1.00 91.62 333 GLU A C 1
ATOM 2707 O O . GLU A 1 333 ? -11.436 -0.685 37.171 1.00 91.62 333 GLU A O 1
ATOM 2712 N N . LYS A 1 334 ? -10.262 0.203 35.451 1.00 91.62 334 LYS A N 1
ATOM 2713 C CA . LYS A 1 334 ? -9.067 0.589 36.218 1.00 91.62 334 LYS A CA 1
ATOM 2714 C C . LYS A 1 334 ? -9.376 1.727 37.198 1.00 91.62 334 LYS A C 1
ATOM 2716 O O . LYS A 1 334 ? -9.055 1.617 38.374 1.00 91.62 334 LYS A O 1
ATOM 2721 N N . GLU A 1 335 ? -10.043 2.787 36.744 1.00 93.00 335 GLU A N 1
ATOM 2722 C CA . GLU A 1 335 ? -10.401 3.972 37.537 1.00 93.00 335 GLU A CA 1
ATOM 2723 C C . GLU A 1 335 ? -11.313 3.612 38.719 1.00 93.00 335 GLU A C 1
ATOM 2725 O O . GLU A 1 335 ? -11.147 4.140 39.816 1.00 93.00 335 GLU A O 1
ATOM 2730 N N . ARG A 1 336 ? -12.239 2.666 38.519 1.00 91.94 336 ARG A N 1
ATOM 2731 C CA . ARG A 1 336 ? -13.144 2.157 39.563 1.00 91.94 336 ARG A CA 1
ATOM 2732 C C . ARG A 1 336 ? -12.556 1.017 40.402 1.00 91.94 336 ARG A C 1
ATOM 2734 O O . ARG A 1 336 ? -13.260 0.487 41.255 1.00 91.94 336 ARG A O 1
ATOM 2741 N N . LYS A 1 337 ? -11.309 0.604 40.145 1.00 91.88 337 LYS A N 1
ATOM 2742 C CA . LYS A 1 337 ? -10.631 -0.534 40.799 1.00 91.88 337 LYS A CA 1
ATOM 2743 C C . LYS A 1 337 ? -11.393 -1.866 40.718 1.00 91.88 337 LYS A C 1
ATOM 2745 O O . LYS A 1 337 ? -11.146 -2.783 41.498 1.00 91.88 337 LYS A O 1
ATOM 2750 N N . ILE A 1 338 ? -12.285 -2.018 39.735 1.00 89.56 338 ILE A N 1
ATOM 2751 C CA . ILE A 1 338 ? -13.075 -3.247 39.551 1.00 89.56 338 ILE A CA 1
ATOM 2752 C C . ILE A 1 338 ? -12.141 -4.401 39.179 1.00 89.56 338 ILE A C 1
ATOM 2754 O O . ILE A 1 338 ? -12.287 -5.509 39.689 1.00 89.56 338 ILE A O 1
ATOM 2758 N N . LYS A 1 339 ? -11.129 -4.129 38.344 1.00 87.88 339 LYS A N 1
ATOM 2759 C CA . LYS A 1 339 ? -10.104 -5.112 37.976 1.00 87.88 339 LYS A CA 1
ATOM 2760 C C . LYS A 1 339 ? -9.362 -5.657 39.198 1.00 87.88 339 LYS A C 1
ATOM 2762 O O . LYS A 1 339 ? -9.230 -6.868 39.328 1.00 87.88 339 LYS A O 1
ATOM 2767 N N . GLU A 1 340 ? -8.908 -4.782 40.093 1.00 89.94 340 GLU A N 1
ATOM 2768 C CA . GLU A 1 340 ? -8.215 -5.169 41.330 1.00 89.94 340 GLU A CA 1
ATOM 2769 C C . GLU A 1 340 ? -9.139 -5.968 42.257 1.00 89.94 340 GLU A C 1
ATOM 2771 O O . GLU A 1 340 ? -8.730 -6.999 42.786 1.00 89.94 340 GLU A O 1
ATOM 2776 N N . GLY A 1 341 ? -10.409 -5.560 42.374 1.00 91.81 341 GLY A N 1
ATOM 2777 C CA . GLY A 1 341 ? -11.430 -6.300 43.118 1.00 91.81 341 GLY A CA 1
ATOM 2778 C C . GLY A 1 341 ? -11.629 -7.727 42.603 1.00 91.81 341 GLY A C 1
ATOM 2779 O O . GLY A 1 341 ? -11.622 -8.673 43.385 1.00 91.81 341 GLY A O 1
ATOM 2780 N N . MET A 1 342 ? -11.732 -7.911 41.285 1.00 88.44 342 MET A N 1
ATOM 2781 C CA . MET A 1 342 ? -11.879 -9.247 40.699 1.00 88.44 342 MET A CA 1
ATOM 2782 C C . MET A 1 342 ? -10.613 -10.106 40.867 1.00 88.44 342 MET A C 1
ATOM 2784 O O . MET A 1 342 ? -10.717 -11.318 41.053 1.00 88.44 342 MET A O 1
ATOM 2788 N N . LEU A 1 343 ? -9.420 -9.502 40.841 1.00 88.69 343 LEU A N 1
ATOM 2789 C CA . LEU A 1 343 ? -8.168 -10.212 41.125 1.00 88.69 343 LEU A CA 1
ATOM 2790 C C . LEU A 1 343 ? -8.101 -10.684 42.586 1.00 88.69 343 LEU A C 1
ATOM 2792 O O . LEU A 1 343 ? -7.688 -11.815 42.834 1.00 88.69 343 LEU A O 1
ATOM 2796 N N . MET A 1 344 ? -8.576 -9.874 43.540 1.00 89.94 344 MET A N 1
ATOM 2797 C CA . MET A 1 344 ? -8.687 -10.270 44.953 1.00 89.94 344 MET A CA 1
ATOM 2798 C C . MET A 1 344 ? -9.682 -11.422 45.173 1.00 89.94 344 MET A C 1
ATOM 2800 O O . MET A 1 344 ? -9.480 -12.239 46.065 1.00 89.94 344 MET A O 1
ATOM 2804 N N . MET A 1 345 ? -10.710 -11.547 44.325 1.00 87.94 345 MET A N 1
ATOM 2805 C CA . MET A 1 345 ? -11.651 -12.679 44.328 1.00 87.94 345 MET A CA 1
ATOM 2806 C C . MET A 1 345 ? -11.063 -13.979 43.736 1.00 87.94 345 MET A C 1
ATOM 2808 O O . MET A 1 345 ? -11.766 -14.983 43.646 1.00 87.94 345 MET A O 1
ATOM 2812 N N . GLY A 1 346 ? -9.790 -13.985 43.316 1.00 86.81 346 GLY A N 1
ATOM 2813 C CA . GLY A 1 346 ? -9.107 -15.167 42.775 1.00 86.81 346 GLY A CA 1
ATOM 2814 C C . GLY A 1 346 ? -9.224 -15.343 41.256 1.00 86.81 346 GLY A C 1
ATOM 2815 O O . GLY A 1 346 ? -8.982 -16.437 40.738 1.00 86.81 346 GLY A O 1
ATOM 2816 N N . MET A 1 347 ? -9.595 -14.291 40.520 1.00 88.19 347 MET A N 1
ATOM 2817 C CA . MET A 1 347 ? -9.642 -14.321 39.056 1.00 88.19 347 MET A CA 1
ATOM 2818 C C . MET A 1 347 ? -8.233 -14.307 38.447 1.00 88.19 347 MET A C 1
ATOM 2820 O O . MET A 1 347 ? -7.361 -13.547 38.867 1.00 88.19 347 MET A O 1
ATOM 2824 N N . MET A 1 348 ? -8.001 -15.128 37.420 1.00 88.25 348 MET A N 1
ATOM 2825 C CA . MET A 1 348 ? -6.720 -15.149 36.712 1.00 88.25 348 MET A CA 1
ATOM 2826 C C . MET A 1 348 ? -6.536 -13.904 35.817 1.00 88.25 348 MET A C 1
ATOM 2828 O O . MET A 1 348 ? -7.374 -13.659 34.947 1.00 88.25 348 MET A O 1
ATOM 2832 N N . PRO A 1 349 ? -5.403 -13.172 35.901 1.00 88.31 349 PRO A N 1
ATOM 2833 C CA . PRO A 1 349 ? -5.147 -12.001 35.052 1.00 88.31 349 PRO A CA 1
ATOM 2834 C C . PRO A 1 349 ? -5.181 -12.293 33.545 1.00 88.31 349 PRO A C 1
ATOM 2836 O O . PRO A 1 349 ? -5.560 -11.434 32.751 1.00 88.31 349 PRO A O 1
ATOM 2839 N N . SER A 1 350 ? -4.790 -13.502 33.134 1.00 90.38 350 SER A N 1
ATOM 2840 C CA . SER A 1 350 ? -4.828 -13.936 31.734 1.00 90.38 350 SER A CA 1
ATOM 2841 C C . SER A 1 350 ? -6.259 -14.104 31.217 1.00 90.38 350 SER A C 1
ATOM 2843 O O . SER A 1 350 ? -6.532 -13.739 30.074 1.00 90.38 350 SER A O 1
ATOM 2845 N N . ALA A 1 351 ? -7.183 -14.595 32.050 1.00 89.75 351 ALA A N 1
ATOM 2846 C CA . ALA A 1 351 ? -8.595 -14.750 31.695 1.00 89.75 351 ALA A CA 1
ATOM 2847 C C . ALA A 1 351 ? -9.255 -13.385 31.438 1.00 89.75 351 ALA A C 1
ATOM 2849 O O . ALA A 1 351 ? -10.027 -13.245 30.495 1.00 89.75 351 ALA A O 1
ATOM 2850 N N . TYR A 1 352 ? -8.883 -12.355 32.207 1.00 90.19 352 TYR A N 1
ATOM 2851 C CA . TYR A 1 352 ? -9.346 -10.979 31.999 1.00 90.19 352 TYR A CA 1
ATOM 2852 C C . TYR A 1 352 ? -8.997 -10.435 30.609 1.00 90.19 352 TYR A C 1
ATOM 2854 O O . TYR A 1 352 ? -9.875 -9.982 29.875 1.00 90.19 352 TYR A O 1
ATOM 2862 N N . TRP A 1 353 ? -7.712 -10.472 30.244 1.00 90.50 353 TRP A N 1
ATOM 2863 C CA . TRP A 1 353 ? -7.258 -9.902 28.975 1.00 90.50 353 TRP A CA 1
ATOM 2864 C C . TRP A 1 353 ? -7.775 -10.703 27.786 1.00 90.50 353 TRP A C 1
ATOM 2866 O O . TRP A 1 353 ? -8.249 -10.119 26.820 1.00 90.50 353 TRP A O 1
ATOM 2876 N N . THR A 1 354 ? -7.755 -12.034 27.879 1.00 90.06 354 THR A N 1
ATOM 2877 C CA . THR A 1 354 ? -8.282 -12.900 26.815 1.00 90.06 354 THR A CA 1
ATOM 2878 C C . THR A 1 354 ? -9.788 -12.731 26.623 1.00 90.06 354 THR A C 1
ATOM 2880 O O . THR A 1 354 ? -10.232 -12.680 25.480 1.00 90.06 354 THR A O 1
ATOM 2883 N N . ALA A 1 355 ? -10.574 -12.546 27.690 1.00 92.19 355 ALA A N 1
ATOM 2884 C CA . ALA A 1 355 ? -12.006 -12.268 27.575 1.00 92.19 355 ALA A CA 1
ATOM 2885 C C . ALA A 1 355 ? -12.291 -10.958 26.826 1.00 92.19 355 ALA A C 1
ATOM 2887 O O . ALA A 1 355 ? -13.166 -10.922 25.960 1.00 92.19 355 ALA A O 1
ATOM 2888 N N . TRP A 1 356 ? -11.551 -9.886 27.133 1.00 90.88 356 TRP A N 1
ATOM 2889 C CA . TRP A 1 356 ? -11.657 -8.618 26.403 1.00 90.88 356 TRP A CA 1
ATOM 2890 C C . TRP A 1 356 ? -11.233 -8.769 24.939 1.00 90.88 356 TRP A C 1
ATOM 2892 O O . TRP A 1 356 ? -11.969 -8.336 24.055 1.00 90.88 356 TRP A O 1
ATOM 2902 N N . SER A 1 357 ? -10.114 -9.449 24.667 1.00 90.50 357 SER A N 1
ATOM 2903 C CA . SER A 1 357 ? -9.653 -9.721 23.300 1.00 90.50 357 SER A CA 1
ATOM 2904 C C . SER A 1 357 ? -10.686 -10.478 22.469 1.00 90.50 357 SER A C 1
ATOM 2906 O O . SER A 1 357 ? -10.908 -10.126 21.317 1.00 90.50 357 SER A O 1
ATOM 2908 N N . VAL A 1 358 ? -11.323 -11.512 23.032 1.00 91.06 358 VAL A N 1
ATOM 2909 C CA . VAL A 1 358 ? -12.295 -12.348 22.309 1.00 91.06 358 VAL A CA 1
ATOM 2910 C C . VAL A 1 358 ? -13.557 -11.559 21.965 1.00 91.06 358 VAL A C 1
ATOM 2912 O O . VAL A 1 358 ? -14.000 -11.599 20.819 1.00 91.06 358 VAL A O 1
ATOM 2915 N N . VAL A 1 359 ? -14.122 -10.814 22.921 1.00 91.12 359 VAL A N 1
ATOM 2916 C CA . VAL A 1 359 ? -15.332 -10.013 22.665 1.00 91.12 359 VAL A CA 1
ATOM 2917 C C . VAL A 1 359 ? -15.066 -8.938 21.616 1.00 91.12 359 VAL A C 1
ATOM 2919 O O . VAL A 1 359 ? -15.866 -8.774 20.695 1.00 91.12 359 VAL A O 1
ATOM 2922 N N . GLU A 1 360 ? -13.929 -8.249 21.701 1.00 87.81 360 GLU A N 1
ATOM 2923 C CA . GLU A 1 360 ? -13.581 -7.221 20.720 1.00 87.81 360 GLU A CA 1
ATOM 2924 C C . GLU A 1 360 ? -13.226 -7.811 19.353 1.00 87.81 360 GLU A C 1
ATOM 2926 O O . GLU A 1 360 ? -13.629 -7.251 18.340 1.00 87.81 360 GLU A O 1
ATOM 2931 N N . ALA A 1 361 ? -12.570 -8.974 19.286 1.00 90.62 361 ALA A N 1
ATOM 2932 C CA . ALA A 1 361 ? -12.320 -9.662 18.019 1.00 90.62 361 ALA A CA 1
ATOM 2933 C C . ALA A 1 361 ? -13.626 -10.037 17.299 1.00 90.62 361 ALA A C 1
ATOM 2935 O O . ALA A 1 361 ? -13.726 -9.873 16.082 1.00 90.62 361 ALA A O 1
ATOM 2936 N N . ILE A 1 362 ? -14.654 -10.481 18.034 1.00 91.44 362 ILE A N 1
ATOM 2937 C CA . ILE A 1 362 ? -15.978 -10.771 17.463 1.00 91.44 362 ILE A CA 1
ATOM 2938 C C . ILE A 1 362 ? -16.618 -9.488 16.916 1.00 91.44 362 ILE A C 1
ATOM 2940 O O . ILE A 1 362 ? -17.115 -9.481 15.789 1.00 91.44 362 ILE A O 1
ATOM 2944 N N . VAL A 1 363 ? -16.591 -8.388 17.674 1.00 88.75 363 VAL A N 1
ATOM 2945 C CA . VAL A 1 363 ? -17.144 -7.096 17.223 1.00 88.75 363 VAL A CA 1
ATOM 2946 C C . VAL A 1 363 ? -16.411 -6.592 15.979 1.00 88.75 363 VAL A C 1
ATOM 2948 O O . VAL A 1 363 ? -17.049 -6.271 14.977 1.00 88.75 363 VAL A O 1
ATOM 2951 N N . VAL A 1 364 ? -15.080 -6.604 16.001 1.00 90.00 364 VAL A N 1
ATOM 2952 C CA . VAL A 1 364 ? -14.225 -6.213 14.876 1.00 90.00 364 VAL A CA 1
ATOM 2953 C C . VAL A 1 364 ? -14.500 -7.055 13.633 1.00 90.00 364 VAL A C 1
ATOM 2955 O O . VAL A 1 364 ? -14.570 -6.505 12.538 1.00 90.00 364 VAL A O 1
ATOM 2958 N N . THR A 1 365 ? -14.696 -8.367 13.781 1.00 91.38 365 THR A N 1
ATOM 2959 C CA . THR A 1 365 ? -14.987 -9.257 12.646 1.00 91.38 365 THR A CA 1
ATOM 2960 C C . THR A 1 365 ? -16.300 -8.873 11.966 1.00 91.38 365 THR A C 1
ATOM 2962 O O . THR A 1 365 ? -16.354 -8.772 10.740 1.00 91.38 365 THR A O 1
ATOM 2965 N N . ASN A 1 366 ? -17.344 -8.590 12.752 1.00 89.81 366 ASN A N 1
ATOM 2966 C CA . ASN A 1 366 ? -18.628 -8.132 12.219 1.00 89.81 366 ASN A CA 1
ATOM 2967 C C . ASN A 1 366 ? -18.490 -6.789 11.491 1.00 89.81 366 ASN A C 1
ATOM 2969 O O . ASN A 1 366 ? -19.020 -6.613 10.398 1.00 89.81 366 ASN A O 1
ATOM 2973 N N . VAL A 1 367 ? -17.737 -5.849 12.060 1.00 89.19 367 VAL A N 1
ATOM 2974 C CA . VAL A 1 367 ? -17.522 -4.528 11.455 1.00 89.19 367 VAL A CA 1
ATOM 2975 C C . VAL A 1 367 ? -16.701 -4.627 10.172 1.00 89.19 367 VAL A C 1
ATOM 2977 O O . VAL A 1 367 ? -17.052 -3.995 9.179 1.00 89.19 367 VAL A O 1
ATOM 2980 N N . ALA A 1 368 ? -15.644 -5.440 10.156 1.00 92.12 368 ALA A N 1
ATOM 2981 C CA . ALA A 1 368 ? -14.845 -5.688 8.961 1.00 92.12 368 ALA A CA 1
ATOM 2982 C C . ALA A 1 368 ? -15.695 -6.310 7.841 1.00 92.12 368 ALA A C 1
ATOM 2984 O O . ALA A 1 368 ? -15.560 -5.909 6.684 1.00 92.12 368 ALA A O 1
ATOM 2985 N N . ALA A 1 369 ? -16.614 -7.223 8.176 1.00 92.06 369 ALA A N 1
ATOM 2986 C CA . ALA A 1 369 ? -17.567 -7.787 7.222 1.00 92.06 369 ALA A CA 1
ATOM 2987 C C . ALA A 1 369 ? -18.534 -6.722 6.676 1.00 92.06 369 ALA A C 1
ATOM 2989 O O . ALA A 1 369 ? -18.686 -6.608 5.461 1.00 92.06 369 ALA A O 1
ATOM 2990 N N . ILE A 1 370 ? -19.130 -5.899 7.549 1.00 90.19 370 ILE A N 1
ATOM 2991 C CA . ILE A 1 370 ? -20.043 -4.810 7.157 1.00 90.19 370 ILE A CA 1
ATOM 2992 C C . ILE A 1 370 ? -19.331 -3.798 6.254 1.00 90.19 370 ILE A C 1
ATOM 2994 O O . ILE A 1 370 ? -19.855 -3.423 5.207 1.00 90.19 370 ILE A O 1
ATOM 2998 N N . MET A 1 371 ? -18.124 -3.375 6.629 1.00 88.56 371 MET A N 1
ATOM 2999 C CA . MET A 1 371 ? -17.343 -2.419 5.848 1.00 88.56 371 MET A CA 1
ATOM 3000 C C . MET A 1 371 ? -16.963 -2.994 4.483 1.00 88.56 371 MET A C 1
ATOM 3002 O O . MET A 1 371 ? -17.132 -2.322 3.468 1.00 88.56 371 MET A O 1
ATOM 3006 N N . THR A 1 372 ? -16.534 -4.254 4.434 1.00 89.94 372 THR A N 1
ATOM 3007 C CA . THR A 1 372 ? -16.185 -4.910 3.170 1.00 89.94 372 THR A CA 1
ATOM 3008 C C . THR A 1 372 ? -17.404 -5.075 2.258 1.00 89.94 372 THR A C 1
ATOM 3010 O O . THR A 1 372 ? -17.327 -4.801 1.060 1.00 89.94 372 THR A O 1
ATOM 3013 N N . PHE A 1 373 ? -18.554 -5.454 2.820 1.00 89.88 373 PHE A N 1
ATOM 3014 C CA . PHE A 1 373 ? -19.817 -5.508 2.086 1.00 89.88 373 PHE A CA 1
ATOM 3015 C C . PHE A 1 373 ? -20.200 -4.134 1.521 1.00 89.88 373 PHE A C 1
ATOM 3017 O O . PHE A 1 373 ? -20.602 -4.020 0.365 1.00 89.88 373 PHE A O 1
ATOM 3024 N N . MET A 1 374 ? -20.007 -3.069 2.299 1.00 87.56 374 MET A N 1
ATOM 3025 C CA . MET A 1 374 ? -20.273 -1.705 1.851 1.00 87.56 374 MET A CA 1
ATOM 3026 C C . MET A 1 374 ? -19.322 -1.264 0.726 1.00 87.56 374 MET A C 1
ATOM 3028 O O . MET A 1 374 ? -19.768 -0.650 -0.241 1.00 87.56 374 MET A O 1
ATOM 3032 N N . VAL A 1 375 ? -18.033 -1.616 0.802 1.00 88.06 375 VAL A N 1
ATOM 3033 C CA . VAL A 1 375 ? -17.047 -1.371 -0.270 1.00 88.06 375 VAL A CA 1
ATOM 3034 C C . VAL A 1 375 ? -17.465 -2.037 -1.582 1.00 88.06 375 VAL A C 1
ATOM 3036 O O . VAL A 1 375 ? -17.314 -1.427 -2.646 1.00 88.06 375 VAL A O 1
ATOM 3039 N N . TYR A 1 376 ? -18.028 -3.246 -1.499 1.00 88.38 376 TYR A N 1
ATOM 3040 C CA . TYR A 1 376 ? -18.559 -3.977 -2.646 1.00 88.38 376 TYR A CA 1
ATOM 3041 C C . TYR A 1 376 ? -19.792 -3.293 -3.252 1.00 88.38 376 TYR A C 1
ATOM 3043 O O . TYR A 1 376 ? -19.779 -2.953 -4.433 1.00 88.38 376 TYR A O 1
ATOM 3051 N N . VAL A 1 377 ? -20.824 -3.020 -2.443 1.00 87.44 377 VAL A N 1
ATOM 3052 C CA . VAL A 1 377 ? -22.085 -2.409 -2.914 1.00 87.44 377 VAL A CA 1
ATOM 3053 C C . VAL A 1 377 ? -21.855 -1.031 -3.539 1.00 87.44 377 VAL A C 1
ATOM 3055 O O . VAL A 1 377 ? -22.501 -0.667 -4.517 1.00 87.44 377 VAL A O 1
ATOM 3058 N N . LEU A 1 378 ? -20.920 -0.252 -2.994 1.00 84.62 378 LEU A N 1
ATOM 3059 C CA . LEU A 1 378 ? -20.622 1.098 -3.472 1.00 84.62 378 LEU A CA 1
ATOM 3060 C C . LEU A 1 378 ? -19.625 1.139 -4.638 1.00 84.62 378 LEU A C 1
ATOM 3062 O O . LEU A 1 378 ? -19.244 2.231 -5.071 1.00 84.62 378 LEU A O 1
ATOM 3066 N N . HIS A 1 379 ? -19.177 -0.018 -5.138 1.00 83.69 379 HIS A N 1
ATOM 3067 C CA . HIS A 1 379 ? -18.191 -0.133 -6.216 1.00 83.69 379 HIS A CA 1
ATOM 3068 C C . HIS A 1 379 ? -16.983 0.798 -6.006 1.00 83.69 379 HIS A C 1
ATOM 3070 O O . HIS A 1 379 ? -16.620 1.586 -6.891 1.00 83.69 379 HIS A O 1
ATOM 3076 N N . ILE A 1 380 ? -16.414 0.790 -4.794 1.00 84.06 380 ILE A N 1
ATOM 3077 C CA . ILE A 1 380 ? -15.243 1.620 -4.452 1.00 84.06 380 ILE A CA 1
ATOM 3078 C C . ILE A 1 380 ? -13.968 1.014 -5.059 1.00 84.06 380 ILE A C 1
ATOM 3080 O O . ILE A 1 380 ? -13.148 1.763 -5.588 1.00 84.06 380 ILE A O 1
ATOM 3084 N N . LEU A 1 381 ? -13.837 -0.318 -5.003 1.00 83.19 381 LEU A N 1
ATOM 3085 C CA . LEU A 1 381 ? -12.745 -1.121 -5.573 1.00 83.19 381 LEU A CA 1
ATOM 3086 C C . LEU A 1 381 ? -13.344 -2.205 -6.492 1.00 83.19 381 LEU A C 1
ATOM 3088 O O . LEU A 1 381 ? -13.558 -3.331 -6.043 1.00 83.19 381 LEU A O 1
ATOM 3092 N N . PRO A 1 382 ? -13.735 -1.862 -7.733 1.00 79.19 382 PRO A N 1
ATOM 3093 C CA . PRO A 1 382 ? -14.512 -2.753 -8.596 1.00 79.19 382 PRO A CA 1
ATOM 3094 C C . PRO A 1 382 ? -13.746 -3.982 -9.099 1.00 79.19 382 PRO A C 1
ATOM 3096 O O . PRO A 1 382 ? -14.381 -4.985 -9.405 1.00 79.19 382 PRO A O 1
ATOM 3099 N N . ASN A 1 383 ? -12.417 -3.916 -9.196 1.00 80.81 383 ASN A N 1
ATOM 3100 C CA . ASN A 1 383 ? -11.596 -4.966 -9.806 1.00 80.81 383 ASN A CA 1
ATOM 3101 C C . ASN A 1 383 ? -10.861 -5.824 -8.763 1.00 80.81 383 ASN A C 1
ATOM 3103 O O . ASN A 1 383 ? -10.054 -6.676 -9.122 1.00 80.81 383 ASN A O 1
ATOM 3107 N N . THR A 1 384 ? -11.078 -5.565 -7.474 1.00 83.69 384 THR A N 1
ATOM 3108 C CA . THR A 1 384 ? -10.389 -6.249 -6.380 1.00 83.69 384 THR A CA 1
ATOM 3109 C C . THR A 1 384 ? -11.259 -7.350 -5.797 1.00 83.69 384 THR A C 1
ATOM 3111 O O . THR A 1 384 ? -12.415 -7.115 -5.444 1.00 83.69 384 THR A O 1
ATOM 3114 N N . ASP A 1 385 ? -10.667 -8.524 -5.576 1.00 85.62 385 ASP A N 1
ATOM 3115 C CA . ASP A 1 385 ? -11.328 -9.593 -4.837 1.00 85.62 385 ASP A CA 1
ATOM 3116 C C . ASP A 1 385 ? -11.693 -9.154 -3.408 1.00 85.62 385 ASP A C 1
ATOM 3118 O O . ASP A 1 385 ? -10.842 -8.845 -2.565 1.00 85.62 385 ASP A O 1
ATOM 3122 N N . ILE A 1 386 ? -12.993 -9.191 -3.115 1.00 87.19 386 ILE A N 1
ATOM 3123 C CA . ILE A 1 386 ? -13.613 -8.737 -1.859 1.00 87.19 386 ILE A CA 1
ATOM 3124 C C . ILE A 1 386 ? -12.970 -9.411 -0.635 1.00 87.19 386 ILE A C 1
ATOM 3126 O O . ILE A 1 386 ? -12.796 -8.794 0.417 1.00 87.19 386 ILE A O 1
ATOM 3130 N N . PHE A 1 387 ? -12.565 -10.675 -0.782 1.00 88.25 387 PHE A N 1
ATOM 3131 C CA . PHE A 1 387 ? -11.928 -11.449 0.280 1.00 88.25 387 PHE A CA 1
ATOM 3132 C C . PHE A 1 387 ? -10.604 -10.832 0.761 1.00 88.25 387 PHE A C 1
ATOM 3134 O O . PHE A 1 387 ? -10.321 -10.849 1.957 1.00 88.25 387 PHE A O 1
ATOM 3141 N N . ILE A 1 388 ? -9.814 -10.226 -0.134 1.00 88.56 388 ILE A N 1
ATOM 3142 C CA . ILE A 1 388 ? -8.544 -9.577 0.230 1.00 88.56 388 ILE A CA 1
ATOM 3143 C C . ILE A 1 388 ? -8.816 -8.361 1.121 1.00 88.56 388 ILE A C 1
ATOM 3145 O O . ILE A 1 388 ? -8.166 -8.184 2.153 1.00 88.56 388 ILE A O 1
ATOM 3149 N N . VAL A 1 389 ? -9.815 -7.551 0.754 1.00 89.31 389 VAL A N 1
ATOM 3150 C CA . VAL A 1 389 ? -10.237 -6.379 1.536 1.00 89.31 389 VAL A CA 1
ATOM 3151 C C . VAL A 1 389 ? -10.741 -6.809 2.914 1.00 89.31 389 VAL A C 1
ATOM 3153 O O . VAL A 1 389 ? -10.359 -6.198 3.915 1.00 89.31 389 VAL A O 1
ATOM 3156 N N . PHE A 1 390 ? -11.516 -7.896 2.987 1.00 91.44 390 PHE A N 1
ATOM 3157 C CA . PHE A 1 390 ? -11.985 -8.462 4.253 1.00 91.44 390 PHE A CA 1
ATOM 3158 C C . PHE A 1 390 ? -10.829 -8.889 5.162 1.00 91.44 390 PHE A C 1
ATOM 3160 O O . PHE A 1 390 ? -10.765 -8.458 6.313 1.00 91.44 390 PHE A O 1
ATOM 3167 N N . VAL A 1 391 ? -9.891 -9.693 4.649 1.00 92.50 391 VAL A N 1
ATOM 3168 C CA . VAL A 1 391 ? -8.754 -10.203 5.432 1.00 92.50 391 VAL A CA 1
ATOM 3169 C C . VAL A 1 391 ? -7.864 -9.063 5.926 1.00 92.50 391 VAL A C 1
ATOM 3171 O O . VAL A 1 391 ? -7.500 -9.041 7.101 1.00 92.50 391 VAL A O 1
ATOM 3174 N N . LEU A 1 392 ? -7.550 -8.081 5.073 1.00 91.56 392 LEU A N 1
ATOM 3175 C CA . LEU A 1 392 ? -6.756 -6.916 5.474 1.00 91.56 392 LEU A CA 1
ATOM 3176 C C . LEU A 1 392 ? -7.452 -6.100 6.569 1.00 91.56 392 LEU A C 1
ATOM 3178 O O . LEU A 1 392 ? -6.814 -5.705 7.545 1.00 91.56 392 LEU A O 1
ATOM 3182 N N . SER A 1 393 ? -8.760 -5.880 6.429 1.00 91.38 393 SER A N 1
ATOM 3183 C CA . SER A 1 393 ? -9.561 -5.132 7.404 1.00 91.38 393 SER A CA 1
ATOM 3184 C C . SER A 1 393 ? -9.683 -5.872 8.738 1.00 91.38 393 SER A C 1
ATOM 3186 O O . SER A 1 393 ? -9.598 -5.254 9.798 1.00 91.38 393 SER A O 1
ATOM 3188 N N . LEU A 1 394 ? -9.825 -7.201 8.700 1.00 91.88 394 LEU A N 1
ATOM 3189 C CA . LEU A 1 394 ? -9.860 -8.053 9.887 1.00 91.88 394 LEU A CA 1
ATOM 3190 C C . LEU A 1 394 ? -8.528 -8.006 10.644 1.00 91.88 394 LEU A C 1
ATOM 3192 O O . LEU A 1 394 ? -8.511 -7.770 11.852 1.00 91.88 394 LEU A O 1
ATOM 3196 N N . LEU A 1 395 ? -7.408 -8.187 9.938 1.00 92.50 395 LEU A N 1
ATOM 3197 C CA . LEU A 1 395 ? -6.071 -8.115 10.531 1.00 92.50 395 LEU A CA 1
ATOM 3198 C C . LEU A 1 395 ? -5.808 -6.737 11.144 1.00 92.50 395 LEU A C 1
ATOM 3200 O O . LEU A 1 395 ? -5.299 -6.648 12.260 1.00 92.50 395 LEU A O 1
ATOM 3204 N N . TYR A 1 396 ? -6.198 -5.660 10.458 1.00 92.06 396 TYR A N 1
ATOM 3205 C CA . TYR A 1 396 ? -6.080 -4.308 10.995 1.00 92.06 396 TYR A CA 1
ATOM 3206 C C . TYR A 1 396 ? -6.896 -4.115 12.274 1.00 92.06 396 TYR A C 1
ATOM 3208 O O . TYR A 1 396 ? -6.372 -3.626 13.275 1.00 92.06 396 TYR A O 1
ATOM 3216 N N . GLY A 1 397 ? -8.145 -4.575 12.290 1.00 90.06 397 GLY A N 1
ATOM 3217 C CA . GLY A 1 397 ? -8.973 -4.506 13.485 1.00 90.06 397 GLY A CA 1
ATOM 3218 C C . GLY A 1 397 ? -8.387 -5.285 14.673 1.00 90.06 397 GLY A C 1
ATOM 3219 O O . GLY A 1 397 ? -8.430 -4.801 15.804 1.00 90.06 397 GLY A O 1
ATOM 3220 N N . LEU A 1 398 ? -7.757 -6.443 14.440 1.00 89.94 398 LEU A N 1
ATOM 3221 C CA . LEU A 1 398 ? -7.054 -7.184 15.495 1.00 89.94 398 LEU A CA 1
ATOM 3222 C C . LEU A 1 398 ? -5.826 -6.420 16.024 1.00 89.94 398 LEU A C 1
ATOM 3224 O O . LEU A 1 398 ? -5.611 -6.382 17.238 1.00 89.94 398 LEU A O 1
ATOM 3228 N N . THR A 1 399 ? -5.041 -5.763 15.158 1.00 92.50 399 THR A N 1
ATOM 3229 C CA . THR A 1 399 ? -3.881 -4.970 15.620 1.00 92.50 399 THR A CA 1
ATOM 3230 C C . THR A 1 399 ? -4.315 -3.750 16.434 1.00 92.50 399 THR A C 1
ATOM 3232 O O . THR A 1 399 ? -3.717 -3.455 17.469 1.00 92.50 399 THR A O 1
ATOM 3235 N N . ILE A 1 400 ? -5.411 -3.100 16.049 1.00 89.56 400 ILE A N 1
ATOM 3236 C CA . ILE A 1 400 ? -6.051 -2.016 16.804 1.00 89.56 400 ILE A CA 1
ATOM 3237 C C . ILE A 1 400 ? -6.420 -2.435 18.231 1.00 89.56 400 ILE A C 1
ATOM 3239 O O . ILE A 1 400 ? -6.161 -1.685 19.176 1.00 89.56 400 ILE A O 1
ATOM 3243 N N . VAL A 1 401 ? -7.004 -3.623 18.408 1.00 89.31 401 VAL A N 1
ATOM 3244 C CA . VAL A 1 401 ? -7.370 -4.140 19.737 1.00 89.31 401 VAL A CA 1
ATOM 3245 C C . VAL A 1 401 ? -6.122 -4.279 20.612 1.00 89.31 401 VAL A C 1
ATOM 3247 O O . VAL A 1 401 ? -6.097 -3.800 21.746 1.00 89.31 401 VAL A O 1
ATOM 3250 N N . THR A 1 402 ? -5.041 -4.842 20.063 1.00 89.38 402 THR A N 1
ATOM 3251 C CA . THR A 1 402 ? -3.769 -4.974 20.795 1.00 89.38 402 THR A CA 1
ATOM 3252 C C . THR A 1 402 ? -3.122 -3.624 21.119 1.00 89.38 402 THR A C 1
ATOM 3254 O O . THR A 1 402 ? -2.603 -3.435 22.220 1.00 89.38 402 THR A O 1
ATOM 3257 N N . PHE A 1 403 ? -3.219 -2.653 20.209 1.00 87.62 403 PHE A N 1
ATOM 3258 C CA . PHE A 1 403 ? -2.744 -1.289 20.425 1.00 87.62 403 PHE A CA 1
ATOM 3259 C C . PHE A 1 403 ? -3.525 -0.584 21.544 1.00 87.62 403 PHE A C 1
ATOM 3261 O O . PHE A 1 403 ? -2.927 0.090 22.382 1.00 87.62 403 PHE A O 1
ATOM 3268 N N . SER A 1 404 ? -4.843 -0.798 21.615 1.00 88.56 404 SER A N 1
ATOM 3269 C CA . SER A 1 404 ? -5.673 -0.273 22.702 1.00 88.56 404 SER A CA 1
ATOM 3270 C C . SER A 1 404 ? -5.191 -0.792 24.058 1.00 88.56 404 SER A C 1
ATOM 3272 O O . SER A 1 404 ? -4.951 0.008 24.961 1.00 88.56 404 SER A O 1
ATOM 3274 N N . PHE A 1 405 ? -4.927 -2.100 24.191 1.00 88.25 405 PHE A N 1
ATOM 3275 C CA . PHE A 1 405 ? -4.392 -2.675 25.433 1.00 88.25 405 PHE A CA 1
ATOM 3276 C C . PHE A 1 405 ? -3.043 -2.079 25.830 1.00 88.25 405 PHE A C 1
ATOM 3278 O O . PHE A 1 405 ? -2.858 -1.745 27.002 1.00 88.25 405 PHE A O 1
ATOM 3285 N N . MET A 1 406 ? -2.136 -1.891 24.868 1.00 89.12 406 MET A N 1
ATOM 3286 C CA . MET A 1 406 ? -0.839 -1.247 25.090 1.00 89.12 406 MET A CA 1
ATOM 3287 C C . MET A 1 406 ? -0.985 0.202 25.577 1.00 89.12 406 MET A C 1
ATOM 3289 O O . MET A 1 406 ? -0.173 0.657 26.376 1.00 89.12 406 MET A O 1
ATOM 3293 N N . ALA A 1 407 ? -2.016 0.924 25.130 1.00 87.19 407 ALA A N 1
ATOM 3294 C CA . ALA A 1 407 ? -2.256 2.310 25.523 1.00 87.19 407 ALA A CA 1
ATOM 3295 C C . ALA A 1 407 ? -2.837 2.447 26.946 1.00 87.19 407 ALA A C 1
ATOM 3297 O O . ALA A 1 407 ? -2.583 3.443 27.624 1.00 87.19 407 ALA A O 1
ATOM 3298 N N . THR A 1 408 ? -3.585 1.452 27.437 1.00 89.19 408 THR A N 1
ATOM 3299 C CA . THR A 1 408 ? -4.284 1.532 28.738 1.00 89.19 408 THR A CA 1
ATOM 3300 C C . THR A 1 408 ? -3.420 1.858 29.973 1.00 89.19 408 THR A C 1
ATOM 3302 O O . THR A 1 408 ? -3.923 2.567 30.853 1.00 89.19 408 THR A O 1
ATOM 3305 N N . PRO A 1 409 ? -2.148 1.416 30.112 1.00 89.12 409 PRO A N 1
ATOM 3306 C CA . PRO A 1 409 ? -1.348 1.694 31.304 1.00 89.12 409 PRO A CA 1
ATOM 3307 C C . PRO A 1 409 ? -1.033 3.181 31.494 1.00 89.12 409 PRO A C 1
ATOM 3309 O O . PRO A 1 409 ? -0.969 3.628 32.639 1.00 89.12 409 PRO A O 1
ATOM 3312 N N . PHE A 1 410 ? -0.911 3.945 30.403 1.00 89.38 410 PHE A N 1
ATOM 3313 C CA . PHE A 1 410 ? -0.530 5.362 30.416 1.00 89.38 410 PHE A CA 1
ATOM 3314 C C . PHE A 1 410 ? -1.614 6.292 30.971 1.00 89.38 410 PHE A C 1
ATOM 3316 O O . PHE A 1 410 ? -1.330 7.444 31.297 1.00 89.38 410 PHE A O 1
ATOM 3323 N N . PHE A 1 411 ? -2.853 5.810 31.102 1.00 90.06 411 PHE A N 1
ATOM 3324 C CA . PHE A 1 411 ? -3.983 6.639 31.505 1.00 90.06 411 PHE A CA 1
ATOM 3325 C C . PHE A 1 411 ? -4.581 6.204 32.842 1.00 90.06 411 PHE A C 1
ATOM 3327 O O . PHE A 1 411 ? -4.764 5.017 33.124 1.00 90.06 411 PHE A O 1
ATOM 3334 N N . ASN A 1 412 ? -4.934 7.197 33.659 1.00 91.50 412 ASN A N 1
ATOM 3335 C CA . ASN A 1 412 ? -5.621 7.005 34.941 1.00 91.50 412 ASN A CA 1
ATOM 3336 C C . ASN A 1 412 ? -7.086 7.470 34.909 1.00 91.50 412 ASN A C 1
ATOM 3338 O O . ASN A 1 412 ? -7.868 7.079 35.770 1.00 91.50 412 ASN A O 1
ATOM 3342 N N . LYS A 1 413 ? -7.463 8.297 33.925 1.00 93.06 413 LYS A N 1
ATOM 3343 C CA . LYS A 1 413 ? -8.824 8.812 33.733 1.00 93.06 413 LYS A CA 1
ATOM 3344 C C . LYS A 1 413 ? -9.396 8.327 32.410 1.00 93.06 413 LYS A C 1
ATOM 3346 O O . LYS A 1 413 ? -8.801 8.551 31.357 1.00 93.06 413 LYS A O 1
ATOM 3351 N N . SER A 1 414 ? -10.575 7.714 32.472 1.00 91.19 414 SER A N 1
ATOM 3352 C CA . SER A 1 414 ? -11.237 7.071 31.328 1.00 91.19 414 SER A CA 1
ATOM 3353 C C . SER A 1 414 ? -11.524 8.034 30.170 1.00 91.19 414 SER A C 1
ATOM 3355 O O . SER A 1 414 ? -11.181 7.745 29.027 1.00 91.19 414 SER A O 1
ATOM 3357 N N . LYS A 1 415 ? -12.074 9.222 30.455 1.00 88.75 415 LYS A N 1
ATOM 3358 C CA . LYS A 1 415 ? -12.409 10.224 29.423 1.00 88.75 415 LYS A CA 1
ATOM 3359 C C . LYS A 1 415 ? -11.186 10.750 28.660 1.00 88.75 415 LYS A C 1
ATOM 3361 O O . LYS A 1 415 ? -11.264 10.926 27.449 1.00 88.75 415 LYS A O 1
ATOM 3366 N N . VAL A 1 416 ? -10.068 10.975 29.358 1.00 90.50 416 VAL A N 1
ATOM 3367 C CA . VAL A 1 416 ? -8.811 11.460 28.752 1.00 90.50 416 VAL A CA 1
ATOM 3368 C C . VAL A 1 416 ? -8.174 10.371 27.891 1.00 90.50 416 VAL A C 1
ATOM 3370 O O . VAL A 1 416 ? -7.678 10.655 26.807 1.00 90.50 416 VAL A O 1
ATOM 3373 N N . ALA A 1 417 ? -8.236 9.115 28.339 1.00 89.31 417 ALA A N 1
ATOM 3374 C CA . ALA A 1 417 ? -7.720 7.983 27.577 1.00 89.31 417 ALA A CA 1
ATOM 3375 C C . ALA A 1 417 ? -8.396 7.867 26.203 1.00 89.31 417 ALA A C 1
ATOM 3377 O O . ALA A 1 417 ? -7.719 7.735 25.188 1.00 89.31 417 ALA A O 1
ATOM 3378 N N . GLY A 1 418 ? -9.728 7.978 26.164 1.00 88.06 418 GLY A N 1
ATOM 3379 C CA . GLY A 1 418 ? -10.488 7.916 24.915 1.00 88.06 418 GLY A CA 1
ATOM 3380 C C . GLY A 1 418 ? -10.125 9.020 23.929 1.00 88.06 418 GLY A C 1
ATOM 3381 O O . GLY A 1 418 ? -9.869 8.735 22.762 1.00 88.06 418 GLY A O 1
ATOM 3382 N N . SER A 1 419 ? -10.068 10.274 24.389 1.00 86.69 419 SER A N 1
ATOM 3383 C CA . SER A 1 419 ? -9.769 11.407 23.508 1.00 86.69 419 SER A CA 1
ATOM 3384 C C . SER A 1 419 ? -8.332 11.380 22.989 1.00 86.69 419 SER A C 1
ATOM 3386 O O . SER A 1 419 ? -8.117 11.569 21.793 1.00 86.69 419 SER A O 1
ATOM 3388 N N . VAL A 1 420 ? -7.351 11.103 23.854 1.00 89.19 420 VAL A N 1
ATOM 3389 C CA . VAL A 1 420 ? -5.932 11.071 23.469 1.00 89.19 420 VAL A CA 1
ATOM 3390 C C . VAL A 1 420 ? -5.653 9.920 22.509 1.00 89.19 420 VAL A C 1
ATOM 3392 O O . VAL A 1 420 ? -4.998 10.130 21.492 1.00 89.19 420 VAL A O 1
ATOM 3395 N N . VAL A 1 421 ? -6.174 8.719 22.782 1.00 89.19 421 VAL A N 1
ATOM 3396 C CA . VAL A 1 421 ? -5.958 7.558 21.905 1.00 89.19 421 VAL A CA 1
ATOM 3397 C C . VAL A 1 421 ? -6.658 7.741 20.555 1.00 89.19 421 VAL A C 1
ATOM 3399 O O . VAL A 1 421 ? -6.068 7.424 19.523 1.00 89.19 421 VAL A O 1
ATOM 3402 N N . GLY A 1 422 ? -7.858 8.328 20.528 1.00 85.31 422 GLY A N 1
ATOM 3403 C CA . GLY A 1 422 ? -8.531 8.684 19.275 1.00 85.31 422 GLY A CA 1
ATOM 3404 C C . GLY A 1 422 ? -7.748 9.710 18.446 1.00 85.31 422 GLY A C 1
ATOM 3405 O O . GLY A 1 422 ? -7.580 9.537 17.237 1.00 85.31 422 GLY A O 1
ATOM 3406 N N . LEU A 1 423 ? -7.199 10.746 19.091 1.00 84.69 423 LEU A N 1
ATOM 3407 C CA . LEU A 1 423 ? -6.372 11.762 18.428 1.00 84.69 423 LEU A CA 1
ATOM 3408 C C . LEU A 1 423 ? -5.038 11.186 17.931 1.00 84.69 423 LEU A C 1
ATOM 3410 O O . LEU A 1 423 ? -4.606 11.497 16.823 1.00 84.69 423 LEU A O 1
ATOM 3414 N N . MET A 1 424 ? -4.416 10.297 18.705 1.00 85.06 424 MET A N 1
ATOM 3415 C CA . MET A 1 424 ? -3.198 9.578 18.324 1.00 85.06 424 MET A CA 1
ATOM 3416 C C . MET A 1 424 ? -3.424 8.713 17.076 1.00 85.06 424 MET A C 1
ATOM 3418 O O . MET A 1 424 ? -2.599 8.729 16.166 1.00 85.06 424 MET A O 1
ATOM 3422 N N . MET A 1 425 ? -4.570 8.031 16.976 1.00 84.12 425 MET A N 1
ATOM 3423 C CA . MET A 1 425 ? -4.934 7.249 15.787 1.00 84.12 425 MET A CA 1
ATOM 3424 C C . MET A 1 425 ? -5.166 8.121 14.551 1.00 84.12 425 MET A C 1
ATOM 3426 O O . MET A 1 425 ? -4.731 7.755 13.456 1.00 84.12 425 MET A O 1
ATOM 3430 N N . LEU A 1 426 ? -5.789 9.292 14.716 1.00 80.25 426 LEU A N 1
ATOM 3431 C CA . LEU A 1 426 ? -5.923 10.279 13.641 1.00 80.25 426 LEU A CA 1
ATOM 3432 C C . LEU A 1 426 ? -4.545 10.749 13.163 1.00 80.25 426 LEU A C 1
ATOM 3434 O O . LEU A 1 426 ? -4.242 10.665 11.975 1.00 80.25 426 LEU A O 1
ATOM 3438 N N . PHE A 1 427 ? -3.687 11.176 14.090 1.00 81.25 427 PHE A N 1
ATOM 3439 C CA . PHE A 1 427 ? -2.342 11.658 13.783 1.00 81.25 427 PHE A CA 1
ATOM 3440 C C . PHE A 1 427 ? -1.491 10.592 13.077 1.00 81.25 427 PHE A C 1
ATOM 3442 O O . PHE A 1 427 ? -0.849 10.876 12.067 1.00 81.25 427 PHE A O 1
ATOM 3449 N N . PHE A 1 428 ? -1.551 9.338 13.534 1.00 84.00 428 PHE A N 1
ATOM 3450 C CA . PHE A 1 428 ? -0.833 8.232 12.898 1.00 84.00 428 PHE A CA 1
ATOM 3451 C C . PHE A 1 428 ? -1.355 7.881 11.509 1.00 84.00 428 PHE A C 1
ATOM 3453 O O . PHE A 1 428 ? -0.566 7.535 10.632 1.00 84.00 428 PHE A O 1
ATOM 3460 N N . SER A 1 429 ? -2.657 8.035 11.279 1.00 81.50 429 SER A N 1
ATOM 3461 C CA . SER A 1 429 ? -3.245 7.866 9.949 1.00 81.50 429 SER A CA 1
ATOM 3462 C C . SER A 1 429 ? -2.771 8.951 8.975 1.00 81.50 429 SER A C 1
ATOM 3464 O O . SER A 1 429 ? -2.646 8.686 7.785 1.00 81.50 429 SER A O 1
ATOM 3466 N N . PHE A 1 430 ? -2.435 10.157 9.450 1.00 78.12 430 PHE A N 1
ATOM 3467 C CA . PHE A 1 430 ? -1.879 11.217 8.601 1.00 78.12 430 PHE A CA 1
ATOM 3468 C C . PHE A 1 430 ? -0.404 11.011 8.225 1.00 78.12 430 PHE A C 1
ATOM 3470 O O . PHE A 1 430 ? 0.012 11.518 7.182 1.00 78.12 430 PHE A O 1
ATOM 3477 N N . PHE A 1 431 ? 0.383 10.231 8.981 1.00 77.06 431 PHE A N 1
ATOM 3478 C CA . PHE A 1 431 ? 1.763 9.894 8.578 1.00 77.06 431 PHE A CA 1
ATOM 3479 C C . PHE A 1 431 ? 1.827 9.170 7.225 1.00 77.06 431 PHE A C 1
ATOM 3481 O O . PHE A 1 431 ? 2.824 9.278 6.512 1.00 77.06 431 PHE A O 1
ATOM 3488 N N . TYR A 1 432 ? 0.743 8.508 6.818 1.00 77.50 432 TYR A N 1
ATOM 3489 C CA . TYR A 1 432 ? 0.593 7.975 5.468 1.00 77.50 432 TYR A CA 1
ATOM 3490 C C . TYR A 1 432 ? 0.675 9.059 4.382 1.00 77.50 432 TYR A C 1
ATOM 3492 O O . TYR A 1 432 ? 1.355 8.869 3.376 1.00 77.50 432 TYR A O 1
ATOM 3500 N N . MET A 1 433 ? 0.055 10.227 4.582 1.00 72.31 433 MET A N 1
ATOM 3501 C CA . MET A 1 433 ? 0.123 11.318 3.600 1.00 72.31 433 MET A CA 1
ATOM 3502 C C . MET A 1 433 ? 1.567 11.777 3.398 1.00 72.31 433 MET A C 1
ATOM 3504 O O . MET A 1 433 ? 2.002 11.981 2.265 1.00 72.31 433 MET A O 1
ATOM 3508 N N . LEU A 1 434 ? 2.337 11.863 4.488 1.00 69.31 434 LEU A N 1
ATOM 3509 C CA . LEU A 1 434 ? 3.768 12.151 4.428 1.00 69.31 434 LEU A CA 1
ATOM 3510 C C . LEU A 1 434 ? 4.517 11.086 3.607 1.00 69.31 434 LEU A C 1
ATOM 3512 O O . LEU A 1 434 ? 5.346 11.434 2.768 1.00 69.31 434 LEU A O 1
ATOM 3516 N N . ALA A 1 435 ? 4.187 9.803 3.785 1.00 68.44 435 ALA A N 1
ATOM 3517 C CA . ALA A 1 435 ? 4.762 8.713 3.000 1.00 68.44 435 ALA A CA 1
ATOM 3518 C C . ALA A 1 435 ? 4.456 8.854 1.493 1.00 68.44 435 ALA A C 1
ATOM 3520 O O . ALA A 1 435 ? 5.357 8.698 0.666 1.00 68.44 435 ALA A O 1
ATOM 3521 N N . VAL A 1 436 ? 3.228 9.226 1.119 1.00 69.81 436 VAL A N 1
ATOM 3522 C CA . VAL A 1 436 ? 2.848 9.455 -0.287 1.00 69.81 436 VAL A CA 1
ATOM 3523 C C . VAL A 1 436 ? 3.645 10.610 -0.906 1.00 69.81 436 VAL A C 1
ATOM 3525 O O . VAL A 1 436 ? 4.170 10.461 -2.009 1.00 69.81 436 VAL A O 1
ATOM 3528 N N . PHE A 1 437 ? 3.805 11.735 -0.199 1.00 68.44 437 PHE A N 1
ATOM 3529 C CA . PHE A 1 437 ? 4.569 12.889 -0.698 1.00 68.44 437 PHE A CA 1
ATOM 3530 C C . PHE A 1 437 ? 6.076 12.629 -0.811 1.00 68.44 437 PHE A C 1
ATOM 3532 O O . PHE A 1 437 ? 6.736 13.167 -1.702 1.00 68.44 437 PHE A O 1
ATOM 3539 N N . LEU A 1 438 ? 6.634 11.809 0.081 1.00 67.69 438 LEU A N 1
ATOM 3540 C CA . LEU A 1 438 ? 8.060 11.480 0.091 1.00 67.69 438 LEU A CA 1
ATOM 3541 C C . LEU A 1 438 ? 8.417 10.306 -0.837 1.00 67.69 438 LEU A C 1
ATOM 3543 O O . LEU A 1 438 ? 9.598 9.981 -1.003 1.00 67.69 438 LEU A O 1
ATOM 3547 N N . ARG A 1 439 ? 7.424 9.672 -1.472 1.00 64.25 439 ARG A N 1
ATOM 3548 C CA . ARG A 1 439 ? 7.613 8.510 -2.343 1.00 64.25 439 ARG A CA 1
ATOM 3549 C C . ARG A 1 439 ? 8.611 8.801 -3.469 1.00 64.25 439 ARG A C 1
ATOM 3551 O O . ARG A 1 439 ? 8.446 9.730 -4.252 1.00 64.25 439 ARG A O 1
ATOM 3558 N N . GLY A 1 440 ? 9.672 7.993 -3.534 1.00 61.69 440 GLY A N 1
ATOM 3559 C CA . GLY A 1 440 ? 10.763 8.129 -4.508 1.00 61.69 440 GLY A CA 1
ATOM 3560 C C . GLY A 1 440 ? 11.874 9.115 -4.121 1.00 61.69 440 GLY A C 1
ATOM 3561 O O . GLY A 1 440 ? 12.894 9.152 -4.804 1.00 61.69 440 GLY A O 1
ATOM 3562 N N . ARG A 1 441 ? 11.718 9.881 -3.031 1.00 58.56 441 ARG A N 1
ATOM 3563 C CA . ARG A 1 441 ? 12.757 10.784 -2.496 1.00 58.56 441 ARG A CA 1
ATOM 3564 C C . ARG A 1 441 ? 13.486 10.209 -1.284 1.00 58.56 441 ARG A C 1
ATOM 3566 O O . ARG A 1 441 ? 14.652 10.525 -1.074 1.00 58.56 441 ARG A O 1
ATOM 3573 N N . VAL A 1 442 ? 12.804 9.377 -0.497 1.00 65.94 442 VAL A N 1
ATOM 3574 C CA . VAL A 1 442 ? 13.357 8.725 0.701 1.00 65.94 442 VAL A CA 1
ATOM 3575 C C . VAL A 1 442 ? 13.566 7.228 0.489 1.00 65.94 442 VAL A C 1
ATOM 3577 O O . VAL A 1 442 ? 12.902 6.595 -0.334 1.00 65.94 442 VAL A O 1
ATOM 3580 N N . ALA A 1 443 ? 14.515 6.667 1.237 1.00 70.25 443 ALA A N 1
ATOM 3581 C CA . ALA A 1 443 ? 14.868 5.257 1.169 1.00 70.25 443 ALA A CA 1
ATOM 3582 C C . ALA A 1 443 ? 13.720 4.344 1.639 1.00 70.25 443 ALA A C 1
ATOM 3584 O O . ALA A 1 443 ? 12.923 4.710 2.503 1.00 70.25 443 ALA A O 1
ATOM 3585 N N . ALA A 1 444 ? 13.675 3.120 1.100 1.00 70.69 444 ALA A N 1
ATOM 3586 C CA . ALA A 1 444 ? 12.607 2.149 1.354 1.00 70.69 444 ALA A CA 1
ATOM 3587 C C . ALA A 1 444 ? 12.403 1.821 2.849 1.00 70.69 444 ALA A C 1
ATOM 3589 O O . ALA A 1 444 ? 11.279 1.583 3.281 1.00 70.69 444 ALA A O 1
ATOM 3590 N N . TRP A 1 445 ? 13.474 1.859 3.650 1.00 75.00 445 TRP A N 1
ATOM 3591 C CA . TRP A 1 445 ? 13.424 1.548 5.082 1.00 75.00 445 TRP A CA 1
ATOM 3592 C C . TRP A 1 445 ? 12.549 2.506 5.892 1.00 75.00 445 TRP A C 1
ATOM 3594 O O . TRP A 1 445 ? 11.945 2.086 6.875 1.00 75.00 445 TRP A O 1
ATOM 3604 N N . VAL A 1 446 ? 12.418 3.762 5.455 1.00 73.88 446 VAL A N 1
ATOM 3605 C CA . VAL A 1 446 ? 11.566 4.752 6.125 1.00 73.88 446 VAL A CA 1
ATOM 3606 C C . VAL A 1 446 ? 10.102 4.315 6.065 1.00 73.88 446 VAL A C 1
ATOM 3608 O O . VAL A 1 446 ? 9.374 4.460 7.041 1.00 73.88 446 VAL A O 1
ATOM 3611 N N . PHE A 1 447 ? 9.677 3.699 4.958 1.00 72.75 447 PHE A N 1
ATOM 3612 C CA . PHE A 1 447 ? 8.323 3.158 4.826 1.00 72.75 447 PHE A CA 1
ATOM 3613 C C . PHE A 1 447 ? 8.092 1.961 5.750 1.00 72.75 447 PHE A C 1
ATOM 3615 O O . PHE A 1 447 ? 7.027 1.869 6.351 1.00 72.75 447 PHE A O 1
ATOM 3622 N N . TYR A 1 448 ? 9.091 1.089 5.925 1.00 79.50 448 TYR A N 1
ATOM 3623 C CA . TYR A 1 448 ? 9.009 -0.006 6.898 1.00 79.50 448 TYR A CA 1
ATOM 3624 C C . TYR A 1 448 ? 8.958 0.513 8.343 1.00 79.50 448 TYR A C 1
ATOM 3626 O O . TYR A 1 448 ? 8.199 -0.016 9.149 1.00 79.50 448 TYR A O 1
ATOM 3634 N N . ALA A 1 449 ? 9.699 1.580 8.658 1.00 77.75 449 ALA A N 1
ATOM 3635 C CA . ALA A 1 449 ? 9.662 2.220 9.972 1.00 77.75 449 ALA A CA 1
ATOM 3636 C C . ALA A 1 449 ? 8.294 2.861 10.262 1.00 77.75 449 ALA A C 1
ATOM 3638 O O . ALA A 1 449 ? 7.742 2.679 11.342 1.00 77.75 449 ALA A O 1
ATOM 3639 N N . VAL A 1 450 ? 7.708 3.562 9.287 1.00 78.25 450 VAL A N 1
ATOM 3640 C CA . VAL A 1 450 ? 6.352 4.124 9.411 1.00 78.25 450 VAL A CA 1
ATOM 3641 C C . VAL A 1 450 ? 5.304 3.012 9.532 1.00 78.25 450 VAL A C 1
ATOM 3643 O O . VAL A 1 450 ? 4.363 3.146 10.309 1.00 78.25 450 VAL A O 1
ATOM 3646 N N . ALA A 1 451 ? 5.498 1.881 8.849 1.00 82.44 451 ALA A N 1
ATOM 3647 C CA . ALA A 1 451 ? 4.624 0.714 8.938 1.00 82.44 451 ALA A CA 1
ATOM 3648 C C . ALA A 1 451 ? 4.678 -0.028 10.293 1.00 82.44 451 ALA A C 1
ATOM 3650 O O . ALA A 1 451 ? 3.866 -0.923 10.510 1.00 82.44 451 ALA A O 1
ATOM 3651 N N . LEU A 1 452 ? 5.556 0.339 11.239 1.00 81.12 452 LEU A N 1
ATOM 3652 C CA . LEU A 1 452 ? 5.409 -0.120 12.632 1.00 81.12 452 LEU A CA 1
ATOM 3653 C C . LEU A 1 452 ? 4.155 0.459 13.302 1.00 81.12 452 LEU A C 1
ATOM 3655 O O . LEU A 1 452 ? 3.619 -0.137 14.237 1.00 81.12 452 LEU A O 1
ATOM 3659 N N . LEU A 1 453 ? 3.671 1.613 12.836 1.00 84.38 453 LEU A N 1
ATOM 3660 C CA . LEU A 1 453 ? 2.415 2.185 13.303 1.00 84.38 453 LEU A CA 1
ATOM 3661 C C . LEU A 1 453 ? 1.254 1.473 12.597 1.00 84.38 453 LEU A C 1
ATOM 3663 O O . LEU A 1 453 ? 1.077 1.612 11.389 1.00 84.38 453 LEU A O 1
ATOM 3667 N N . SER A 1 454 ? 0.432 0.742 13.359 1.00 87.69 454 SER A N 1
ATOM 3668 C CA . SER A 1 454 ? -0.691 -0.062 12.834 1.00 87.69 454 SER A CA 1
ATOM 3669 C C . SER A 1 454 ? -1.595 0.687 11.824 1.00 87.69 454 SER A C 1
ATOM 3671 O O . SER A 1 454 ? -1.813 0.154 10.732 1.00 87.69 454 SER A O 1
ATOM 3673 N N . PRO A 1 455 ? -2.059 1.933 12.084 1.00 89.38 455 PRO A N 1
ATOM 3674 C CA . PRO A 1 455 ? -2.860 2.689 11.109 1.00 89.38 455 PRO A CA 1
ATOM 3675 C C . PRO A 1 455 ? -2.105 3.024 9.818 1.00 89.38 455 PRO A C 1
ATOM 3677 O O . PRO A 1 455 ? -2.676 2.993 8.727 1.00 89.38 455 PRO A O 1
ATOM 3680 N N . ALA A 1 456 ? -0.809 3.321 9.923 1.00 87.75 456 ALA A N 1
ATOM 3681 C CA . ALA A 1 456 ? 0.024 3.641 8.770 1.00 87.75 456 ALA A CA 1
ATOM 3682 C C . ALA A 1 456 ? 0.313 2.392 7.915 1.00 87.75 456 ALA A C 1
ATOM 3684 O O . ALA A 1 456 ? 0.339 2.464 6.689 1.00 87.75 456 ALA A O 1
ATOM 3685 N N . ALA A 1 457 ? 0.465 1.223 8.544 1.00 88.00 457 ALA A N 1
ATOM 3686 C CA . ALA A 1 457 ? 0.623 -0.045 7.836 1.00 88.00 457 ALA A CA 1
ATOM 3687 C C . ALA A 1 457 ? -0.620 -0.398 7.006 1.00 88.00 457 ALA A C 1
ATOM 3689 O O . ALA A 1 457 ? -0.509 -0.755 5.832 1.00 88.00 457 ALA A O 1
ATOM 3690 N N . PHE A 1 458 ? -1.808 -0.268 7.604 1.00 91.12 458 PHE A N 1
ATOM 3691 C CA . PHE A 1 458 ? -3.064 -0.584 6.926 1.00 91.12 458 PHE A CA 1
ATOM 3692 C C . PHE A 1 458 ? -3.375 0.394 5.786 1.00 91.12 458 PHE A C 1
ATOM 3694 O O . PHE A 1 458 ? -3.694 -0.049 4.683 1.00 91.12 458 PHE A O 1
ATOM 3701 N N . THR A 1 459 ? -3.200 1.704 6.001 1.00 90.06 459 THR A N 1
ATOM 3702 C CA . THR A 1 459 ? -3.351 2.719 4.936 1.00 90.06 459 THR A CA 1
ATOM 3703 C C . THR A 1 459 ? -2.427 2.448 3.746 1.00 90.06 459 THR A C 1
ATOM 3705 O O . THR A 1 459 ? -2.895 2.451 2.609 1.00 90.06 459 THR A O 1
ATOM 3708 N N . LEU A 1 460 ? -1.141 2.148 3.979 1.00 86.62 460 LEU A N 1
ATOM 3709 C CA . LEU A 1 460 ? -0.197 1.776 2.914 1.00 86.62 460 LEU A CA 1
ATOM 3710 C C . LEU A 1 460 ? -0.618 0.485 2.194 1.00 86.62 460 LEU A C 1
ATOM 3712 O O . LEU A 1 460 ? -0.511 0.392 0.970 1.00 86.62 460 LEU A O 1
ATOM 3716 N N . GLY A 1 461 ? -1.126 -0.505 2.934 1.00 88.75 461 GLY A N 1
ATOM 3717 C CA . GLY A 1 461 ? -1.663 -1.743 2.369 1.00 88.75 461 GLY A CA 1
ATOM 3718 C C . GLY A 1 461 ? -2.841 -1.484 1.428 1.00 88.75 461 GLY A C 1
ATOM 3719 O O . GLY A 1 461 ? -2.819 -1.915 0.276 1.00 88.75 461 GLY A O 1
ATOM 3720 N N . ILE A 1 462 ? -3.836 -0.715 1.875 1.00 89.38 462 ILE A N 1
ATOM 3721 C CA . ILE A 1 462 ? -5.013 -0.370 1.068 1.00 89.38 462 ILE A CA 1
ATOM 3722 C C . ILE A 1 462 ? -4.656 0.564 -0.100 1.00 89.38 462 ILE A C 1
ATOM 3724 O O . ILE A 1 462 ? -5.251 0.452 -1.170 1.00 89.38 462 ILE A O 1
ATOM 3728 N N . GLU A 1 463 ? -3.649 1.434 0.028 1.00 86.06 463 GLU A N 1
ATOM 3729 C CA . GLU A 1 463 ? -3.112 2.194 -1.112 1.00 86.06 463 GLU A CA 1
ATOM 3730 C C . GLU A 1 463 ? -2.578 1.252 -2.196 1.00 86.06 463 GLU A C 1
ATOM 3732 O O . GLU A 1 463 ? -2.842 1.453 -3.384 1.00 86.06 463 GLU A O 1
ATOM 3737 N N . LYS A 1 464 ? -1.839 0.203 -1.811 1.00 85.06 464 LYS A N 1
ATOM 3738 C CA . LYS A 1 464 ? -1.380 -0.808 -2.771 1.00 85.06 464 LYS A CA 1
ATOM 3739 C C . LYS A 1 464 ? -2.523 -1.571 -3.393 1.00 85.06 464 LYS A C 1
ATOM 3741 O O . LYS A 1 464 ? -2.496 -1.760 -4.607 1.00 85.06 464 LYS A O 1
ATOM 3746 N N . VAL A 1 465 ? -3.538 -1.909 -2.606 1.00 86.62 465 VAL A N 1
ATOM 3747 C CA . VAL A 1 465 ? -4.759 -2.516 -3.131 1.00 86.62 465 VAL A CA 1
ATOM 3748 C C . VAL A 1 465 ? -5.410 -1.612 -4.178 1.00 86.62 465 VAL A C 1
ATOM 3750 O O . VAL A 1 465 ? -5.613 -2.041 -5.305 1.00 86.62 465 VAL A O 1
ATOM 3753 N N . SER A 1 466 ? -5.612 -0.333 -3.864 1.00 84.25 466 SER A N 1
ATOM 3754 C CA . SER A 1 466 ? -6.170 0.676 -4.776 1.00 84.25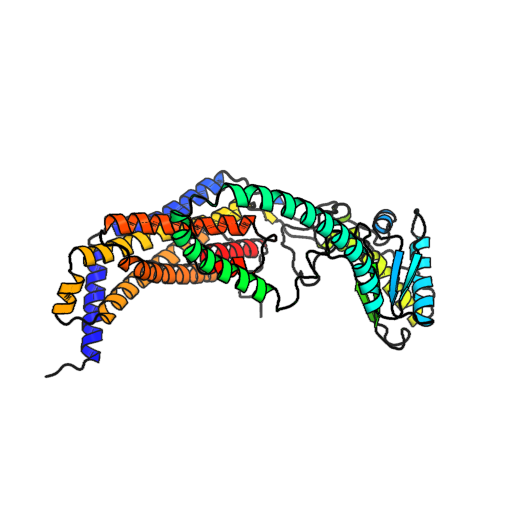 466 SER A CA 1
ATOM 3755 C C . SER A 1 466 ? -5.324 0.876 -6.047 1.00 84.25 466 SER A C 1
ATOM 3757 O O . SER A 1 466 ? -5.848 1.057 -7.146 1.00 84.25 466 SER A O 1
ATOM 3759 N N . GLN A 1 467 ? -3.993 0.792 -5.940 1.00 78.88 467 GLN A N 1
ATOM 3760 C CA . GLN A 1 467 ? -3.097 0.847 -7.102 1.00 78.88 467 GLN A CA 1
ATOM 3761 C C . GLN A 1 467 ? -3.203 -0.390 -7.992 1.00 78.88 467 GLN A C 1
ATOM 3763 O O . GLN A 1 467 ? -3.081 -0.262 -9.209 1.00 78.88 467 GLN A O 1
ATOM 3768 N N . MET A 1 468 ? -3.389 -1.573 -7.409 1.00 78.06 468 MET A N 1
ATOM 3769 C CA . MET A 1 468 ? -3.528 -2.819 -8.161 1.00 78.06 468 MET A CA 1
ATOM 3770 C C . MET A 1 468 ? -4.939 -3.002 -8.734 1.00 78.06 468 MET A C 1
ATOM 3772 O O . MET A 1 468 ? -5.064 -3.530 -9.834 1.00 78.06 468 MET A O 1
ATOM 3776 N N . ASP A 1 469 ? -5.968 -2.492 -8.057 1.00 81.50 469 ASP A N 1
ATOM 3777 C CA . ASP A 1 469 ? -7.354 -2.423 -8.538 1.00 81.50 469 ASP A CA 1
ATOM 3778 C C . ASP A 1 469 ? -7.433 -1.707 -9.895 1.00 81.50 469 ASP A C 1
ATOM 3780 O O . ASP A 1 469 ? -7.989 -2.209 -10.869 1.00 81.50 469 ASP A O 1
ATOM 3784 N N . VAL A 1 470 ? -6.741 -0.572 -10.006 1.00 73.94 470 VAL A N 1
ATOM 3785 C CA . VAL A 1 470 ? -6.595 0.181 -11.259 1.00 73.94 470 VAL A CA 1
ATOM 3786 C C . VAL A 1 470 ? -5.904 -0.627 -12.363 1.00 73.94 470 VAL A C 1
ATOM 3788 O O . VAL A 1 470 ? -6.190 -0.430 -13.544 1.00 73.94 470 VAL A O 1
ATOM 3791 N N . ARG A 1 471 ? -4.985 -1.522 -11.993 1.00 68.62 471 ARG A N 1
ATOM 3792 C CA . ARG A 1 471 ? -4.259 -2.381 -12.937 1.00 68.62 471 ARG A CA 1
ATOM 3793 C C . ARG A 1 471 ? -5.060 -3.614 -13.352 1.00 68.62 471 ARG A C 1
ATOM 3795 O O . ARG A 1 471 ? -4.608 -4.302 -14.256 1.00 68.62 471 ARG A O 1
ATOM 3802 N N . GLY A 1 472 ? -6.196 -3.893 -12.709 1.00 66.69 472 GLY A N 1
ATOM 3803 C CA . GLY A 1 472 ? -6.997 -5.093 -12.963 1.00 66.69 472 GLY A CA 1
ATOM 3804 C C . GLY A 1 472 ? -6.260 -6.402 -12.663 1.00 66.69 472 GLY A C 1
ATOM 3805 O O . GLY A 1 472 ? -6.601 -7.423 -13.233 1.00 66.69 472 GLY A O 1
ATOM 3806 N N . ALA A 1 473 ? -5.220 -6.371 -11.819 1.00 60.03 473 ALA A N 1
ATOM 3807 C CA . ALA A 1 473 ? -4.291 -7.491 -11.608 1.00 60.03 473 ALA A CA 1
ATOM 3808 C C . ALA A 1 473 ? -4.513 -8.228 -10.269 1.00 60.03 473 ALA A C 1
ATOM 3810 O O . ALA A 1 473 ? -3.596 -8.855 -9.735 1.00 60.03 473 ALA A O 1
ATOM 3811 N N . MET A 1 474 ? -5.697 -8.079 -9.671 1.00 59.81 474 MET A N 1
ATOM 3812 C CA . MET A 1 474 ? -6.032 -8.571 -8.329 1.00 59.81 474 MET A CA 1
ATOM 3813 C C . MET A 1 474 ? -7.155 -9.603 -8.371 1.00 59.81 474 MET A C 1
ATOM 3815 O O . MET A 1 474 ? -8.141 -9.485 -7.647 1.00 59.81 474 MET A O 1
ATOM 3819 N N . HIS A 1 475 ? -6.951 -10.621 -9.207 1.00 59.59 475 HIS A N 1
ATOM 3820 C CA . HIS A 1 475 ? -7.723 -11.854 -9.189 1.00 59.59 475 HIS A CA 1
ATOM 3821 C C . HIS A 1 475 ? -6.852 -12.999 -8.665 1.00 59.59 475 HIS A C 1
ATOM 3823 O O . HIS A 1 475 ? -5.738 -13.216 -9.146 1.00 59.59 475 HIS A O 1
ATOM 3829 N N . TRP A 1 476 ? -7.357 -13.767 -7.697 1.00 53.03 476 TRP A N 1
ATOM 3830 C CA . TRP A 1 476 ? -6.729 -15.021 -7.252 1.00 53.03 476 TRP A CA 1
ATOM 3831 C C . TRP A 1 476 ? -6.558 -16.035 -8.399 1.00 53.03 476 TRP A C 1
ATOM 3833 O O . TRP A 1 476 ? -5.705 -16.914 -8.309 1.00 53.03 476 TRP A O 1
ATOM 3843 N N . ALA A 1 477 ? -7.350 -15.902 -9.468 1.00 48.16 477 ALA A N 1
ATOM 3844 C CA . ALA A 1 477 ? -7.402 -16.826 -10.597 1.00 48.16 477 ALA A CA 1
ATOM 3845 C C . ALA A 1 477 ? -6.282 -16.641 -11.640 1.00 48.16 477 ALA A C 1
ATOM 3847 O O . ALA A 1 477 ? -5.946 -17.604 -12.316 1.00 48.16 477 ALA A O 1
ATOM 3848 N N . ASP A 1 478 ? -5.651 -15.466 -11.741 1.00 46.78 478 ASP A N 1
ATOM 3849 C CA . ASP A 1 478 ? -4.687 -15.172 -12.823 1.00 46.78 478 ASP A CA 1
ATOM 3850 C C . ASP A 1 478 ? -3.252 -15.662 -12.522 1.00 46.78 478 ASP A C 1
ATOM 3852 O O . ASP A 1 478 ? -2.286 -15.257 -13.173 1.00 46.78 478 ASP A O 1
ATOM 3856 N N . ARG A 1 479 ? -3.083 -16.495 -11.486 1.00 43.88 479 ARG A N 1
ATOM 3857 C CA . ARG A 1 479 ? -1.782 -17.013 -11.021 1.00 43.88 479 ARG A CA 1
ATOM 3858 C C . ARG A 1 479 ? -1.709 -18.542 -10.882 1.00 43.88 479 ARG A C 1
ATOM 3860 O O . ARG A 1 479 ? -0.800 -19.041 -10.216 1.00 43.88 479 ARG A O 1
ATOM 3867 N N . LEU A 1 480 ? -2.630 -19.258 -11.522 1.00 33.50 480 LEU A N 1
ATOM 3868 C CA . LEU A 1 480 ? -2.525 -20.684 -11.858 1.00 33.50 480 LEU A CA 1
ATOM 3869 C C . LEU A 1 480 ? -2.399 -20.805 -13.376 1.00 33.50 480 LEU A C 1
ATOM 3871 O O . LEU A 1 480 ? -1.627 -21.685 -13.814 1.00 33.50 480 LEU A O 1
#

Foldseek 3Di:
DDDPPVNVLVVLLVVLLVVVVVVLVVPVVLLVCLQVLLVVLVVVLVVVLVVQDWDWDAFFPDWFDKDFLQDQLLLVLEFLEAEEDDPDPVVVVLVVQLQVVSQVRYPDDGRDYHHHNDPVVVVVVLVVVVVVVCVVVVVVVVVVVVVVVVVVVVPPCVVPDVVVVVVVVVVVVVVVVVVVVVVVVPDDDDVLPVSLPDDPGFHKYKYWDDPDLQPDIDIDIDTRCVQAPDPVCPDDFLQAPSDSCLQPPSDCVRPRVSSCSNNSVSVSVVSSVVSSVCSHVVDPDDDDRDIDTHDTGHIATHSDPVLLLSVLLSSLLSNLSLLLVLLLVVLVCLLVVVVVVVVVVVRDPVSNLVSSLVSQLVSQLVSLVVSLVSCDVSVSLVLADSVVSSVLSSVLSSVSSVVSVVQNVVDNHSNVSSVVSSVVSNVLSCVLVVCVVCPPVDDPVVLVVSCVRSNNVSSVVSSVSSSVSSRSNHDPPVPD

Organism: Rhipicephalus microplus (NCBI:txid6941)